Protein AF-A0A7V2EAB5-F1 (afdb_monomer_lite)

pLDDT: mean 74.98, std 14.59, range [32.44, 95.25]

Secondary structure (DSSP, 8-state):
-----S--SSEEEEEEGGGTT-HHHHHHHHHHHHH-TTS-EEEEEEEE--SSTTHHHHHHHT-HHHHHHHHHHT-SEEEEEE-TTSTTGGGGS-HHHHHHHHHHHHHHTTS--TT---PPPP--B---STT-SSGGG--GGGBHHHHHHHS-HHHHHHHHHHHHHHHHHHHHHHHHHHHHHHHHHHHHHHHHHHHHHHHHHHHHTB-TTSPBPEE--HHHHHHHHHHHHHTS-HHHHT-THHHHHHHHHHHHHHHHHHHHTTS--HHHHHHHHHHHHHHH---GGG-----EEEHHHHHHHHHT-TTS-TTS-HHHHHHHHHHHHHHHHHH------HHHHHHHHHHHHHSS-HHHHHHHHHHTHHHHHHHHHHHHHHHHHHHHTT--EEEEE-HHHHHHHHSTTHHHHHHHTTTS--HHHHHHHHHIIIIIHHHHHHHHHHHHHHHT--S-SSTTPPPEEEESSGGG-EEEEPPP---PPPPP-SPPTT-------HHHHHHHHHHHHT-

Foldseek 3Di:
DDPDDLDDLAAEAEDEPVCLVPVVVVVVLVVVCVLAVQRAYEYEYEADDDPDQQCVCCVQPVNPSNVCCCVVNVHPGYKYFHHPVHVPVCQNAAVCQVVVVVVVVVVVVVDPDPDDDPDDDTWIFHPPDPPDPGNNPDDPCRTPVNVVVVSDVVVSVVSSVVSVVVVVLVVVVVVVVVVVVLLVVQLVLLVLLLVLLLVLLQVLQADPQLAGWFFLALVVLVLLLVLLLVLADPVLVPDPVLVVLLVVLLVVLQVVLVVPLVDDDVVVVQVVLVVNCCVLPVDPVQRWDRFKDFLLNSLVVVCPGPSFDVPDDSVLSSVLSLLLLLQLLPPFDLDDDSVLSNVLSNLLNVQDDPVLSCVCSVRHDSSVSSNSSSVSVSQSSVSVSPTRITGITRNLSNSCVRRVVCVVVSVCLLPDPGSVVSSSVSSCVRGRLQSSLQSSQSVCLQQVRDSDSDVPDWDWDWGGDDPSIDIDTRDDGDGDRDHHRHHRPSYDDPDPDPVVVVVVVVSVVVD

Sequence (511 aa):
MAQAARVCSAFFVVWERAQLRDRLLDELLDQLRQRMADVPMYLLVNKVRPTQPSLLRSILQDDPDVSALKSKFQLNGVYVAMDYEVNGWEDYTPRGLWQDSASNKLRQTNSTDSGKSFERFPMFYTAEPRHFDSPQDIPREYWLVELYRRLEPGQLQQQAAQSHAQEVRRVVREALDSLERWRADCEENTRQAYKGLLTFCSKLFTDERNEPKQVANQQFLSELHQAMIRNAPRLVRAGDWIGQKSLRAAATVKDWISGLVSLSGVGRVRQAWSNICTNLFPSQTDQPSLPFKTAEELAEELQYQRWIPKTCTRDELQALISEVLLTFLKRVELKTDPQELDRMAQDFWTNLPGWEKFKIFGKSVVVVVGAAVGLAAGVTALVDGGATLLSTFSLTSWLATNIAGLKALTVAVIGTGSAFGVYYGGLVKHNTLPALAALFYLFCDAFGLPRELRPGERLCVKFGRGNNQREFVLPKVAVPALRQILPLPNTGIWNWTKEIREWRELAYERS

Structure (mmCIF, N/CA/C/O backbone):
data_AF-A0A7V2EAB5-F1
#
_entry.id   AF-A0A7V2EAB5-F1
#
loop_
_atom_site.group_PDB
_atom_site.id
_atom_site.type_symbol
_atom_site.label_atom_id
_atom_site.label_alt_id
_atom_site.label_comp_id
_atom_site.label_asym_id
_atom_site.label_entity_id
_atom_site.label_seq_id
_atom_site.pdbx_PDB_ins_code
_atom_site.Cartn_x
_atom_site.Cartn_y
_atom_site.Cartn_z
_atom_site.occupancy
_atom_site.B_iso_or_equiv
_atom_site.auth_seq_id
_atom_site.auth_comp_id
_atom_site.auth_asym_id
_atom_site.auth_atom_id
_atom_site.pdbx_PDB_model_num
ATOM 1 N N . MET A 1 1 ? 31.192 10.158 -29.698 1.00 32.44 1 MET A N 1
ATOM 2 C CA . MET A 1 1 ? 29.759 9.791 -29.790 1.00 32.44 1 MET A CA 1
ATOM 3 C C . MET A 1 1 ? 29.407 9.590 -31.256 1.00 32.44 1 MET A C 1
ATOM 5 O O . MET A 1 1 ? 29.278 10.573 -31.971 1.00 32.44 1 MET A O 1
ATOM 9 N N . ALA A 1 2 ? 29.296 8.345 -31.721 1.00 36.53 2 ALA A N 1
ATOM 10 C CA . ALA A 1 2 ? 28.851 8.054 -33.082 1.00 36.53 2 ALA A CA 1
ATOM 11 C C . ALA A 1 2 ? 27.310 8.038 -33.124 1.00 36.53 2 ALA A C 1
ATOM 13 O O . ALA A 1 2 ? 26.660 7.099 -32.658 1.00 36.53 2 ALA A O 1
ATOM 14 N N . GLN A 1 3 ? 26.703 9.105 -33.644 1.00 38.53 3 GLN A N 1
ATOM 15 C CA . GLN A 1 3 ? 25.297 9.092 -34.048 1.00 38.53 3 GLN A CA 1
ATOM 16 C C . GLN A 1 3 ? 25.228 8.607 -35.498 1.00 38.53 3 GLN A C 1
ATOM 18 O O . GLN A 1 3 ? 25.280 9.397 -36.432 1.00 38.53 3 GLN A O 1
ATOM 23 N N . ALA A 1 4 ? 25.154 7.290 -35.691 1.00 47.25 4 ALA A N 1
ATOM 24 C CA . ALA A 1 4 ? 24.798 6.729 -36.990 1.00 47.25 4 ALA A CA 1
ATOM 25 C C . ALA A 1 4 ? 23.298 6.952 -37.238 1.00 47.25 4 ALA A C 1
ATOM 27 O O . ALA A 1 4 ? 22.474 6.697 -36.352 1.00 47.25 4 ALA A O 1
ATOM 28 N N . ALA A 1 5 ? 22.946 7.438 -38.430 1.00 44.97 5 ALA A N 1
ATOM 29 C CA . ALA A 1 5 ? 21.558 7.537 -38.859 1.00 44.97 5 ALA A CA 1
ATOM 30 C C . ALA A 1 5 ? 20.905 6.146 -38.809 1.00 44.97 5 ALA A C 1
ATOM 32 O O . ALA A 1 5 ? 21.508 5.147 -39.191 1.00 44.97 5 ALA A O 1
ATOM 33 N N . ARG A 1 6 ? 19.660 6.077 -38.325 1.00 51.88 6 ARG A N 1
ATOM 34 C CA . ARG A 1 6 ? 18.910 4.821 -38.132 1.00 51.88 6 ARG A CA 1
ATOM 35 C C . ARG A 1 6 ? 18.467 4.152 -39.444 1.00 51.88 6 ARG A C 1
ATOM 37 O O . ARG A 1 6 ? 17.734 3.180 -39.385 1.00 51.88 6 ARG A O 1
ATOM 44 N N . VAL A 1 7 ? 18.884 4.678 -40.597 1.00 52.81 7 VAL A N 1
ATOM 45 C CA . VAL A 1 7 ? 18.512 4.204 -41.936 1.00 52.81 7 VAL A CA 1
ATOM 46 C C . VAL A 1 7 ? 19.778 4.173 -42.795 1.00 52.81 7 VAL A C 1
ATOM 48 O O . VAL A 1 7 ? 20.078 5.132 -43.501 1.00 52.81 7 VAL A O 1
ATOM 51 N N . CYS A 1 8 ? 20.549 3.091 -42.698 1.00 63.91 8 CYS A N 1
ATOM 52 C CA . CYS A 1 8 ? 21.725 2.859 -43.538 1.00 63.91 8 CYS A CA 1
ATOM 53 C C . CYS A 1 8 ? 21.604 1.479 -44.186 1.00 63.91 8 CYS A C 1
ATOM 55 O O . CYS A 1 8 ? 21.402 0.485 -43.498 1.00 63.91 8 CYS A O 1
ATOM 57 N N . SER A 1 9 ? 21.722 1.424 -45.512 1.00 70.38 9 SER A N 1
ATOM 58 C CA . SER A 1 9 ? 21.705 0.178 -46.287 1.00 70.38 9 SER A CA 1
ATOM 59 C C . SER A 1 9 ? 23.047 -0.558 -46.243 1.00 70.38 9 SER A C 1
ATOM 61 O O . SER A 1 9 ? 23.093 -1.766 -46.426 1.00 70.38 9 SER A O 1
ATOM 63 N N . ALA A 1 10 ? 24.138 0.164 -45.998 1.00 78.25 10 ALA A N 1
ATOM 64 C CA . ALA A 1 10 ? 25.473 -0.375 -45.789 1.00 78.25 10 ALA A CA 1
ATOM 65 C C . ALA A 1 10 ? 26.296 0.617 -44.959 1.00 78.25 10 ALA A C 1
ATOM 67 O O . ALA A 1 10 ? 26.026 1.822 -44.970 1.00 78.25 10 ALA A O 1
ATOM 68 N N . PHE A 1 11 ? 27.322 0.119 -44.277 1.00 85.56 11 PHE A N 1
ATOM 69 C CA . PHE A 1 11 ? 28.293 0.939 -43.566 1.00 85.56 11 PHE A CA 1
ATOM 70 C C . PHE A 1 11 ? 29.634 0.965 -44.283 1.00 85.56 11 PHE A C 1
ATOM 72 O O . PHE A 1 11 ? 30.219 -0.077 -44.563 1.00 85.56 11 PHE A O 1
ATOM 79 N N . PHE A 1 12 ? 30.136 2.175 -44.513 1.00 87.88 12 PHE A N 1
ATOM 80 C CA . PHE A 1 12 ? 31.471 2.435 -45.034 1.00 87.88 12 PHE A CA 1
ATOM 81 C C . PHE A 1 12 ? 32.287 3.129 -43.952 1.00 87.88 12 PHE A C 1
ATOM 83 O O . PHE A 1 12 ? 32.088 4.313 -43.682 1.00 87.88 12 PHE A O 1
ATOM 90 N N . VAL A 1 13 ? 33.180 2.386 -43.303 1.00 89.88 13 VAL A N 1
ATOM 91 C CA . VAL A 1 13 ? 34.015 2.919 -42.223 1.00 89.88 13 VAL A CA 1
ATOM 92 C C . VAL A 1 13 ? 35.370 3.286 -42.806 1.00 89.88 13 VAL A C 1
ATOM 94 O O . VAL A 1 13 ? 36.165 2.406 -43.120 1.00 89.88 13 VAL A O 1
ATOM 97 N N . VAL A 1 14 ? 35.620 4.584 -42.986 1.00 90.25 14 VAL A N 1
ATOM 98 C CA . VAL A 1 14 ? 36.922 5.090 -43.438 1.00 90.25 14 VAL A CA 1
ATOM 99 C C . VAL A 1 14 ? 37.833 5.286 -42.240 1.00 90.25 14 VAL A C 1
ATOM 101 O O . VAL A 1 14 ? 37.468 5.991 -41.303 1.00 90.25 14 VAL A O 1
ATOM 104 N N . TRP A 1 15 ? 39.021 4.689 -42.284 1.00 92.31 15 TRP A N 1
ATOM 105 C CA . TRP A 1 15 ? 40.005 4.798 -41.213 1.00 92.31 15 TRP A CA 1
ATOM 106 C C . TRP A 1 15 ? 41.427 4.868 -41.762 1.00 92.31 15 TRP A C 1
ATOM 108 O O . TRP A 1 15 ? 41.721 4.299 -42.810 1.00 92.31 15 TRP A O 1
ATOM 118 N N . GLU A 1 16 ? 42.333 5.555 -41.071 1.00 90.00 16 GLU A N 1
ATOM 119 C CA . GLU A 1 16 ? 43.738 5.606 -41.486 1.00 90.00 16 GLU A CA 1
ATOM 120 C C . GLU A 1 16 ? 44.482 4.328 -41.085 1.00 90.00 16 GLU A C 1
ATOM 122 O O . GLU A 1 16 ? 44.333 3.832 -39.966 1.00 90.00 16 GLU A O 1
ATOM 127 N N . ARG A 1 17 ? 45.356 3.813 -41.964 1.00 86.19 17 ARG A N 1
ATOM 128 C CA . ARG A 1 17 ? 46.135 2.593 -41.686 1.00 86.19 17 ARG A CA 1
ATOM 129 C C . ARG A 1 17 ? 46.957 2.698 -40.403 1.00 86.19 17 ARG A C 1
ATOM 131 O O . ARG A 1 17 ? 47.061 1.712 -39.674 1.00 86.19 17 ARG A O 1
ATOM 138 N N . ALA A 1 18 ? 47.533 3.865 -40.118 1.00 84.69 18 ALA A N 1
ATOM 139 C CA . ALA A 1 18 ? 48.334 4.094 -38.914 1.00 84.69 18 ALA A CA 1
ATOM 140 C C . ALA A 1 18 ? 47.512 3.971 -37.617 1.00 84.69 18 ALA A C 1
ATOM 142 O O . ALA A 1 18 ? 48.055 3.618 -36.574 1.00 84.69 18 ALA A O 1
ATOM 143 N N . GLN A 1 19 ? 46.203 4.217 -37.694 1.00 87.38 19 GLN A N 1
ATOM 144 C CA . GLN A 1 19 ? 45.284 4.231 -36.556 1.00 87.38 19 GLN A CA 1
ATOM 145 C C . GLN A 1 19 ? 44.446 2.953 -36.458 1.00 87.38 19 GLN A C 1
ATOM 147 O O . GLN A 1 19 ? 43.527 2.881 -35.655 1.00 87.38 19 GLN A O 1
ATOM 152 N N . LEU A 1 20 ? 44.728 1.921 -37.254 1.00 83.50 20 LEU A N 1
ATOM 153 C CA . LEU A 1 20 ? 43.892 0.717 -37.311 1.00 83.50 20 LEU A CA 1
ATOM 154 C C . LEU A 1 20 ? 43.865 -0.079 -35.988 1.00 83.50 20 LEU A C 1
ATOM 156 O O . LEU A 1 20 ? 42.924 -0.821 -35.736 1.00 83.50 20 LEU A O 1
ATOM 160 N N . ARG A 1 21 ? 44.870 0.123 -35.122 1.00 83.56 21 ARG A N 1
ATOM 161 C CA . ARG A 1 21 ? 44.944 -0.425 -33.753 1.00 83.56 21 ARG A CA 1
ATOM 162 C C . ARG A 1 21 ? 44.304 0.471 -32.691 1.00 83.56 21 ARG A C 1
ATOM 164 O O . ARG A 1 21 ? 44.408 0.174 -31.503 1.00 83.56 21 ARG A O 1
ATOM 171 N N . ASP A 1 22 ? 43.717 1.593 -33.095 1.00 86.62 22 ASP A N 1
ATOM 172 C CA . ASP A 1 22 ? 43.064 2.500 -32.165 1.00 86.62 22 ASP A CA 1
ATOM 173 C C . ASP A 1 22 ? 41.827 1.822 -31.564 1.00 86.62 22 ASP A C 1
ATOM 175 O O . ASP A 1 22 ? 40.985 1.255 -32.265 1.00 86.62 22 ASP A O 1
ATOM 179 N N . ARG A 1 23 ? 41.706 1.922 -30.241 1.00 87.69 23 ARG A N 1
ATOM 180 C CA . ARG A 1 23 ? 40.557 1.439 -29.478 1.00 87.69 23 ARG A CA 1
ATOM 181 C C . ARG A 1 23 ? 39.252 2.068 -29.969 1.00 87.69 23 ARG A C 1
ATOM 183 O O . ARG A 1 23 ? 38.209 1.424 -29.905 1.00 87.69 23 ARG A O 1
ATOM 190 N N . LEU A 1 24 ? 39.306 3.296 -30.488 1.00 88.12 24 LEU A N 1
ATOM 191 C CA . LEU A 1 24 ? 38.130 3.988 -31.014 1.00 88.12 24 LEU A CA 1
ATOM 192 C C . LEU A 1 24 ? 37.493 3.270 -32.211 1.00 88.12 24 LEU A C 1
ATOM 194 O O . LEU A 1 24 ? 36.268 3.275 -32.325 1.00 88.12 24 LEU A O 1
ATOM 198 N N . LEU A 1 25 ? 38.292 2.639 -33.080 1.00 87.75 25 LEU A N 1
ATOM 199 C CA . LEU A 1 25 ? 37.764 1.866 -34.206 1.00 87.75 25 LEU A CA 1
ATOM 200 C C . LEU A 1 25 ? 37.020 0.624 -33.704 1.00 87.75 25 LEU A C 1
ATOM 202 O O . LEU A 1 25 ? 35.918 0.341 -34.165 1.00 87.75 25 LEU A O 1
ATOM 206 N N . ASP A 1 26 ? 37.599 -0.077 -32.729 1.00 88.44 26 ASP A N 1
ATOM 207 C CA . ASP A 1 26 ? 36.999 -1.267 -32.121 1.00 88.44 26 ASP A CA 1
ATOM 208 C C . ASP A 1 26 ? 35.662 -0.939 -31.435 1.00 88.44 26 ASP A C 1
ATOM 210 O O . ASP A 1 26 ? 34.654 -1.595 -31.691 1.00 88.44 26 ASP A O 1
ATOM 214 N N . GLU A 1 27 ? 35.623 0.134 -30.635 1.00 89.00 27 GLU A N 1
ATOM 215 C CA . GLU A 1 27 ? 34.398 0.610 -29.976 1.00 89.00 27 GLU A CA 1
ATOM 216 C C . GLU A 1 27 ? 33.329 1.055 -30.985 1.00 89.00 27 GLU A C 1
ATOM 218 O O . GLU A 1 27 ? 32.139 0.805 -30.782 1.00 89.00 27 GLU A O 1
ATOM 223 N N . LEU A 1 28 ? 33.729 1.706 -32.082 1.00 88.25 28 LEU A N 1
ATOM 224 C CA . LEU A 1 28 ? 32.806 2.141 -33.128 1.00 88.25 28 LEU A CA 1
ATOM 225 C C . LEU A 1 28 ? 32.202 0.947 -33.873 1.00 88.25 28 LEU A C 1
ATOM 227 O O . LEU A 1 28 ? 30.986 0.908 -34.066 1.00 88.25 28 LEU A O 1
ATOM 231 N N . LEU A 1 29 ? 33.023 -0.024 -34.279 1.00 88.62 29 LEU A N 1
ATOM 232 C CA . LEU A 1 29 ? 32.557 -1.222 -34.981 1.00 88.62 29 LEU A CA 1
ATOM 233 C C . LEU A 1 29 ? 31.648 -2.078 -34.089 1.00 88.62 29 LEU A C 1
ATOM 235 O O . LEU A 1 29 ? 30.616 -2.555 -34.563 1.00 88.62 29 LEU A O 1
ATOM 239 N N . ASP A 1 30 ? 31.968 -2.201 -32.797 1.00 88.00 30 ASP A N 1
ATOM 240 C CA . ASP A 1 30 ? 31.126 -2.895 -31.818 1.00 88.00 30 ASP A CA 1
ATOM 241 C C . ASP A 1 30 ? 29.762 -2.208 -31.660 1.00 88.00 30 ASP A C 1
ATOM 243 O O . ASP A 1 30 ? 28.715 -2.841 -31.804 1.00 88.00 30 ASP A O 1
ATOM 247 N N . GLN A 1 31 ? 29.742 -0.880 -31.496 1.00 84.62 31 GLN A N 1
ATOM 248 C CA . GLN A 1 31 ? 28.492 -0.115 -31.424 1.00 84.62 31 GLN A CA 1
ATOM 249 C C . GLN A 1 31 ? 27.645 -0.228 -32.698 1.00 84.62 31 GLN A C 1
ATOM 251 O O . GLN A 1 31 ? 26.416 -0.304 -32.612 1.00 84.62 31 GLN A O 1
ATOM 256 N N . LEU A 1 32 ? 28.271 -0.217 -33.881 1.00 84.06 32 LEU A N 1
ATOM 257 C CA . LEU A 1 32 ? 27.557 -0.388 -35.147 1.00 84.06 32 LEU A CA 1
ATOM 258 C C . LEU A 1 32 ? 26.955 -1.790 -35.259 1.00 84.06 32 LEU A C 1
ATOM 260 O O . LEU A 1 32 ? 25.779 -1.918 -35.607 1.00 84.06 32 LEU A O 1
ATOM 264 N N . ARG A 1 33 ? 27.721 -2.831 -34.915 1.00 83.62 33 ARG A N 1
ATOM 265 C CA . ARG A 1 33 ? 27.269 -4.221 -35.025 1.00 83.62 33 ARG A CA 1
ATOM 266 C C . ARG A 1 33 ? 26.190 -4.569 -33.997 1.00 83.62 33 ARG A C 1
ATOM 268 O O . ARG A 1 33 ? 25.245 -5.268 -34.344 1.00 83.62 33 ARG A O 1
ATOM 275 N N . GLN A 1 34 ? 26.262 -4.024 -32.781 1.00 81.06 34 GLN A N 1
ATOM 276 C CA . GLN A 1 34 ? 25.205 -4.168 -31.769 1.00 81.06 34 GLN A CA 1
ATOM 277 C C . GLN A 1 34 ? 23.879 -3.535 -32.204 1.00 81.06 34 GLN A C 1
ATOM 279 O O . GLN A 1 34 ? 22.812 -4.038 -31.865 1.00 81.06 34 GLN A O 1
ATOM 284 N N . ARG A 1 35 ? 23.932 -2.422 -32.946 1.00 73.25 35 ARG A N 1
ATOM 285 C CA . ARG A 1 35 ? 22.727 -1.713 -33.400 1.00 73.25 35 ARG A CA 1
ATOM 286 C C . ARG A 1 35 ? 22.127 -2.292 -34.674 1.00 73.25 35 ARG A C 1
ATOM 288 O O . ARG A 1 35 ? 20.921 -2.172 -34.862 1.00 73.25 35 ARG A O 1
ATOM 295 N N . MET A 1 36 ? 22.951 -2.847 -35.560 1.00 74.75 36 MET A N 1
ATOM 296 C CA . MET A 1 36 ? 22.533 -3.368 -36.862 1.00 74.75 36 MET A CA 1
ATOM 297 C C . MET A 1 36 ? 23.374 -4.591 -37.237 1.00 74.75 36 MET A C 1
ATOM 299 O O . MET A 1 36 ? 24.305 -4.502 -38.037 1.00 74.75 36 MET A O 1
ATOM 303 N N . ALA A 1 37 ? 23.034 -5.737 -36.641 1.00 72.31 37 ALA A N 1
ATOM 304 C CA . ALA A 1 37 ? 23.773 -6.989 -36.810 1.00 72.31 37 ALA A CA 1
ATOM 305 C C . ALA A 1 37 ? 23.882 -7.419 -38.283 1.00 72.31 37 ALA A C 1
ATOM 307 O O . ALA A 1 37 ? 24.964 -7.808 -38.721 1.00 72.31 37 ALA A O 1
ATOM 308 N N . ASP A 1 38 ? 22.804 -7.247 -39.052 1.00 75.12 38 ASP A N 1
ATOM 309 C CA . ASP A 1 38 ? 22.661 -7.816 -40.398 1.00 75.12 38 ASP A CA 1
ATOM 310 C C . ASP A 1 38 ? 23.018 -6.849 -41.539 1.00 75.12 38 ASP A C 1
ATOM 312 O O . ASP A 1 38 ? 22.999 -7.235 -42.707 1.00 75.12 38 ASP A O 1
ATOM 316 N N . VAL A 1 39 ? 23.342 -5.586 -41.236 1.00 80.19 39 VAL A N 1
ATOM 317 C CA . VAL A 1 39 ? 23.685 -4.600 -42.272 1.00 80.19 39 VAL A CA 1
ATOM 318 C C . VAL A 1 39 ? 25.126 -4.829 -42.745 1.00 80.19 39 VAL A C 1
ATOM 320 O O . VAL A 1 39 ? 26.031 -4.982 -41.910 1.00 80.19 39 VAL A O 1
ATOM 323 N N . PRO A 1 40 ? 25.383 -4.840 -44.068 1.00 84.38 40 PRO A N 1
ATOM 324 C CA . PRO A 1 40 ? 26.724 -5.057 -44.581 1.00 84.38 40 PRO A CA 1
ATOM 325 C C . PRO A 1 40 ? 27.664 -3.918 -44.191 1.00 84.38 40 PRO A C 1
ATOM 327 O O . PRO A 1 40 ? 27.314 -2.737 -44.259 1.00 84.38 40 PRO A O 1
ATOM 330 N N . MET A 1 41 ? 28.882 -4.281 -43.798 1.00 88.81 41 MET A N 1
ATOM 331 C CA . MET A 1 41 ? 29.891 -3.356 -43.296 1.00 88.81 41 MET A CA 1
ATOM 332 C C . MET A 1 41 ? 31.207 -3.544 -44.043 1.00 88.81 41 MET A C 1
ATOM 334 O O . MET A 1 41 ? 31.744 -4.649 -44.107 1.00 88.81 41 MET A O 1
ATOM 338 N N . TYR A 1 42 ? 31.732 -2.450 -44.583 1.00 89.56 42 TYR A N 1
ATOM 339 C CA . TYR A 1 42 ? 32.971 -2.401 -45.345 1.00 89.56 42 TYR A CA 1
ATOM 340 C C . TYR A 1 42 ? 33.973 -1.480 -44.651 1.00 89.56 42 TYR A C 1
ATOM 342 O O . TYR A 1 42 ? 33.636 -0.352 -44.276 1.00 89.56 42 TYR A O 1
ATOM 350 N N . LEU A 1 43 ? 35.211 -1.949 -44.502 1.00 90.56 43 LEU A N 1
ATOM 351 C CA . LEU A 1 43 ? 36.311 -1.160 -43.946 1.00 90.56 43 LEU A CA 1
ATOM 352 C C . LEU A 1 43 ? 37.138 -0.562 -45.087 1.00 90.56 43 LEU A C 1
ATOM 354 O O . LEU A 1 43 ? 37.624 -1.281 -45.957 1.00 90.56 43 LEU A O 1
ATOM 358 N N . LEU A 1 44 ? 37.288 0.758 -45.079 1.00 91.56 44 LEU A N 1
ATOM 359 C CA . LEU A 1 44 ? 38.021 1.540 -46.068 1.00 91.56 44 LEU A CA 1
ATOM 360 C C . LEU A 1 44 ? 39.310 2.068 -45.416 1.00 91.56 44 LEU A C 1
ATOM 362 O O . LEU A 1 44 ? 39.295 3.066 -44.696 1.00 91.56 44 LEU A O 1
ATOM 366 N N . VAL A 1 45 ? 40.431 1.390 -45.646 1.00 90.06 45 VAL A N 1
ATOM 367 C CA . VAL A 1 45 ? 41.732 1.711 -45.046 1.00 90.06 45 VAL A CA 1
ATOM 368 C C . VAL A 1 45 ? 42.476 2.725 -45.916 1.00 90.06 45 VAL A C 1
ATOM 370 O O . VAL A 1 45 ? 42.888 2.429 -47.035 1.00 90.06 45 VAL A O 1
ATOM 373 N N . ASN A 1 46 ? 42.649 3.939 -45.409 1.00 89.75 46 ASN A N 1
ATOM 374 C CA . ASN A 1 46 ? 43.286 5.050 -46.109 1.00 89.75 46 ASN A CA 1
ATOM 375 C C . ASN A 1 46 ? 44.779 5.184 -45.756 1.00 89.75 46 ASN A C 1
ATOM 377 O O . ASN A 1 46 ? 45.221 4.717 -44.702 1.00 89.75 46 ASN A O 1
ATOM 381 N N . LYS A 1 47 ? 45.537 5.887 -46.608 1.00 88.38 47 LYS A N 1
ATOM 382 C CA . LYS A 1 47 ? 46.966 6.203 -46.433 1.00 88.38 47 LYS A CA 1
ATOM 383 C C . LYS A 1 47 ? 47.845 4.965 -46.229 1.00 88.38 47 LYS A C 1
ATOM 385 O O . LYS A 1 47 ? 48.685 4.905 -45.330 1.00 88.38 47 LYS A O 1
ATOM 390 N N . VAL A 1 48 ? 47.646 3.947 -47.059 1.00 86.38 48 VAL A N 1
ATOM 391 C CA . VAL A 1 48 ? 48.495 2.752 -47.043 1.00 86.38 48 VAL A CA 1
ATOM 392 C C . VAL A 1 48 ? 49.855 3.078 -47.669 1.00 86.38 48 VAL A C 1
ATOM 394 O O . VAL A 1 48 ? 49.924 3.616 -48.773 1.00 86.38 48 VAL A O 1
ATOM 397 N N . ARG A 1 49 ? 50.938 2.744 -46.955 1.00 85.31 49 ARG A N 1
ATOM 398 C CA . ARG A 1 49 ? 52.335 2.974 -47.364 1.00 85.31 49 ARG A CA 1
ATOM 399 C C . ARG A 1 49 ? 53.088 1.639 -47.477 1.00 85.31 49 ARG A C 1
ATOM 401 O O . ARG A 1 49 ? 53.757 1.245 -46.521 1.00 85.31 49 ARG A O 1
ATOM 408 N N . PRO A 1 50 ? 52.956 0.893 -48.585 1.00 72.38 50 PRO A N 1
ATOM 409 C CA . PRO A 1 50 ? 53.671 -0.362 -48.761 1.00 72.38 50 PRO A CA 1
ATOM 410 C C . PRO A 1 50 ? 55.154 -0.099 -49.048 1.00 72.38 50 PRO A C 1
ATOM 412 O O . PRO A 1 50 ? 55.507 0.823 -49.778 1.00 72.38 50 PRO A O 1
ATOM 415 N N . THR A 1 51 ? 56.031 -0.934 -48.494 1.00 66.88 51 THR A N 1
ATOM 416 C CA . THR A 1 51 ? 57.481 -0.862 -48.749 1.00 66.88 51 THR A CA 1
ATOM 417 C C . THR A 1 51 ? 57.877 -1.588 -50.045 1.00 66.88 51 THR A C 1
ATOM 419 O O . THR A 1 51 ? 58.933 -1.309 -50.601 1.00 66.88 51 THR A O 1
ATOM 422 N N . GLN A 1 52 ? 57.039 -2.516 -50.533 1.00 65.31 52 GLN A N 1
ATOM 423 C CA . GLN A 1 52 ? 57.217 -3.263 -51.788 1.00 65.31 52 GLN A CA 1
ATOM 424 C C . GLN A 1 52 ? 55.850 -3.599 -52.424 1.00 65.31 52 GLN A C 1
ATOM 426 O O . GLN A 1 52 ? 54.887 -3.807 -51.683 1.00 65.31 52 GLN A O 1
ATOM 431 N N . PRO A 1 53 ? 55.732 -3.716 -53.764 1.00 59.09 53 PRO A N 1
ATOM 432 C CA . PRO A 1 53 ? 54.460 -4.026 -54.445 1.00 59.09 53 PRO A CA 1
ATOM 433 C C . PRO A 1 53 ? 53.834 -5.362 -54.037 1.00 59.09 53 PRO A C 1
ATOM 435 O O . PRO A 1 53 ? 52.616 -5.471 -53.910 1.00 59.09 53 PRO A O 1
ATOM 438 N N . SER A 1 54 ? 54.669 -6.358 -53.739 1.00 60.59 54 SER A N 1
ATOM 439 C CA . SER A 1 54 ? 54.262 -7.668 -53.218 1.00 60.59 54 SER A CA 1
ATOM 440 C C . SER A 1 54 ? 53.615 -7.599 -51.827 1.00 60.59 54 SER A C 1
ATOM 442 O O . SER A 1 54 ? 52.784 -8.447 -51.507 1.00 60.59 54 SER A O 1
ATOM 444 N N . LEU A 1 55 ? 53.932 -6.579 -51.017 1.00 59.28 55 LEU A N 1
ATOM 445 C CA . LEU A 1 55 ? 53.397 -6.391 -49.660 1.00 59.28 55 LEU A CA 1
ATOM 446 C C . LEU A 1 55 ? 51.987 -5.782 -49.640 1.00 59.28 55 LEU A C 1
ATOM 448 O O . LEU A 1 55 ? 51.322 -5.796 -48.607 1.00 59.28 55 LEU A O 1
ATOM 452 N N . LEU A 1 56 ? 51.479 -5.268 -50.763 1.00 64.50 56 LEU A N 1
ATOM 453 C CA . LEU A 1 56 ? 50.088 -4.809 -50.817 1.00 64.50 56 LEU A CA 1
ATOM 454 C C . LEU A 1 56 ? 49.111 -5.980 -50.600 1.00 64.50 56 LEU A C 1
ATOM 456 O O . LEU A 1 56 ? 48.095 -5.836 -49.920 1.00 64.50 56 LEU A O 1
ATOM 460 N N . ARG A 1 57 ? 49.478 -7.167 -51.103 1.00 62.03 57 ARG A N 1
ATOM 461 C CA . ARG A 1 57 ? 48.771 -8.429 -50.848 1.00 62.03 57 ARG A CA 1
ATOM 462 C C . ARG A 1 57 ? 48.796 -8.799 -49.365 1.00 62.03 57 ARG A C 1
ATOM 464 O O . ARG A 1 57 ? 47.743 -9.099 -48.810 1.00 62.03 57 ARG A O 1
ATOM 471 N N . SER A 1 58 ? 49.956 -8.695 -48.711 1.00 60.94 58 SER A N 1
ATOM 472 C CA . SER A 1 58 ? 50.070 -8.999 -47.280 1.00 60.94 58 SER A CA 1
ATOM 473 C C . SER A 1 58 ? 49.303 -8.004 -46.407 1.00 60.94 58 SER A C 1
ATOM 475 O O . SER A 1 58 ? 48.760 -8.403 -45.391 1.00 60.94 58 SER A O 1
ATOM 477 N N . ILE A 1 59 ? 49.186 -6.729 -46.800 1.00 62.25 59 ILE A N 1
ATOM 478 C CA . ILE A 1 59 ? 48.397 -5.730 -46.050 1.00 62.25 59 ILE A CA 1
ATOM 479 C C . ILE A 1 59 ? 46.887 -6.020 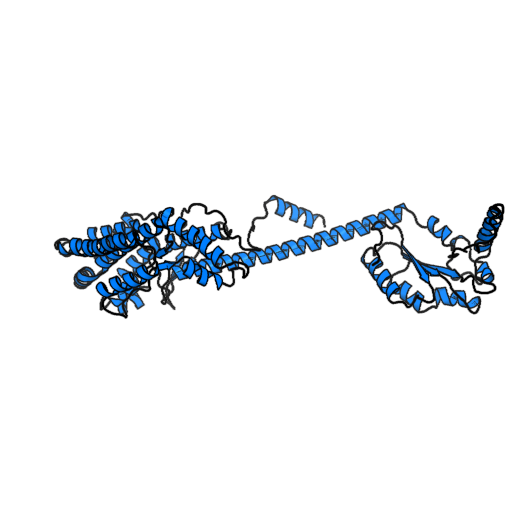-46.124 1.00 62.25 59 ILE A C 1
ATOM 481 O O . ILE A 1 59 ? 46.154 -5.757 -45.174 1.00 62.25 59 ILE A O 1
ATOM 485 N N . LEU A 1 60 ? 46.406 -6.558 -47.246 1.00 62.72 60 LEU A N 1
ATOM 486 C CA . LEU A 1 60 ? 44.987 -6.857 -47.453 1.00 62.72 60 LEU A CA 1
ATOM 487 C C . LEU A 1 60 ? 44.557 -8.235 -46.927 1.00 62.72 60 LEU A C 1
ATOM 489 O O . LEU A 1 60 ? 43.381 -8.409 -46.613 1.00 62.72 60 LEU A O 1
ATOM 493 N N . GLN A 1 61 ? 45.471 -9.210 -46.862 1.00 61.28 61 GLN A N 1
ATOM 494 C CA . GLN A 1 61 ? 45.139 -10.608 -46.545 1.00 61.28 61 GLN A CA 1
ATOM 495 C C . GLN A 1 61 ? 45.844 -11.159 -45.297 1.00 61.28 61 GLN A C 1
ATOM 497 O O . GLN A 1 61 ? 45.216 -11.902 -44.549 1.00 61.28 61 GLN A O 1
ATOM 502 N N . ASP A 1 62 ? 47.100 -10.781 -45.049 1.00 62.84 62 ASP A N 1
ATOM 503 C CA . ASP A 1 62 ? 47.935 -11.345 -43.973 1.00 62.84 62 ASP A CA 1
ATOM 504 C C . ASP A 1 62 ? 48.165 -10.368 -42.813 1.00 62.84 62 ASP A C 1
ATOM 506 O O . ASP A 1 62 ? 48.854 -10.689 -41.843 1.00 62.84 62 ASP A O 1
ATOM 510 N N . ASP A 1 63 ? 47.599 -9.162 -42.894 1.00 75.88 63 ASP A N 1
ATOM 511 C CA . ASP A 1 63 ? 47.687 -8.184 -41.824 1.00 75.88 63 ASP A CA 1
ATOM 512 C C . ASP A 1 63 ? 46.860 -8.696 -40.635 1.00 75.88 63 ASP A C 1
ATOM 514 O O . ASP A 1 63 ? 45.632 -8.849 -40.754 1.00 75.88 63 ASP A O 1
ATOM 518 N N . PRO A 1 64 ? 47.504 -9.000 -39.494 1.00 76.31 64 PRO A N 1
ATOM 519 C CA . PRO A 1 64 ? 46.819 -9.586 -38.352 1.00 76.31 64 PRO A CA 1
ATOM 520 C C . PRO A 1 64 ? 45.758 -8.636 -37.796 1.00 76.31 64 PRO A C 1
ATOM 522 O O . PRO A 1 64 ? 44.728 -9.099 -37.309 1.00 76.31 64 PRO A O 1
ATOM 525 N N . ASP A 1 65 ? 45.965 -7.321 -37.918 1.00 81.06 65 ASP A N 1
ATOM 526 C CA . ASP A 1 65 ? 45.047 -6.319 -37.388 1.00 81.06 65 ASP A CA 1
ATOM 527 C C . ASP A 1 65 ? 43.758 -6.276 -38.230 1.00 81.06 65 ASP A C 1
ATOM 529 O O . ASP A 1 65 ? 42.647 -6.320 -37.699 1.00 81.06 65 ASP A O 1
ATOM 533 N N . VAL A 1 66 ? 43.888 -6.272 -39.562 1.00 82.25 66 VAL A N 1
ATOM 534 C CA . VAL A 1 66 ? 42.742 -6.258 -40.491 1.00 82.25 66 VAL A CA 1
ATOM 535 C C . VAL A 1 66 ? 41.972 -7.577 -40.434 1.00 82.25 66 VAL A C 1
ATOM 537 O O . VAL A 1 66 ? 40.741 -7.575 -40.394 1.00 82.25 66 VAL A O 1
ATOM 540 N N . SER A 1 67 ? 42.679 -8.707 -40.377 1.00 83.06 67 SER A N 1
ATOM 541 C CA . SER A 1 67 ? 42.067 -10.038 -40.282 1.00 83.06 67 SER A CA 1
ATOM 542 C C . SER A 1 67 ? 41.323 -10.242 -38.958 1.00 83.06 67 SER A C 1
ATOM 544 O O . SER A 1 67 ? 40.227 -10.816 -38.939 1.00 83.06 67 SER A O 1
ATOM 546 N N . ALA A 1 68 ? 41.870 -9.726 -37.852 1.00 85.31 68 ALA A N 1
ATOM 547 C CA . ALA A 1 68 ? 41.197 -9.724 -36.557 1.00 85.31 68 ALA A CA 1
ATOM 548 C C . ALA A 1 68 ? 39.905 -8.897 -36.600 1.00 85.31 68 ALA A C 1
ATOM 550 O O . ALA A 1 68 ? 38.859 -9.386 -36.179 1.00 85.31 68 ALA A O 1
ATOM 551 N N . LEU A 1 69 ? 39.933 -7.690 -37.176 1.00 87.44 69 LEU A N 1
ATOM 552 C CA . LEU A 1 69 ? 38.729 -6.862 -37.321 1.00 87.44 69 LEU A CA 1
ATOM 553 C C . LEU A 1 69 ? 37.689 -7.509 -38.247 1.00 87.44 69 LEU A C 1
ATOM 555 O O . LEU A 1 69 ? 36.501 -7.531 -37.922 1.00 87.44 69 LEU A O 1
ATOM 559 N N . LYS A 1 70 ? 38.125 -8.085 -39.374 1.00 86.81 70 LYS A N 1
ATOM 560 C CA . LYS A 1 70 ? 37.246 -8.761 -40.339 1.00 86.81 70 LYS A CA 1
ATOM 561 C C . LYS A 1 70 ? 36.516 -9.947 -39.717 1.00 86.81 70 LYS A C 1
ATOM 563 O O . LYS A 1 70 ? 35.309 -10.073 -39.910 1.00 86.81 70 LYS A O 1
ATOM 568 N N . SER A 1 71 ? 37.228 -10.783 -38.962 1.00 86.25 71 SER A N 1
ATOM 569 C CA . SER A 1 71 ? 36.644 -11.943 -38.279 1.00 86.25 71 SER A CA 1
ATOM 570 C C . SER A 1 71 ? 35.769 -11.542 -37.089 1.00 86.25 71 SER A C 1
ATOM 572 O O . SER A 1 71 ? 34.638 -12.014 -36.988 1.00 86.25 71 SER A O 1
ATOM 574 N N . LYS A 1 72 ? 36.244 -10.629 -36.231 1.00 89.25 72 LYS A N 1
ATOM 575 C CA . LYS A 1 72 ? 35.521 -10.166 -35.036 1.00 89.25 72 LYS A CA 1
ATOM 576 C C . LYS A 1 72 ? 34.196 -9.490 -35.382 1.00 89.25 72 LYS A C 1
ATOM 578 O O . LYS A 1 72 ? 33.187 -9.768 -34.741 1.00 89.25 72 LYS A O 1
ATOM 583 N N . PHE A 1 73 ? 34.190 -8.626 -36.395 1.00 89.00 73 PHE A N 1
ATOM 584 C CA . PHE A 1 73 ? 33.022 -7.817 -36.747 1.00 89.00 73 PHE A CA 1
ATOM 585 C C . PHE A 1 73 ? 32.300 -8.278 -38.009 1.00 89.00 73 PHE A C 1
ATOM 587 O O . PHE A 1 73 ? 31.376 -7.588 -38.429 1.00 89.00 73 PHE A O 1
ATOM 594 N N . GLN A 1 74 ? 32.687 -9.410 -38.607 1.00 88.50 74 GLN A N 1
ATOM 595 C CA . GLN A 1 74 ? 32.072 -9.966 -39.822 1.00 88.50 74 GLN A CA 1
ATOM 596 C C . GLN A 1 74 ? 31.987 -8.932 -40.958 1.00 88.50 74 GLN A C 1
ATOM 598 O O . GLN A 1 74 ? 30.913 -8.627 -41.477 1.00 88.50 74 GLN A O 1
ATOM 603 N N . LEU A 1 75 ? 33.123 -8.320 -41.299 1.00 88.25 75 LEU A N 1
ATOM 604 C CA . LEU A 1 75 ? 33.178 -7.318 -42.366 1.00 88.25 75 LEU A CA 1
ATOM 605 C C . LEU A 1 75 ? 32.978 -7.983 -43.737 1.00 88.25 75 LEU A C 1
ATOM 607 O O . LEU A 1 75 ? 33.622 -8.985 -44.052 1.00 88.25 75 LEU A O 1
ATOM 611 N N . ASN A 1 76 ? 32.123 -7.390 -44.570 1.00 87.00 76 ASN A N 1
ATOM 612 C CA . ASN A 1 76 ? 31.776 -7.887 -45.903 1.00 87.00 76 ASN A CA 1
ATOM 613 C C . ASN A 1 76 ? 32.902 -7.691 -46.923 1.00 87.00 76 ASN A C 1
ATOM 615 O O . ASN A 1 76 ? 32.928 -8.385 -47.934 1.00 87.00 76 ASN A O 1
ATOM 619 N N . GLY A 1 77 ? 33.813 -6.753 -46.668 1.00 87.38 77 GLY A N 1
ATOM 620 C CA . GLY A 1 77 ? 35.000 -6.547 -47.488 1.00 87.38 77 GLY A CA 1
ATOM 621 C C . GLY A 1 77 ? 35.880 -5.423 -46.960 1.00 87.38 77 GLY A C 1
ATOM 622 O O . GLY A 1 77 ? 35.417 -4.529 -46.241 1.00 87.38 77 GLY A O 1
ATOM 623 N N . VAL A 1 78 ? 37.156 -5.475 -47.329 1.00 88.12 78 VAL A N 1
ATOM 624 C CA . VAL A 1 78 ? 38.141 -4.436 -47.013 1.00 88.12 78 VAL A CA 1
ATOM 625 C C . VAL A 1 78 ? 38.644 -3.804 -48.305 1.00 88.12 78 VAL A C 1
ATOM 627 O O . VAL A 1 78 ? 39.039 -4.500 -49.241 1.00 88.12 78 VAL A O 1
ATOM 630 N N . TYR A 1 79 ? 38.639 -2.475 -48.351 1.00 89.12 79 TYR A N 1
ATOM 631 C CA . TYR A 1 79 ? 39.204 -1.694 -49.446 1.00 89.12 79 TYR A CA 1
ATOM 632 C C . TYR A 1 79 ? 40.350 -0.843 -48.925 1.00 89.12 79 TYR A C 1
ATOM 634 O O . TYR A 1 79 ? 40.313 -0.365 -47.793 1.00 89.12 79 TYR A O 1
ATOM 642 N N . VAL A 1 80 ? 41.343 -0.604 -49.770 1.00 88.69 80 VAL A N 1
ATOM 643 C CA . VAL A 1 80 ? 42.516 0.204 -49.441 1.00 88.69 80 VAL A CA 1
ATOM 644 C C . VAL A 1 80 ? 42.661 1.369 -50.400 1.00 88.69 80 VAL A C 1
ATOM 646 O O . VAL A 1 80 ? 42.322 1.258 -51.577 1.00 88.69 80 VAL A O 1
ATOM 649 N N . ALA A 1 81 ? 43.188 2.473 -49.886 1.00 89.31 81 ALA A N 1
ATOM 650 C CA . ALA A 1 81 ? 43.659 3.598 -50.673 1.00 89.31 81 ALA A CA 1
ATOM 651 C C . ALA A 1 81 ? 45.106 3.932 -50.297 1.00 89.31 81 ALA A C 1
ATOM 653 O O . ALA A 1 81 ? 45.487 3.957 -49.121 1.00 89.31 81 ALA A O 1
ATOM 654 N N . MET A 1 82 ? 45.905 4.188 -51.326 1.00 87.38 82 MET A N 1
ATOM 655 C CA . MET A 1 82 ? 47.324 4.498 -51.208 1.00 87.38 82 MET A CA 1
ATOM 656 C C . MET A 1 82 ? 47.554 5.909 -50.676 1.00 87.38 82 MET A C 1
ATOM 658 O O . MET A 1 82 ? 46.770 6.820 -50.941 1.00 87.38 82 MET A O 1
ATOM 662 N N . ASP A 1 83 ? 48.654 6.092 -49.950 1.00 87.56 83 ASP A N 1
ATOM 663 C CA . ASP A 1 83 ? 49.131 7.425 -49.601 1.00 87.56 83 ASP A CA 1
ATOM 664 C C . ASP A 1 83 ? 49.837 8.079 -50.800 1.00 87.56 83 ASP A C 1
ATOM 666 O O . ASP A 1 83 ? 50.790 7.525 -51.349 1.00 87.56 83 ASP A O 1
ATOM 670 N N . TYR A 1 84 ? 49.384 9.271 -51.191 1.00 84.62 84 TYR A N 1
ATOM 671 C CA . TYR A 1 84 ? 49.962 10.033 -52.300 1.00 84.62 84 TYR A CA 1
ATOM 672 C C . TYR A 1 84 ? 51.366 10.571 -52.017 1.00 84.62 84 TYR A C 1
ATOM 674 O O . TYR A 1 84 ? 52.043 10.993 -52.953 1.00 84.62 84 TYR A O 1
ATOM 682 N N . GLU A 1 85 ? 51.802 10.572 -50.756 1.00 84.50 85 GLU A N 1
ATOM 683 C CA . GLU A 1 85 ? 53.171 10.934 -50.378 1.00 84.50 85 GLU A CA 1
ATOM 684 C C . GLU A 1 85 ? 54.197 9.850 -50.749 1.00 84.50 85 GLU A C 1
ATOM 686 O O . GLU A 1 85 ? 55.402 10.102 -50.725 1.00 84.50 85 GLU A O 1
ATOM 691 N N . VAL A 1 86 ? 53.749 8.639 -51.098 1.00 82.94 86 VAL A N 1
ATOM 692 C CA . VAL A 1 86 ? 54.635 7.556 -51.535 1.00 82.94 86 VAL A CA 1
ATOM 693 C C . VAL A 1 86 ? 55.034 7.775 -52.993 1.00 82.94 86 VAL A C 1
ATOM 695 O O . VAL A 1 86 ? 54.190 7.833 -53.888 1.00 82.94 86 VAL A O 1
ATOM 698 N N . ASN A 1 87 ? 56.340 7.858 -53.251 1.00 79.69 87 ASN A N 1
ATOM 699 C CA . ASN A 1 87 ? 56.867 7.934 -54.613 1.00 79.69 87 ASN A CA 1
ATOM 700 C C . ASN A 1 87 ? 56.486 6.672 -55.402 1.00 79.69 87 ASN A C 1
ATOM 702 O O . ASN A 1 87 ? 56.747 5.558 -54.948 1.00 79.69 87 ASN A O 1
ATOM 706 N N . GLY A 1 88 ? 55.883 6.854 -56.579 1.00 81.56 88 GLY A N 1
ATOM 707 C CA . GLY A 1 88 ? 55.406 5.748 -57.410 1.00 81.56 88 GLY A CA 1
ATOM 708 C C . GLY A 1 88 ? 54.129 5.085 -56.891 1.00 81.56 88 GLY A C 1
ATOM 709 O O . GLY A 1 88 ? 53.881 3.932 -57.222 1.00 81.56 88 GLY A O 1
ATOM 710 N N . TRP A 1 89 ? 53.306 5.767 -56.079 1.00 82.81 89 TRP A N 1
ATOM 711 C CA . TRP A 1 89 ? 51.993 5.266 -55.631 1.00 82.81 89 TRP A CA 1
ATOM 712 C C . TRP A 1 89 ? 51.105 4.783 -56.798 1.00 82.81 89 TRP A C 1
ATOM 714 O O . TRP A 1 89 ? 50.246 3.915 -56.606 1.00 82.81 89 TRP A O 1
ATOM 724 N N . GLU A 1 90 ? 51.323 5.319 -58.005 1.00 84.44 90 GLU A N 1
ATOM 725 C CA . GLU A 1 90 ? 50.675 4.903 -59.247 1.00 84.44 90 GLU A CA 1
ATOM 726 C C . GLU A 1 90 ? 50.904 3.418 -59.534 1.00 84.44 90 GLU A C 1
ATOM 728 O O . GLU A 1 90 ? 49.959 2.746 -59.938 1.00 84.44 90 GLU A O 1
ATOM 733 N N . ASP A 1 91 ? 52.100 2.889 -59.248 1.00 83.00 91 ASP A N 1
ATOM 734 C CA . ASP A 1 91 ? 52.477 1.482 -59.457 1.00 83.00 91 ASP A CA 1
ATOM 735 C C . ASP A 1 91 ? 51.728 0.528 -58.513 1.00 83.00 91 ASP A C 1
ATOM 737 O O . ASP A 1 91 ? 51.577 -0.664 -58.795 1.00 83.00 91 ASP A O 1
ATOM 741 N N . TYR A 1 92 ? 51.165 1.068 -57.434 1.00 79.88 92 TYR A N 1
ATOM 742 C CA . TYR A 1 92 ? 50.390 0.344 -56.431 1.00 79.88 92 TYR A CA 1
ATOM 743 C C . TYR A 1 92 ? 48.886 0.562 -56.571 1.00 79.88 92 TYR A C 1
ATOM 745 O O . TYR A 1 92 ? 48.131 0.086 -55.732 1.00 79.88 92 TYR A O 1
ATOM 753 N N . THR A 1 93 ? 48.422 1.294 -57.583 1.00 84.00 93 THR A N 1
ATOM 754 C CA . THR A 1 93 ? 46.999 1.598 -57.768 1.00 84.00 93 THR A CA 1
ATOM 755 C C . THR A 1 93 ? 46.532 1.093 -59.131 1.00 84.00 93 THR A C 1
ATOM 757 O O . THR A 1 93 ? 47.243 1.322 -60.107 1.00 84.00 93 THR A O 1
ATOM 760 N N . PRO A 1 94 ? 45.349 0.458 -59.253 1.00 87.81 94 PRO A N 1
ATOM 761 C CA . PRO A 1 94 ? 44.879 -0.088 -60.525 1.00 87.81 94 PRO A CA 1
ATOM 762 C C . PRO A 1 94 ? 44.950 0.938 -61.656 1.00 87.81 94 PRO A C 1
ATOM 764 O O . PRO A 1 94 ? 44.474 2.067 -61.496 1.00 87.81 94 PRO A O 1
ATOM 767 N N . ARG A 1 95 ? 45.526 0.544 -62.801 1.00 85.12 95 ARG A N 1
ATOM 768 C CA . ARG A 1 95 ? 45.884 1.471 -63.886 1.00 85.12 95 ARG A CA 1
ATOM 769 C C . ARG A 1 95 ? 44.703 2.328 -64.332 1.00 85.12 95 ARG A C 1
ATOM 771 O O . ARG A 1 95 ? 44.812 3.546 -64.422 1.00 85.12 95 ARG A O 1
ATOM 778 N N . GLY A 1 96 ? 43.559 1.688 -64.565 1.00 83.62 96 GLY A N 1
ATOM 779 C CA . GLY A 1 96 ? 42.350 2.384 -64.997 1.00 83.62 96 GLY A CA 1
ATOM 780 C C . GLY A 1 96 ? 41.796 3.354 -63.947 1.00 83.62 96 GLY A C 1
ATOM 781 O O . GLY A 1 96 ? 41.266 4.393 -64.313 1.00 83.62 96 GLY A O 1
ATOM 782 N N . LEU A 1 97 ? 41.976 3.083 -62.650 1.00 83.44 97 LEU A N 1
ATOM 783 C CA . LEU A 1 97 ? 41.392 3.889 -61.573 1.00 83.44 97 LEU A CA 1
ATOM 784 C C . LEU A 1 97 ? 42.057 5.268 -61.466 1.00 83.44 97 LEU A C 1
ATOM 786 O O . LEU A 1 97 ? 41.377 6.287 -61.329 1.00 83.44 97 LEU A O 1
ATOM 790 N N . TRP A 1 98 ? 43.389 5.317 -61.556 1.00 82.44 98 TRP A N 1
ATOM 791 C CA . TRP A 1 98 ? 44.110 6.587 -61.508 1.00 82.44 98 TRP A CA 1
ATOM 792 C C . TRP A 1 98 ? 44.185 7.282 -62.870 1.00 82.44 98 TRP A C 1
ATOM 794 O O . TRP A 1 98 ? 44.202 8.514 -62.904 1.00 82.44 98 TRP A O 1
ATOM 804 N N . GLN A 1 99 ? 44.161 6.535 -63.981 1.00 81.75 99 GLN A N 1
ATOM 805 C CA . GLN A 1 99 ? 44.037 7.116 -65.320 1.00 81.75 99 GLN A CA 1
ATOM 806 C C . GLN A 1 99 ? 42.686 7.809 -65.501 1.00 81.75 99 GLN A C 1
ATOM 808 O O . GLN A 1 99 ? 42.688 8.972 -65.894 1.00 81.75 99 GLN A O 1
ATOM 813 N N . ASP A 1 100 ? 41.573 7.178 -65.107 1.00 73.25 100 ASP A N 1
ATOM 814 C CA . ASP A 1 100 ? 40.229 7.777 -65.153 1.00 73.25 100 ASP A CA 1
ATOM 815 C C . ASP A 1 100 ? 40.176 9.088 -64.344 1.00 73.25 100 ASP A C 1
ATOM 817 O O . ASP A 1 100 ? 39.641 10.106 -64.800 1.00 73.25 100 ASP A O 1
ATOM 821 N N . SER A 1 101 ? 40.814 9.098 -63.168 1.00 69.50 101 SER A N 1
ATOM 822 C CA . SER A 1 101 ? 40.966 10.284 -62.317 1.00 69.50 101 SER A CA 1
ATOM 823 C C . SER A 1 101 ? 41.843 11.372 -62.963 1.00 69.50 101 SER A C 1
ATOM 825 O O . SER A 1 101 ? 41.500 12.555 -62.925 1.00 69.50 101 SER A O 1
ATOM 827 N N . ALA A 1 102 ? 42.947 10.998 -63.620 1.00 63.16 102 ALA A N 1
ATOM 828 C CA . ALA A 1 102 ? 43.838 11.922 -64.326 1.00 63.16 102 ALA A CA 1
ATOM 829 C C . ALA A 1 102 ? 43.196 12.529 -65.588 1.00 63.16 102 ALA A C 1
ATOM 831 O O . ALA A 1 102 ? 43.340 13.728 -65.836 1.00 63.16 102 ALA A O 1
ATOM 832 N N . SER A 1 103 ? 42.421 11.755 -66.349 1.00 57.53 103 SER A N 1
ATOM 833 C CA . SER A 1 103 ? 41.634 12.270 -67.476 1.00 57.53 103 SER A CA 1
ATOM 834 C C . SER A 1 103 ? 40.501 13.202 -67.032 1.00 57.53 103 SER A C 1
ATOM 836 O O . SER A 1 103 ? 40.202 14.171 -67.731 1.00 57.53 103 SER A O 1
ATOM 838 N N . ASN A 1 104 ? 39.925 12.994 -65.842 1.00 54.69 104 ASN A N 1
ATOM 839 C CA . ASN A 1 104 ? 38.983 13.947 -65.245 1.00 54.69 104 ASN A CA 1
ATOM 840 C C . ASN A 1 104 ? 39.662 15.254 -64.795 1.00 54.69 104 ASN A C 1
ATOM 842 O O . ASN A 1 104 ? 39.042 16.314 -64.893 1.00 54.69 104 ASN A O 1
ATOM 846 N N . LYS A 1 105 ? 40.944 15.221 -64.397 1.00 55.94 105 LYS A N 1
ATOM 847 C CA . LYS A 1 105 ? 41.738 16.436 -64.119 1.00 55.94 105 LYS A CA 1
ATOM 848 C C . LYS A 1 105 ? 41.977 17.275 -65.380 1.00 55.94 105 LYS A C 1
ATOM 850 O O . LYS A 1 105 ? 41.819 18.489 -65.324 1.00 55.94 105 LYS A O 1
ATOM 855 N N . LEU A 1 106 ? 42.264 16.646 -66.524 1.00 50.31 106 LEU A N 1
ATOM 856 C CA . LEU A 1 106 ? 42.458 17.324 -67.822 1.00 50.31 106 LEU A CA 1
ATOM 857 C C . LEU A 1 106 ? 41.193 18.006 -68.376 1.00 50.31 106 LEU A C 1
ATOM 859 O O . LEU A 1 106 ? 41.293 18.903 -69.207 1.00 50.31 106 LEU A O 1
ATOM 863 N N . ARG A 1 107 ? 39.996 17.624 -67.912 1.00 48.25 107 ARG A N 1
ATOM 864 C CA . ARG A 1 107 ? 38.742 18.324 -68.250 1.00 48.25 107 ARG A CA 1
ATOM 865 C C . ARG A 1 107 ? 38.471 19.559 -67.383 1.00 48.25 107 ARG A C 1
ATOM 867 O O . ARG A 1 107 ? 37.686 20.406 -67.796 1.00 48.25 107 ARG A O 1
ATOM 874 N N . GLN A 1 108 ? 39.110 19.680 -66.218 1.00 48.91 108 GLN A N 1
ATOM 875 C CA . GLN A 1 108 ? 38.945 20.821 -65.304 1.00 48.91 108 GLN A CA 1
ATOM 876 C C . GLN A 1 108 ? 40.055 21.877 -65.432 1.00 48.91 108 GLN A C 1
ATOM 878 O O . GLN A 1 108 ? 39.895 22.983 -64.930 1.00 48.91 108 GLN A O 1
ATOM 883 N N . THR A 1 109 ? 41.143 21.612 -66.162 1.00 48.19 109 THR A N 1
ATOM 884 C CA . THR A 1 109 ? 42.251 22.571 -66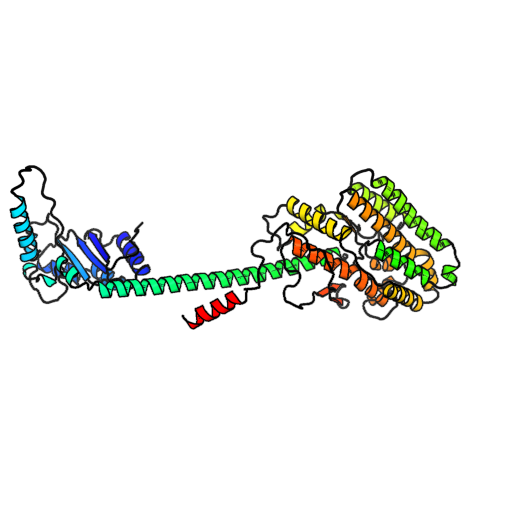.365 1.00 48.19 109 THR A CA 1
ATOM 885 C C . THR A 1 109 ? 41.910 23.799 -67.221 1.00 48.19 109 THR A C 1
ATOM 887 O O . THR A 1 109 ? 42.781 24.633 -67.444 1.00 48.19 109 THR A O 1
ATOM 890 N N . ASN A 1 110 ? 40.658 23.964 -67.663 1.00 51.19 110 ASN A N 1
ATOM 891 C CA . ASN A 1 110 ? 40.201 25.201 -68.308 1.00 51.19 110 ASN A CA 1
ATOM 892 C C . ASN A 1 110 ? 39.751 26.284 -67.308 1.00 51.19 110 ASN A C 1
ATOM 894 O O . ASN A 1 110 ? 39.419 27.388 -67.733 1.00 51.19 110 ASN A O 1
ATOM 898 N N . SER A 1 111 ? 39.739 26.014 -65.998 1.00 51.97 111 SER A N 1
ATOM 899 C CA . SER A 1 111 ? 39.538 27.051 -64.981 1.00 51.97 111 SER A CA 1
ATOM 900 C C . SER A 1 111 ? 40.888 27.557 -64.468 1.00 51.97 111 SER A C 1
ATOM 902 O O . SER A 1 111 ? 41.576 26.879 -63.705 1.00 51.97 111 SER A O 1
ATOM 904 N N . THR A 1 112 ? 41.260 28.754 -64.915 1.00 52.31 112 THR A N 1
ATOM 905 C CA . THR A 1 112 ? 42.385 29.571 -64.444 1.00 52.31 112 THR A CA 1
ATOM 906 C C . THR A 1 112 ? 42.219 29.935 -62.970 1.00 52.31 112 THR A C 1
ATOM 908 O O . THR A 1 112 ? 41.694 30.998 -62.656 1.00 52.31 112 THR A O 1
ATOM 911 N N . ASP A 1 113 ? 42.670 29.068 -62.068 1.00 52.09 113 ASP A N 1
ATOM 912 C CA . ASP A 1 113 ? 42.874 29.436 -60.667 1.00 52.09 113 ASP A CA 1
ATOM 913 C C . ASP A 1 113 ? 44.193 28.822 -60.175 1.00 52.09 113 ASP A C 1
ATOM 915 O O . ASP A 1 113 ? 44.289 27.702 -59.671 1.00 52.09 113 ASP A O 1
ATOM 919 N N . SER A 1 114 ? 45.271 29.551 -60.453 1.00 50.31 114 SER A N 1
ATOM 920 C CA . SER A 1 114 ? 46.644 29.218 -60.095 1.00 50.31 114 SER A CA 1
ATOM 921 C C . SER A 1 114 ? 46.884 29.490 -58.608 1.00 50.31 114 SER A C 1
ATOM 923 O O . SER A 1 114 ? 47.021 30.647 -58.215 1.00 50.31 114 SER A O 1
ATOM 925 N N . GLY A 1 115 ? 46.981 28.440 -57.784 1.00 49.22 115 GLY A N 1
ATOM 926 C CA . GLY A 1 115 ? 47.554 28.569 -56.435 1.00 49.22 115 GLY A CA 1
ATOM 927 C C . GLY A 1 115 ? 47.128 27.552 -55.374 1.00 49.22 115 GLY A C 1
ATOM 928 O O . GLY A 1 115 ? 47.785 27.474 -54.340 1.00 49.22 115 GLY A O 1
ATOM 929 N N . LYS A 1 116 ? 46.079 26.749 -55.588 1.00 50.88 116 LYS A N 1
ATOM 930 C CA . LYS A 1 116 ? 45.685 25.701 -54.629 1.00 50.88 116 LYS A CA 1
ATOM 931 C C . LYS A 1 116 ? 46.201 24.344 -55.089 1.00 50.88 116 LYS A C 1
ATOM 933 O O . LYS A 1 116 ? 45.881 23.887 -56.182 1.00 50.88 116 LYS A O 1
ATOM 938 N N . SER A 1 117 ? 47.002 23.695 -54.247 1.00 52.09 117 SER A N 1
ATOM 939 C CA . SER A 1 117 ? 47.333 22.276 -54.377 1.00 52.09 117 SER A CA 1
ATOM 940 C C . SER A 1 117 ? 46.033 21.484 -54.536 1.00 52.09 117 SER A C 1
ATOM 942 O O . SER A 1 117 ? 45.212 21.476 -53.620 1.00 52.09 117 SER A O 1
ATOM 944 N N . PHE A 1 118 ? 45.814 20.864 -55.697 1.00 57.00 118 PHE A N 1
ATOM 945 C CA . PHE A 1 118 ? 44.639 20.027 -55.928 1.00 57.00 118 PHE A CA 1
ATOM 946 C C . PHE A 1 118 ? 44.581 18.914 -54.877 1.00 57.00 118 PHE A C 1
ATOM 948 O O . PHE A 1 118 ? 45.447 18.036 -54.851 1.00 57.00 118 PHE A O 1
ATOM 955 N N . GLU A 1 119 ? 43.561 18.955 -54.024 1.00 59.22 119 GLU A N 1
ATOM 956 C CA . GLU A 1 119 ? 43.301 17.924 -53.028 1.00 59.22 119 GLU A CA 1
ATOM 957 C C . GLU A 1 119 ? 42.936 16.624 -53.759 1.00 59.22 119 GLU A C 1
ATOM 959 O O . GLU A 1 119 ? 41.992 16.568 -54.552 1.00 59.22 119 GLU A O 1
ATOM 964 N N . ARG A 1 120 ? 43.761 15.587 -53.592 1.00 73.94 120 ARG A N 1
ATOM 965 C CA . ARG A 1 120 ? 43.560 14.290 -54.247 1.00 73.94 120 ARG A CA 1
ATOM 966 C C . ARG A 1 120 ? 42.692 13.416 -53.339 1.00 73.94 120 ARG A C 1
ATOM 968 O O . ARG A 1 120 ? 43.078 13.142 -52.208 1.00 73.94 120 ARG A O 1
ATOM 975 N N . PHE A 1 121 ? 41.543 12.964 -53.839 1.00 80.31 121 PHE A N 1
ATOM 976 C CA . PHE A 1 121 ? 40.650 12.072 -53.092 1.00 80.31 121 PHE A CA 1
ATOM 977 C C . PHE A 1 121 ? 41.184 10.633 -53.046 1.00 80.31 121 PHE A C 1
ATOM 979 O O . PHE A 1 121 ? 41.633 10.148 -54.082 1.00 80.31 121 PHE A O 1
ATOM 986 N N . PRO A 1 122 ? 41.081 9.920 -51.907 1.00 85.25 122 PRO A N 1
ATOM 987 C CA . PRO A 1 122 ? 41.497 8.522 -51.796 1.00 85.25 122 PRO A CA 1
ATOM 988 C C . PRO A 1 122 ? 40.825 7.609 -52.830 1.00 85.25 122 PRO A C 1
ATOM 990 O O . PRO A 1 122 ? 39.605 7.631 -53.003 1.00 85.25 122 PRO A O 1
ATOM 993 N N . MET A 1 123 ? 41.621 6.770 -53.495 1.00 87.81 123 MET A N 1
ATOM 994 C CA . MET A 1 123 ? 41.146 5.837 -54.520 1.00 87.81 123 MET A CA 1
ATOM 995 C C . MET A 1 123 ? 41.075 4.421 -53.953 1.00 87.81 123 MET A C 1
ATOM 997 O O . MET A 1 123 ? 42.077 3.712 -53.911 1.00 87.81 123 MET A O 1
ATOM 1001 N N . PHE A 1 124 ? 39.881 4.036 -53.498 1.00 89.38 124 PHE A N 1
ATOM 1002 C CA . PHE A 1 124 ? 39.645 2.758 -52.833 1.00 89.38 124 PHE A CA 1
ATOM 1003 C C . PHE A 1 124 ? 39.410 1.607 -53.814 1.00 89.38 124 PHE A C 1
ATOM 1005 O O . PHE A 1 124 ? 38.517 1.659 -54.666 1.00 89.38 124 PHE A O 1
ATOM 1012 N N . TYR A 1 125 ? 40.155 0.524 -53.628 1.00 87.50 125 TYR A N 1
ATOM 1013 C CA . TYR A 1 125 ? 39.986 -0.738 -54.345 1.00 87.50 125 TYR A CA 1
ATOM 1014 C C . TYR A 1 125 ? 40.256 -1.921 -53.406 1.00 87.50 125 TYR A C 1
ATOM 1016 O O . TYR A 1 125 ? 40.860 -1.757 -52.346 1.00 87.50 125 TYR A O 1
ATOM 1024 N N . THR A 1 126 ? 39.776 -3.109 -53.764 1.00 84.12 126 THR A N 1
ATOM 1025 C CA . THR A 1 126 ? 40.040 -4.345 -53.016 1.00 84.12 126 THR A CA 1
ATOM 1026 C C . THR A 1 126 ? 40.829 -5.341 -53.867 1.00 84.12 126 THR A C 1
ATOM 1028 O O . THR A 1 126 ? 40.744 -5.320 -55.093 1.00 84.12 126 THR A O 1
ATOM 1031 N N . ALA A 1 127 ? 41.598 -6.217 -53.219 1.00 66.62 127 ALA A N 1
ATOM 1032 C CA . ALA A 1 127 ? 42.301 -7.340 -53.853 1.00 66.62 127 ALA A CA 1
ATOM 1033 C C . ALA A 1 127 ? 41.763 -8.692 -53.342 1.00 66.62 127 ALA A C 1
ATOM 1035 O O . ALA A 1 127 ? 42.504 -9.665 -53.195 1.00 66.62 127 ALA A O 1
ATOM 1036 N N . GLU A 1 128 ? 40.474 -8.734 -52.988 1.00 63.12 128 GLU A N 1
ATOM 1037 C CA . GLU A 1 128 ? 39.844 -9.885 -52.333 1.00 63.12 128 GLU A CA 1
ATOM 1038 C C . GLU A 1 128 ? 39.551 -11.127 -53.208 1.00 63.12 128 GLU A C 1
ATOM 1040 O O . GLU A 1 128 ? 39.145 -12.139 -52.640 1.00 63.12 128 GLU A O 1
ATOM 1045 N N . PRO A 1 129 ? 39.871 -11.189 -54.515 1.00 54.69 129 PRO A N 1
ATOM 1046 C CA . PRO A 1 129 ? 40.156 -12.473 -55.159 1.00 54.69 129 PRO A CA 1
ATOM 1047 C C . PRO A 1 129 ? 41.658 -12.700 -55.317 1.00 54.69 129 PRO A C 1
ATOM 1049 O O . PRO A 1 129 ? 42.391 -11.846 -55.815 1.00 54.69 129 PRO A O 1
ATOM 1052 N N . ARG A 1 130 ? 42.094 -13.920 -54.980 1.00 58.72 130 ARG A N 1
ATOM 1053 C CA . ARG A 1 130 ? 43.476 -14.443 -55.023 1.00 58.72 130 ARG A CA 1
ATOM 1054 C C . ARG A 1 130 ? 44.109 -14.518 -56.431 1.00 58.72 130 ARG A C 1
ATOM 1056 O O . ARG A 1 130 ? 45.015 -15.313 -56.645 1.00 58.72 130 ARG A O 1
ATOM 1063 N N . HIS A 1 131 ? 43.619 -13.752 -57.403 1.00 56.72 131 HIS A N 1
ATOM 1064 C CA . HIS A 1 131 ? 43.841 -14.009 -58.828 1.00 56.72 131 HIS A CA 1
ATOM 1065 C C . HIS A 1 131 ? 44.704 -12.967 -59.557 1.00 56.72 131 HIS A C 1
ATOM 1067 O O . HIS A 1 131 ? 45.020 -13.189 -60.720 1.00 56.72 131 HIS A O 1
ATOM 1073 N N . PHE A 1 132 ? 45.115 -11.864 -58.912 1.00 65.38 132 PHE A N 1
ATOM 1074 C CA . PHE A 1 132 ? 45.865 -10.783 -59.580 1.00 65.38 132 PHE A CA 1
ATOM 1075 C C . PHE A 1 132 ? 47.256 -10.585 -58.979 1.00 65.38 132 PHE A C 1
ATOM 1077 O O . PHE A 1 132 ? 47.367 -10.225 -57.804 1.00 65.38 132 PHE A O 1
ATOM 1084 N N . ASP A 1 133 ? 48.304 -10.846 -59.772 1.00 64.94 133 ASP A N 1
ATOM 1085 C CA . ASP A 1 133 ? 49.730 -10.750 -59.395 1.00 64.94 133 ASP A CA 1
ATOM 1086 C C . ASP A 1 133 ? 50.264 -9.329 -59.274 1.00 64.94 133 ASP A C 1
ATOM 1088 O O . ASP A 1 133 ? 51.158 -9.084 -58.462 1.00 64.94 133 ASP A O 1
ATOM 1092 N N . SER A 1 134 ? 49.653 -8.383 -59.980 1.00 74.75 134 SER A N 1
ATOM 1093 C CA . SER A 1 134 ? 49.974 -6.965 -59.888 1.00 74.75 134 SER A CA 1
ATOM 1094 C C . SER A 1 134 ? 48.756 -6.151 -59.441 1.00 74.75 134 SER A C 1
ATOM 1096 O O . SER A 1 134 ? 47.656 -6.378 -59.955 1.00 74.75 134 SER A O 1
ATOM 1098 N N . PRO A 1 135 ? 48.926 -5.143 -58.560 1.00 76.75 135 PRO A N 1
ATOM 1099 C CA . PRO A 1 135 ? 47.877 -4.167 -58.256 1.00 76.75 135 PRO A CA 1
ATOM 1100 C C . PRO A 1 135 ? 47.336 -3.446 -59.500 1.00 76.75 135 PRO A C 1
ATOM 1102 O O . PRO A 1 135 ? 46.187 -3.009 -59.509 1.00 76.75 135 PRO A O 1
ATOM 1105 N N . GLN A 1 136 ? 48.143 -3.346 -60.563 1.00 81.75 136 GLN A N 1
ATOM 1106 C CA . GLN A 1 136 ? 47.759 -2.717 -61.830 1.00 81.75 136 GLN A CA 1
ATOM 1107 C C . GLN A 1 136 ? 46.655 -3.469 -62.574 1.00 81.75 136 GLN A C 1
ATOM 1109 O O . GLN A 1 136 ? 45.867 -2.835 -63.278 1.00 81.75 136 GLN A O 1
ATOM 1114 N N . ASP A 1 137 ? 46.603 -4.790 -62.404 1.00 82.31 137 ASP A N 1
ATOM 1115 C CA . ASP A 1 137 ? 45.754 -5.691 -63.187 1.00 82.31 137 ASP A CA 1
ATOM 1116 C C . ASP A 1 137 ? 44.376 -5.904 -62.547 1.00 82.31 137 ASP A C 1
ATOM 1118 O O . ASP A 1 137 ? 43.545 -6.632 -63.086 1.00 82.31 137 ASP A O 1
ATOM 1122 N N . ILE A 1 138 ? 44.117 -5.274 -61.395 1.00 83.81 138 ILE A N 1
ATOM 1123 C CA . ILE A 1 138 ? 42.851 -5.410 -60.674 1.00 83.81 138 ILE A CA 1
ATOM 1124 C C . ILE A 1 138 ? 41.718 -4.817 -61.528 1.00 83.81 138 ILE A C 1
ATOM 1126 O O . ILE A 1 138 ? 41.704 -3.604 -61.787 1.00 83.81 138 ILE A O 1
ATOM 1130 N N . PRO A 1 139 ? 40.730 -5.633 -61.935 1.00 84.81 139 PRO A N 1
ATOM 1131 C CA . PRO A 1 139 ? 39.663 -5.173 -62.797 1.00 84.81 139 PRO A CA 1
ATOM 1132 C C . PRO A 1 139 ? 38.726 -4.230 -62.051 1.00 84.81 139 PRO A C 1
ATOM 1134 O O . PRO A 1 139 ? 38.604 -4.237 -60.823 1.00 84.81 139 PRO A O 1
ATOM 1137 N N . ARG A 1 140 ? 38.017 -3.426 -62.843 1.00 84.88 140 ARG A N 1
ATOM 1138 C CA . ARG A 1 140 ? 37.134 -2.354 -62.379 1.00 84.88 140 ARG A CA 1
ATOM 1139 C C . ARG A 1 140 ? 36.087 -2.796 -61.359 1.00 84.88 140 ARG A C 1
ATOM 1141 O O . ARG A 1 140 ? 35.726 -2.038 -60.469 1.00 84.88 140 ARG A O 1
ATOM 1148 N N . GLU A 1 141 ? 35.652 -4.042 -61.445 1.00 84.31 141 GLU A N 1
ATOM 1149 C CA . GLU A 1 141 ? 34.645 -4.640 -60.573 1.00 84.31 141 GLU A CA 1
ATOM 1150 C C . GLU A 1 141 ? 35.055 -4.740 -59.085 1.00 84.31 141 GLU A C 1
ATOM 1152 O O . GLU A 1 141 ? 34.189 -4.898 -58.225 1.00 84.31 141 GLU A O 1
ATOM 1157 N N . TYR A 1 142 ? 36.350 -4.612 -58.768 1.00 84.31 142 TYR A N 1
ATOM 1158 C CA . TYR A 1 142 ? 36.870 -4.562 -57.391 1.00 84.31 142 TYR A CA 1
ATOM 1159 C C . TYR A 1 142 ? 37.157 -3.141 -56.901 1.00 84.31 142 TYR A C 1
ATOM 1161 O O . TYR A 1 142 ? 37.701 -2.944 -55.812 1.00 84.31 142 TYR A O 1
ATOM 1169 N N . TRP A 1 143 ? 36.805 -2.124 -57.680 1.00 87.88 143 TRP A N 1
ATOM 1170 C CA . TRP A 1 143 ? 36.909 -0.740 -57.237 1.00 87.88 143 TRP A CA 1
ATOM 1171 C C . TRP A 1 143 ? 35.688 -0.389 -56.387 1.00 87.88 143 TRP A C 1
ATOM 1173 O O . TRP A 1 143 ? 34.579 -0.860 -56.651 1.00 87.88 143 TRP A O 1
ATOM 1183 N N . LEU A 1 144 ? 35.862 0.474 -55.381 1.00 85.69 144 LEU A N 1
ATOM 1184 C CA . LEU A 1 144 ? 34.761 0.871 -54.494 1.00 85.69 144 LEU A CA 1
ATOM 1185 C C . LEU A 1 144 ? 33.573 1.465 -55.271 1.00 85.69 144 LEU A C 1
ATOM 1187 O O . LEU A 1 144 ? 32.420 1.264 -54.903 1.00 85.69 144 LEU A O 1
ATOM 1191 N N . VAL A 1 145 ? 33.848 2.155 -56.381 1.00 83.12 145 VAL A N 1
ATOM 1192 C CA . VAL A 1 145 ? 32.826 2.761 -57.250 1.00 83.12 145 VAL A CA 1
ATOM 1193 C C . VAL A 1 145 ? 31.857 1.716 -57.818 1.00 83.12 145 VAL A C 1
ATOM 1195 O O . VAL A 1 145 ? 30.669 1.996 -57.955 1.00 83.12 145 VAL A O 1
ATOM 1198 N N . GLU A 1 146 ? 32.326 0.501 -58.106 1.00 83.50 146 GLU A N 1
ATOM 1199 C CA . GLU A 1 146 ? 31.481 -0.569 -58.650 1.00 83.50 146 GLU A CA 1
ATOM 1200 C C . GLU A 1 146 ? 30.733 -1.354 -57.565 1.00 83.50 146 GLU A C 1
ATOM 1202 O O . GLU A 1 146 ? 29.734 -2.009 -57.864 1.00 83.50 146 GLU A O 1
ATOM 1207 N N . LEU A 1 147 ? 31.138 -1.245 -56.294 1.00 80.75 147 LEU A N 1
ATOM 1208 C CA . LEU A 1 147 ? 30.401 -1.856 -55.186 1.00 80.75 147 LEU A CA 1
ATOM 1209 C C . LEU A 1 147 ? 28.963 -1.328 -55.113 1.00 80.75 147 LEU A C 1
ATOM 1211 O O . LEU A 1 147 ? 28.040 -2.105 -54.882 1.00 80.75 147 LEU A O 1
ATOM 1215 N N . TYR A 1 148 ? 28.750 -0.041 -55.400 1.00 72.31 148 TYR A N 1
ATOM 1216 C CA . TYR A 1 148 ? 27.410 0.552 -55.459 1.00 72.31 148 TYR A CA 1
ATOM 1217 C C . TYR A 1 148 ? 26.485 -0.137 -56.466 1.00 72.31 148 TYR A C 1
ATOM 1219 O O . TYR A 1 148 ? 25.278 -0.158 -56.255 1.00 72.31 148 TYR A O 1
ATOM 1227 N N . ARG A 1 149 ? 27.027 -0.724 -57.542 1.00 77.00 149 ARG A N 1
ATOM 1228 C CA . ARG A 1 149 ? 26.231 -1.477 -58.524 1.00 77.00 149 ARG A CA 1
ATOM 1229 C C . ARG A 1 149 ? 25.900 -2.895 -58.065 1.00 77.00 149 ARG A C 1
ATOM 1231 O O . ARG A 1 149 ? 24.936 -3.470 -58.553 1.00 77.00 149 ARG A O 1
ATOM 1238 N N . ARG A 1 150 ? 26.701 -3.452 -57.152 1.00 73.62 150 ARG A N 1
ATOM 1239 C CA . ARG A 1 150 ? 26.506 -4.788 -56.562 1.00 73.62 150 ARG A CA 1
ATOM 1240 C C . ARG A 1 150 ? 25.573 -4.765 -55.350 1.00 73.62 150 ARG A C 1
ATOM 1242 O O . ARG A 1 150 ? 24.989 -5.785 -55.007 1.00 73.62 150 ARG A O 1
ATOM 1249 N N . LEU A 1 151 ? 25.447 -3.613 -54.697 1.00 72.62 151 LEU A N 1
ATOM 1250 C CA . LEU A 1 151 ? 24.529 -3.397 -53.587 1.00 72.62 151 LEU A CA 1
ATOM 1251 C C . LEU A 1 151 ? 23.099 -3.247 -54.125 1.00 72.62 151 LEU A C 1
ATOM 1253 O O . LEU A 1 151 ? 22.688 -2.149 -54.489 1.00 72.62 151 LEU A O 1
ATOM 1257 N N . GLU A 1 152 ? 22.337 -4.345 -54.181 1.00 72.94 152 GLU A N 1
ATOM 1258 C CA . GLU A 1 152 ? 20.922 -4.305 -54.570 1.00 72.94 152 GLU A CA 1
ATOM 1259 C C . GLU A 1 152 ? 20.098 -3.504 -53.542 1.00 72.94 152 GLU A C 1
ATOM 1261 O O . GLU A 1 152 ? 19.917 -3.965 -52.409 1.00 72.94 152 GLU A O 1
ATOM 1266 N N . PRO A 1 153 ? 19.539 -2.329 -53.902 1.00 68.50 153 PRO A N 1
ATOM 1267 C CA . PRO A 1 153 ? 18.864 -1.466 -52.931 1.00 68.50 153 PRO A CA 1
ATOM 1268 C C . PRO A 1 153 ? 17.672 -2.148 -52.248 1.00 68.50 153 PRO A C 1
ATOM 1270 O O . PRO A 1 153 ? 17.435 -1.926 -51.063 1.00 68.50 153 PRO A O 1
ATOM 1273 N N . GLY A 1 154 ? 16.951 -3.009 -52.977 1.00 71.31 154 GLY A N 1
ATOM 1274 C CA . GLY A 1 154 ? 15.798 -3.744 -52.453 1.00 71.31 154 GLY A CA 1
ATOM 1275 C C . GLY A 1 154 ? 16.168 -4.752 -51.362 1.00 71.31 154 GLY A C 1
ATOM 1276 O O . GLY A 1 154 ? 15.495 -4.808 -50.335 1.00 71.31 154 GLY A O 1
ATOM 1277 N N . GLN A 1 155 ? 17.268 -5.494 -51.534 1.00 73.50 155 GLN A N 1
ATOM 1278 C CA . GLN A 1 155 ? 17.723 -6.472 -50.538 1.00 73.50 155 GLN A CA 1
ATOM 1279 C C . GLN A 1 155 ? 18.188 -5.785 -49.251 1.00 73.50 155 GLN A C 1
ATOM 1281 O O . GLN A 1 155 ? 17.829 -6.209 -48.154 1.00 73.50 155 GLN A O 1
ATOM 1286 N N . LEU A 1 156 ? 18.921 -4.676 -49.376 1.00 68.81 156 LEU A N 1
ATOM 1287 C CA . LEU A 1 156 ? 19.403 -3.919 -48.220 1.00 68.81 156 LEU A CA 1
ATOM 1288 C C . LEU A 1 156 ? 18.262 -3.249 -47.452 1.00 68.81 156 LEU A C 1
ATOM 1290 O O . LEU A 1 156 ? 18.272 -3.227 -46.223 1.00 68.81 156 LEU A O 1
ATOM 1294 N N . GLN A 1 157 ? 17.248 -2.740 -48.158 1.00 70.94 157 GLN A N 1
ATOM 1295 C CA . GLN A 1 157 ? 16.032 -2.226 -47.524 1.00 70.94 157 GLN A CA 1
ATOM 1296 C C . GLN A 1 157 ? 15.262 -3.330 -46.796 1.00 70.94 157 GLN A C 1
ATOM 1298 O O . GLN A 1 157 ? 14.778 -3.102 -45.688 1.00 70.94 157 GLN A O 1
ATOM 1303 N N . GLN A 1 158 ? 15.176 -4.529 -47.377 1.00 77.06 158 GLN A N 1
ATOM 1304 C CA . GLN A 1 158 ? 14.522 -5.669 -46.740 1.00 77.06 158 GLN A CA 1
ATOM 1305 C C . GLN A 1 158 ? 15.269 -6.125 -45.478 1.00 77.06 158 GLN A C 1
ATOM 1307 O O . GLN A 1 158 ? 14.631 -6.345 -44.450 1.00 77.06 158 GLN A O 1
ATOM 1312 N N . GLN A 1 159 ? 16.601 -6.211 -45.523 1.00 71.75 159 GLN A N 1
ATOM 1313 C CA . GLN A 1 159 ? 17.433 -6.542 -44.360 1.00 71.75 159 GLN A CA 1
ATOM 1314 C C . GLN A 1 159 ? 17.324 -5.481 -43.260 1.00 71.75 159 GLN A C 1
ATOM 1316 O O . GLN A 1 159 ? 17.110 -5.821 -42.097 1.00 71.75 159 GLN A O 1
ATOM 1321 N N . ALA A 1 160 ? 17.378 -4.194 -43.617 1.00 69.44 160 ALA A N 1
ATOM 1322 C CA . ALA A 1 160 ? 17.169 -3.107 -42.664 1.00 69.44 160 ALA A CA 1
ATOM 1323 C C . ALA A 1 160 ? 15.773 -3.186 -42.021 1.00 69.44 160 ALA A C 1
ATOM 1325 O O . ALA A 1 160 ? 15.645 -3.117 -40.799 1.00 69.44 160 ALA A O 1
ATOM 1326 N N . ALA A 1 161 ? 14.722 -3.411 -42.819 1.00 76.69 161 ALA A N 1
ATOM 1327 C CA . ALA A 1 161 ? 13.361 -3.576 -42.313 1.00 76.69 161 ALA A CA 1
ATOM 1328 C C . ALA A 1 161 ? 13.229 -4.783 -41.366 1.00 76.69 161 ALA A C 1
ATOM 1330 O O . ALA A 1 161 ? 12.573 -4.679 -40.328 1.00 76.69 161 ALA A O 1
ATOM 1331 N N . GLN A 1 162 ? 13.873 -5.910 -41.684 1.00 79.00 162 GLN A N 1
ATOM 1332 C CA . GLN A 1 162 ? 13.901 -7.096 -40.823 1.00 79.00 162 GLN A CA 1
ATOM 1333 C C . GLN A 1 162 ? 14.631 -6.828 -39.504 1.00 79.00 162 GLN A C 1
ATOM 1335 O O . GLN A 1 162 ? 14.086 -7.139 -38.443 1.00 79.00 162 GLN A O 1
ATOM 1340 N N . SER A 1 163 ? 15.809 -6.204 -39.553 1.00 73.31 163 SER A N 1
ATOM 1341 C CA . SER A 1 163 ? 16.584 -5.844 -38.362 1.00 73.31 163 SER A CA 1
ATOM 1342 C C . SER A 1 163 ? 15.799 -4.888 -37.455 1.00 73.31 163 SER A C 1
ATOM 1344 O O . SER A 1 163 ? 15.688 -5.113 -36.250 1.00 73.31 163 SER A O 1
ATOM 1346 N N . HIS A 1 164 ? 15.129 -3.882 -38.027 1.00 75.50 164 HIS A N 1
ATOM 1347 C CA . HIS A 1 164 ? 14.255 -2.990 -37.264 1.00 75.50 164 HIS A CA 1
ATOM 1348 C C . HIS A 1 164 ? 13.057 -3.712 -36.650 1.00 75.50 164 HIS A C 1
ATOM 1350 O O . HIS A 1 164 ? 12.718 -3.456 -35.496 1.00 75.50 164 HIS A O 1
ATOM 1356 N N . ALA A 1 165 ? 12.420 -4.625 -37.386 1.00 81.00 165 ALA A N 1
ATOM 1357 C CA . ALA A 1 165 ? 11.320 -5.415 -36.847 1.00 81.00 165 ALA A CA 1
ATOM 1358 C C . ALA A 1 165 ? 11.777 -6.283 -35.663 1.00 81.00 165 ALA A C 1
ATOM 1360 O O . ALA A 1 165 ? 11.055 -6.399 -34.672 1.00 81.00 165 ALA A O 1
ATOM 1361 N N . GLN A 1 166 ? 12.977 -6.866 -35.733 1.00 79.50 166 GLN A N 1
ATOM 1362 C CA . GLN A 1 166 ? 13.562 -7.625 -34.626 1.00 79.50 166 GLN A CA 1
ATOM 1363 C C . GLN A 1 166 ? 13.881 -6.736 -33.420 1.00 79.50 166 GLN A C 1
ATOM 1365 O O . GLN A 1 166 ? 13.543 -7.104 -32.296 1.00 79.50 166 GLN A O 1
ATOM 1370 N N . GLU A 1 167 ? 14.458 -5.555 -33.640 1.00 77.31 167 GLU A N 1
ATOM 1371 C CA . GLU A 1 167 ? 14.779 -4.615 -32.565 1.00 77.31 167 GLU A CA 1
ATOM 1372 C C . GLU A 1 167 ? 13.519 -4.095 -31.865 1.00 77.31 167 GLU A C 1
ATOM 1374 O O . GLU A 1 167 ? 13.441 -4.100 -30.638 1.00 77.31 167 GLU A O 1
ATOM 1379 N N . VAL A 1 168 ? 12.483 -3.728 -32.626 1.00 82.44 168 VAL A N 1
ATOM 1380 C CA . VAL A 1 168 ? 11.183 -3.341 -32.057 1.00 82.44 168 VAL A CA 1
ATOM 1381 C C . VAL A 1 168 ? 10.609 -4.484 -31.225 1.00 82.44 168 VAL A C 1
ATOM 1383 O O . VAL A 1 168 ? 10.162 -4.251 -30.105 1.00 82.44 168 VAL A O 1
ATOM 1386 N N . ARG A 1 169 ? 10.664 -5.729 -31.716 1.00 83.88 169 ARG A N 1
ATOM 1387 C CA . ARG A 1 169 ? 10.218 -6.898 -30.940 1.00 83.88 169 ARG A CA 1
ATOM 1388 C C . ARG A 1 169 ? 11.015 -7.060 -29.649 1.00 83.88 169 ARG A C 1
ATOM 1390 O O . ARG A 1 169 ? 10.414 -7.345 -28.619 1.00 83.88 169 ARG A O 1
ATOM 1397 N N . ARG A 1 170 ? 12.336 -6.873 -29.684 1.00 84.12 170 ARG A N 1
ATOM 1398 C CA . ARG A 1 170 ? 13.195 -6.952 -28.495 1.00 84.12 170 ARG A CA 1
ATOM 1399 C C . ARG A 1 170 ? 12.809 -5.893 -27.464 1.00 84.12 170 ARG A C 1
ATOM 1401 O O . ARG A 1 170 ? 12.535 -6.247 -26.322 1.00 84.12 170 ARG A O 1
ATOM 1408 N N . VAL A 1 171 ? 12.697 -4.633 -27.881 1.00 84.25 171 VAL A N 1
ATOM 1409 C CA . VAL A 1 171 ? 12.305 -3.516 -27.005 1.00 84.25 171 VAL A CA 1
ATOM 1410 C C . VAL A 1 171 ? 10.904 -3.725 -26.427 1.00 84.25 171 VAL A C 1
ATOM 1412 O O . VAL A 1 171 ? 10.688 -3.484 -25.243 1.00 84.25 171 VAL A O 1
ATOM 1415 N N . VAL A 1 172 ? 9.954 -4.215 -27.231 1.00 86.62 172 VAL A N 1
ATOM 1416 C CA . VAL A 1 172 ? 8.601 -4.541 -26.754 1.00 86.62 172 VAL A CA 1
ATOM 1417 C C . VAL A 1 172 ? 8.644 -5.642 -25.694 1.00 86.62 172 VAL A C 1
ATOM 1419 O O . VAL A 1 172 ? 7.998 -5.488 -24.663 1.00 86.62 172 VAL A O 1
ATOM 1422 N N . ARG A 1 173 ? 9.423 -6.715 -25.889 1.00 86.00 173 ARG A N 1
ATOM 1423 C CA . ARG A 1 173 ? 9.578 -7.769 -24.869 1.00 86.00 173 ARG A CA 1
ATOM 1424 C C . ARG A 1 173 ? 10.192 -7.233 -23.581 1.00 86.00 173 ARG A C 1
ATOM 1426 O O . ARG A 1 173 ? 9.629 -7.446 -22.518 1.00 86.00 173 ARG A O 1
ATOM 1433 N N . GLU A 1 174 ? 11.282 -6.475 -23.674 1.00 87.38 174 GLU A N 1
ATOM 1434 C CA . GLU A 1 174 ? 11.925 -5.867 -22.501 1.00 87.38 174 GLU A CA 1
ATOM 1435 C C . GLU A 1 174 ? 10.963 -4.940 -21.739 1.00 87.38 174 GLU A C 1
ATOM 1437 O O . GLU A 1 174 ? 10.948 -4.926 -20.505 1.00 87.38 174 GLU A O 1
ATOM 1442 N N . ALA A 1 175 ? 10.122 -4.193 -22.463 1.00 84.56 175 ALA A N 1
ATOM 1443 C CA . ALA A 1 175 ? 9.088 -3.356 -21.869 1.00 84.56 175 ALA A CA 1
ATOM 1444 C C . ALA A 1 175 ? 7.999 -4.192 -21.177 1.00 84.56 175 ALA A C 1
ATOM 1446 O O . ALA A 1 175 ? 7.621 -3.869 -20.052 1.00 84.56 175 ALA A O 1
ATOM 1447 N N . LEU A 1 176 ? 7.529 -5.277 -21.805 1.00 87.12 176 LEU A N 1
ATOM 1448 C CA . LEU A 1 176 ? 6.555 -6.199 -21.211 1.00 87.12 176 LEU A CA 1
ATOM 1449 C C . LEU A 1 176 ? 7.111 -6.858 -19.940 1.00 87.12 176 LEU A C 1
ATOM 1451 O O . LEU A 1 176 ? 6.448 -6.821 -18.905 1.00 87.12 176 LEU A O 1
ATOM 1455 N N . ASP A 1 177 ? 8.348 -7.354 -19.970 1.00 87.38 177 ASP A N 1
ATOM 1456 C CA . ASP A 1 177 ? 9.014 -7.960 -18.809 1.00 87.38 177 ASP A CA 1
ATOM 1457 C C . ASP A 1 177 ? 9.220 -6.951 -17.669 1.00 87.38 177 ASP A C 1
ATOM 1459 O O . ASP A 1 177 ? 9.159 -7.290 -16.484 1.00 87.38 177 ASP A O 1
ATOM 1463 N N . SER A 1 178 ? 9.500 -5.689 -18.006 1.00 86.62 178 SER A N 1
ATOM 1464 C CA . SER A 1 178 ? 9.603 -4.600 -17.031 1.00 86.62 178 SER A CA 1
ATOM 1465 C C . SER A 1 178 ? 8.249 -4.287 -16.388 1.00 86.62 178 SER A C 1
ATOM 1467 O O . SER A 1 178 ? 8.162 -4.162 -15.166 1.00 86.62 178 SER A O 1
ATOM 1469 N N . LEU A 1 179 ? 7.178 -4.230 -17.186 1.00 85.50 179 LEU A N 1
ATOM 1470 C CA . LEU A 1 179 ? 5.813 -4.017 -16.699 1.00 85.50 179 LEU A CA 1
ATOM 1471 C C . LEU A 1 179 ? 5.334 -5.169 -15.807 1.00 85.50 179 LEU A C 1
ATOM 1473 O O . LEU A 1 179 ? 4.684 -4.923 -14.792 1.00 85.50 179 LEU A O 1
ATOM 1477 N N . GLU A 1 180 ? 5.667 -6.417 -16.145 1.00 85.38 180 GLU A N 1
ATOM 1478 C CA . GLU A 1 180 ? 5.327 -7.583 -15.324 1.00 85.38 180 GLU A CA 1
ATOM 1479 C C . GLU A 1 180 ? 6.040 -7.562 -13.966 1.00 85.38 180 GLU A C 1
ATOM 1481 O O . GLU A 1 180 ? 5.400 -7.799 -12.938 1.00 85.38 180 GLU A O 1
ATOM 1486 N N . ARG A 1 181 ? 7.331 -7.208 -13.940 1.00 89.31 181 ARG A N 1
ATOM 1487 C CA . ARG A 1 181 ? 8.081 -7.025 -12.688 1.00 89.31 181 ARG A CA 1
ATOM 1488 C C . ARG A 1 181 ? 7.517 -5.886 -11.849 1.00 89.31 181 ARG A C 1
ATOM 1490 O O . ARG A 1 181 ? 7.196 -6.100 -10.686 1.00 89.31 181 ARG A O 1
ATOM 1497 N N . TRP A 1 182 ? 7.310 -4.717 -12.456 1.00 86.56 182 TRP A N 1
ATOM 1498 C CA . TRP A 1 182 ? 6.721 -3.566 -11.771 1.00 86.56 182 TRP A CA 1
ATOM 1499 C C . TRP A 1 182 ? 5.350 -3.901 -11.171 1.00 86.56 182 TRP A C 1
ATOM 1501 O O . TRP A 1 182 ? 5.069 -3.555 -10.027 1.00 86.56 182 TRP A O 1
ATOM 1511 N N . ARG A 1 183 ? 4.518 -4.659 -11.894 1.00 84.69 183 ARG A N 1
ATOM 1512 C CA . ARG A 1 183 ? 3.234 -5.152 -11.385 1.00 84.69 183 ARG A CA 1
ATOM 1513 C C . ARG A 1 183 ? 3.402 -6.063 -10.169 1.00 84.69 183 ARG A C 1
ATOM 1515 O O . ARG A 1 183 ? 2.667 -5.899 -9.195 1.00 84.69 183 ARG A O 1
ATOM 1522 N N . ALA A 1 184 ? 4.298 -7.047 -10.241 1.00 85.94 184 ALA A N 1
ATOM 1523 C CA . ALA A 1 184 ? 4.542 -7.970 -9.135 1.00 85.94 184 ALA A CA 1
ATOM 1524 C C . ALA A 1 184 ? 5.025 -7.217 -7.884 1.00 85.94 184 ALA A C 1
ATOM 1526 O O . ALA A 1 184 ? 4.527 -7.467 -6.785 1.00 85.94 184 ALA A O 1
ATOM 1527 N N . ASP A 1 185 ? 5.907 -6.234 -8.073 1.00 89.12 185 ASP A N 1
ATOM 1528 C CA . ASP A 1 185 ? 6.392 -5.357 -7.008 1.00 89.12 185 ASP A CA 1
ATOM 1529 C C . ASP A 1 185 ? 5.254 -4.526 -6.411 1.00 89.12 185 ASP A C 1
ATOM 1531 O O . ASP A 1 185 ? 5.111 -4.450 -5.190 1.00 89.12 185 ASP A O 1
ATOM 1535 N N . CYS A 1 186 ? 4.389 -3.948 -7.249 1.00 86.88 186 CYS A N 1
ATOM 1536 C CA . CYS A 1 186 ? 3.196 -3.254 -6.783 1.00 86.88 186 CYS A CA 1
ATOM 1537 C C . CYS A 1 186 ? 2.303 -4.180 -5.939 1.00 86.88 186 CYS A C 1
ATOM 1539 O O . CYS A 1 186 ? 1.796 -3.751 -4.894 1.00 86.88 186 CYS A O 1
ATOM 1541 N N . GLU A 1 187 ? 2.098 -5.432 -6.367 1.00 85.25 187 GLU A N 1
ATOM 1542 C CA . GLU A 1 187 ? 1.226 -6.405 -5.684 1.00 85.25 187 GLU A CA 1
ATOM 1543 C C . GLU A 1 187 ? 1.742 -6.739 -4.305 1.00 85.25 187 GLU A C 1
ATOM 1545 O O . GLU A 1 187 ? 0.991 -6.708 -3.324 1.00 85.25 187 GLU A O 1
ATOM 1550 N N . GLU A 1 188 ? 3.039 -6.992 -4.221 1.00 88.62 188 GLU A N 1
ATOM 1551 C CA . GLU A 1 188 ? 3.684 -7.253 -2.954 1.00 88.62 188 GLU A CA 1
ATOM 1552 C C . GLU A 1 188 ? 3.663 -6.016 -2.049 1.00 88.62 188 GLU A C 1
ATOM 1554 O O . GLU A 1 188 ? 3.245 -6.120 -0.895 1.00 88.62 188 GLU A O 1
ATOM 1559 N N . ASN A 1 189 ? 3.986 -4.829 -2.570 1.00 90.00 189 ASN A N 1
ATOM 1560 C CA . ASN A 1 189 ? 3.945 -3.579 -1.802 1.00 90.00 189 ASN A CA 1
ATOM 1561 C C . ASN A 1 189 ? 2.549 -3.297 -1.241 1.00 90.00 189 ASN A C 1
ATOM 1563 O O . ASN A 1 189 ? 2.393 -2.930 -0.076 1.00 90.00 189 ASN A O 1
ATOM 1567 N N . THR A 1 190 ? 1.514 -3.523 -2.044 1.00 89.88 190 THR A N 1
ATOM 1568 C CA . THR A 1 190 ? 0.129 -3.300 -1.622 1.00 89.88 190 THR A CA 1
ATOM 1569 C C . THR A 1 190 ? -0.299 -4.326 -0.590 1.00 89.88 190 THR A C 1
ATOM 1571 O O . THR A 1 190 ? -0.918 -3.957 0.405 1.00 89.88 190 THR A O 1
ATOM 1574 N N . ARG A 1 191 ? 0.072 -5.600 -0.753 1.00 89.81 191 ARG A N 1
ATOM 1575 C CA . ARG A 1 191 ? -0.176 -6.640 0.253 1.00 89.81 191 ARG A CA 1
ATOM 1576 C C . ARG A 1 191 ? 0.514 -6.314 1.578 1.00 89.81 191 ARG A C 1
ATOM 1578 O O . ARG A 1 191 ? -0.094 -6.476 2.638 1.00 89.81 191 ARG A O 1
ATOM 1585 N N . GLN A 1 192 ? 1.755 -5.835 1.531 1.00 91.69 192 GLN A N 1
ATOM 1586 C CA . GLN A 1 192 ? 2.509 -5.426 2.715 1.00 91.69 192 GLN A CA 1
ATOM 1587 C C . GLN A 1 192 ? 1.880 -4.214 3.403 1.00 91.69 192 GLN A C 1
ATOM 1589 O O . GLN A 1 192 ? 1.678 -4.259 4.618 1.00 91.69 192 GLN A O 1
ATOM 1594 N N . ALA A 1 193 ? 1.514 -3.177 2.645 1.00 92.88 193 ALA A N 1
ATOM 1595 C CA . ALA A 1 193 ? 0.824 -2.001 3.168 1.00 92.88 193 ALA A CA 1
ATOM 1596 C C . ALA A 1 193 ? -0.535 -2.363 3.769 1.00 92.88 193 ALA A C 1
ATOM 1598 O O . ALA A 1 193 ? -0.835 -1.978 4.894 1.00 92.88 193 ALA A O 1
ATOM 1599 N N . TYR A 1 194 ? -1.316 -3.193 3.083 1.00 92.38 194 TYR A N 1
ATOM 1600 C CA . TYR A 1 194 ? -2.616 -3.664 3.547 1.00 92.38 194 TYR A CA 1
ATOM 1601 C C . TYR A 1 194 ? -2.511 -4.465 4.853 1.00 92.38 194 TYR A C 1
ATOM 1603 O O . TYR A 1 194 ? -3.216 -4.184 5.823 1.00 92.38 194 TYR A O 1
ATOM 1611 N N . LYS A 1 195 ? -1.581 -5.428 4.927 1.00 92.94 195 LYS A N 1
ATOM 1612 C CA . LYS A 1 195 ? -1.322 -6.218 6.143 1.00 92.94 195 LYS A CA 1
ATOM 1613 C C . LYS A 1 195 ? -0.790 -5.350 7.283 1.00 92.94 195 LYS A C 1
ATOM 1615 O O . LYS A 1 195 ? -1.178 -5.536 8.440 1.00 92.94 195 LYS A O 1
ATOM 1620 N N . GLY A 1 196 ? 0.112 -4.426 6.968 1.00 94.81 196 GLY A N 1
ATOM 1621 C CA . GLY A 1 196 ? 0.684 -3.481 7.915 1.00 94.81 196 GLY A CA 1
ATOM 1622 C C . GLY A 1 196 ? -0.373 -2.549 8.500 1.00 94.81 196 GLY A C 1
ATOM 1623 O O . GLY A 1 196 ? -0.434 -2.398 9.719 1.00 94.81 196 GLY A O 1
ATOM 1624 N N . LEU A 1 197 ? -1.257 -2.019 7.654 1.00 95.19 197 LEU A N 1
ATOM 1625 C CA . LEU A 1 197 ? -2.386 -1.188 8.050 1.00 95.19 197 LEU A CA 1
ATOM 1626 C C . LEU A 1 197 ? -3.390 -1.968 8.904 1.00 95.19 197 LEU A C 1
ATOM 1628 O O . LEU A 1 197 ? -3.784 -1.490 9.963 1.00 95.19 197 LEU A O 1
ATOM 1632 N N . LEU A 1 198 ? -3.752 -3.193 8.511 1.00 94.44 198 LEU A N 1
ATOM 1633 C CA . LEU A 1 198 ? -4.656 -4.033 9.302 1.00 94.44 198 LEU A CA 1
ATOM 1634 C C . LEU A 1 198 ? -4.067 -4.332 10.686 1.00 94.44 198 LEU A C 1
ATOM 1636 O O . LEU A 1 198 ? -4.765 -4.259 11.696 1.00 94.44 198 LEU A O 1
ATOM 1640 N N . THR A 1 199 ? -2.766 -4.622 10.741 1.00 94.44 199 THR A N 1
ATOM 1641 C CA . THR A 1 199 ? -2.043 -4.845 12.001 1.00 94.44 199 THR A CA 1
ATOM 1642 C C . THR A 1 199 ? -2.020 -3.579 12.853 1.00 94.44 199 THR A C 1
ATOM 1644 O O . THR A 1 199 ? -2.233 -3.655 14.062 1.00 94.44 199 THR A O 1
ATOM 1647 N N . PHE A 1 200 ? -1.784 -2.418 12.238 1.00 94.25 200 PHE A N 1
ATOM 1648 C CA . PHE A 1 200 ? -1.823 -1.124 12.910 1.00 94.25 200 PHE A CA 1
ATOM 1649 C C . PHE A 1 200 ? -3.211 -0.852 13.503 1.00 94.25 200 PHE A C 1
ATOM 1651 O O . PHE A 1 200 ? -3.321 -0.665 14.713 1.00 94.25 200 PHE A O 1
ATOM 1658 N N . CYS A 1 201 ? -4.280 -0.944 12.705 1.00 93.62 201 CYS A N 1
ATOM 1659 C CA . CYS A 1 201 ? -5.654 -0.781 13.181 1.00 93.62 201 CYS A CA 1
ATOM 1660 C C . CYS A 1 201 ? -5.993 -1.789 14.287 1.00 93.62 201 CYS A C 1
ATOM 1662 O O . CYS A 1 201 ? -6.525 -1.399 15.321 1.00 93.62 201 CYS A O 1
ATOM 1664 N N . SER A 1 202 ? -5.629 -3.065 14.127 1.00 92.19 202 SER A N 1
ATOM 1665 C CA . SER A 1 202 ? -5.840 -4.082 15.162 1.00 92.19 202 SER A CA 1
ATOM 1666 C C . SER A 1 202 ? -5.157 -3.708 16.474 1.00 92.19 202 SER A C 1
ATOM 1668 O O . SER A 1 202 ? -5.776 -3.857 17.522 1.00 92.19 202 SER A O 1
ATOM 1670 N N . LYS A 1 203 ? -3.928 -3.174 16.431 1.00 90.50 203 LYS A N 1
ATOM 1671 C CA . LYS A 1 203 ? -3.209 -2.718 17.630 1.00 90.50 203 LYS A CA 1
ATOM 1672 C C . LYS A 1 203 ? -3.920 -1.573 18.349 1.00 90.50 203 LYS A C 1
ATOM 1674 O O . LYS A 1 203 ? -3.898 -1.532 19.578 1.00 90.50 203 LYS A O 1
ATOM 1679 N N . LEU A 1 204 ? -4.573 -0.669 17.614 1.00 88.69 204 LEU A N 1
ATOM 1680 C CA . LEU A 1 204 ? -5.372 0.409 18.214 1.00 88.69 204 LEU A CA 1
ATOM 1681 C C . LEU A 1 204 ? -6.550 -0.137 19.023 1.00 88.69 204 LEU A C 1
ATOM 1683 O O . LEU A 1 204 ? -6.878 0.403 20.079 1.00 88.69 204 LEU A O 1
ATOM 1687 N N . PHE A 1 205 ? -7.132 -1.245 18.566 1.00 89.12 205 PHE A N 1
ATOM 1688 C CA . PHE A 1 205 ? -8.228 -1.929 19.241 1.00 89.12 205 PHE A CA 1
ATOM 1689 C C . PHE A 1 205 ? -7.768 -3.065 20.152 1.00 89.12 205 PHE A C 1
ATOM 1691 O O . PHE A 1 205 ? -8.603 -3.867 20.548 1.00 89.12 205 PHE A O 1
ATOM 1698 N N . THR A 1 206 ? -6.490 -3.137 20.532 1.00 86.69 206 THR A N 1
ATOM 1699 C CA . THR A 1 206 ? -6.000 -4.115 21.516 1.00 86.69 206 THR A CA 1
ATOM 1700 C C . THR A 1 206 ? -5.247 -3.458 22.662 1.00 86.69 206 THR A C 1
ATOM 1702 O O . THR A 1 206 ? -4.646 -2.392 22.505 1.00 86.69 206 THR A O 1
ATOM 1705 N N . ASP A 1 207 ? -5.278 -4.075 23.838 1.00 81.12 207 ASP A N 1
ATOM 1706 C CA . ASP A 1 207 ? -4.402 -3.732 24.958 1.00 81.12 207 ASP A CA 1
ATOM 1707 C C . ASP A 1 207 ? -3.070 -4.506 24.926 1.00 81.12 207 ASP A C 1
ATOM 1709 O O . ASP A 1 207 ? -2.793 -5.277 24.006 1.00 81.12 207 ASP A O 1
ATOM 1713 N N . GLU A 1 208 ? -2.218 -4.285 25.930 1.00 76.75 208 GLU A N 1
ATOM 1714 C CA . GLU A 1 208 ? -0.906 -4.940 26.060 1.00 76.75 208 GLU A CA 1
ATOM 1715 C C . GLU A 1 208 ? -0.998 -6.472 26.171 1.00 76.75 208 GLU A C 1
ATOM 1717 O O . GLU A 1 208 ? -0.026 -7.183 25.912 1.00 76.75 208 GLU A O 1
ATOM 1722 N N . ARG A 1 209 ? -2.171 -7.001 26.539 1.00 73.12 209 ARG A N 1
ATOM 1723 C CA . ARG A 1 209 ? -2.449 -8.440 26.628 1.00 73.12 209 ARG A CA 1
ATOM 1724 C C . ARG A 1 209 ? -3.036 -8.998 25.331 1.00 73.12 209 ARG A C 1
ATOM 1726 O O . ARG A 1 209 ? -3.353 -10.186 25.278 1.00 73.12 209 ARG A O 1
ATOM 1733 N N . ASN A 1 210 ? -3.126 -8.172 24.287 1.00 80.25 210 ASN A N 1
ATOM 1734 C CA . ASN A 1 210 ? -3.810 -8.460 23.033 1.00 80.25 210 ASN A CA 1
ATOM 1735 C C . ASN A 1 210 ? -5.319 -8.720 23.223 1.00 80.25 210 ASN A C 1
ATOM 1737 O O . ASN A 1 210 ? -5.937 -9.426 22.421 1.00 80.25 210 ASN A O 1
ATOM 1741 N N . GLU A 1 211 ? -5.919 -8.180 24.290 1.00 80.88 211 GLU A N 1
ATOM 1742 C CA . GLU A 1 211 ? -7.368 -8.201 24.483 1.00 80.88 211 GLU A CA 1
ATOM 1743 C C . GLU A 1 211 ? -8.011 -7.025 23.723 1.00 80.88 211 GLU A C 1
ATOM 1745 O O . GLU A 1 211 ? -7.455 -5.926 23.696 1.00 80.88 211 GLU A O 1
ATOM 1750 N N . PRO A 1 212 ? -9.176 -7.228 23.092 1.00 84.00 212 PRO A N 1
ATOM 1751 C CA . PRO A 1 212 ? -9.890 -6.242 22.314 1.00 84.00 212 PRO A CA 1
ATOM 1752 C C . PRO A 1 212 ? -10.454 -5.134 23.204 1.00 84.00 212 PRO A C 1
ATOM 1754 O O . PRO A 1 212 ? -11.215 -5.365 24.149 1.00 84.00 212 PRO A O 1
ATOM 1757 N N . LYS A 1 213 ? -10.135 -3.898 22.839 1.00 84.62 213 LYS A N 1
ATOM 1758 C CA . LYS A 1 213 ? -10.695 -2.690 23.426 1.00 84.62 213 LYS A CA 1
ATOM 1759 C C . LYS A 1 213 ? -12.057 -2.378 22.809 1.00 84.62 213 LYS A C 1
ATOM 1761 O O . LYS A 1 213 ? -12.323 -2.630 21.634 1.00 84.62 213 LYS A O 1
ATOM 1766 N N . GLN A 1 214 ? -12.924 -1.807 23.627 1.00 82.50 214 GLN A N 1
ATOM 1767 C CA . GLN A 1 214 ? -14.244 -1.319 23.262 1.00 82.50 214 GLN A CA 1
ATOM 1768 C C . GLN A 1 214 ? -14.145 0.133 22.815 1.00 82.50 214 GLN A C 1
ATOM 1770 O O . GLN A 1 214 ? -13.435 0.922 23.440 1.00 82.50 214 GLN A O 1
ATOM 1775 N N . VAL A 1 215 ? -14.856 0.491 21.749 1.00 82.31 215 VAL A N 1
ATOM 1776 C CA . VAL A 1 215 ? -14.934 1.881 21.285 1.00 82.31 215 VAL A CA 1
ATOM 1777 C C . VAL A 1 215 ? -15.960 2.613 22.124 1.00 82.31 215 VAL A C 1
ATOM 1779 O O . VAL A 1 215 ? -17.027 2.060 22.414 1.00 82.31 215 VAL A O 1
ATOM 1782 N N . ALA A 1 216 ? -15.655 3.850 22.515 1.00 73.62 216 ALA A N 1
ATOM 1783 C CA . ALA A 1 216 ? -16.624 4.685 23.209 1.00 73.62 216 ALA A CA 1
ATOM 1784 C C . ALA A 1 216 ? -17.620 5.288 22.203 1.00 73.62 216 ALA A C 1
ATOM 1786 O O . ALA A 1 216 ? -17.576 6.472 21.885 1.00 73.62 216 ALA A O 1
ATOM 1787 N N . ASN A 1 217 ? -18.513 4.448 21.673 1.00 79.69 217 ASN A N 1
ATOM 1788 C CA . ASN A 1 217 ? -19.663 4.891 20.892 1.00 79.69 217 ASN A CA 1
ATOM 1789 C C . ASN A 1 217 ? -20.833 5.170 21.849 1.00 79.69 217 ASN A C 1
ATOM 1791 O O . ASN A 1 217 ? -21.280 4.276 22.571 1.00 79.69 217 ASN A O 1
ATOM 1795 N N . GLN A 1 218 ? -21.325 6.412 21.855 1.00 77.38 218 GLN A N 1
ATOM 1796 C CA . GLN A 1 218 ? -22.368 6.851 22.781 1.00 77.38 218 GLN A CA 1
ATOM 1797 C C . GLN A 1 218 ? -23.662 6.053 22.606 1.00 77.38 218 GLN A C 1
ATOM 1799 O O . GLN A 1 218 ? -24.244 5.623 23.602 1.00 77.38 218 GLN A O 1
ATOM 1804 N N . GLN A 1 219 ? -24.092 5.828 21.363 1.00 82.00 219 GLN A N 1
ATOM 1805 C CA . GLN A 1 219 ? -25.321 5.102 21.070 1.00 82.00 219 GLN A CA 1
ATOM 1806 C C . GLN A 1 219 ? -25.218 3.658 21.565 1.00 82.00 219 GLN A C 1
ATOM 1808 O O . GLN A 1 219 ? -25.995 3.263 22.434 1.00 82.00 219 GLN A O 1
ATOM 1813 N N . PHE A 1 220 ? -24.197 2.922 21.115 1.00 84.81 220 PHE A N 1
ATOM 1814 C CA . PHE A 1 220 ? -23.962 1.535 21.530 1.00 84.81 220 PHE A CA 1
ATOM 1815 C C . PHE A 1 220 ? -23.908 1.389 23.053 1.00 84.81 220 PHE A C 1
ATOM 1817 O O . PHE A 1 220 ? -24.582 0.539 23.629 1.00 84.81 220 PHE A O 1
ATOM 1824 N N . LEU A 1 221 ? -23.121 2.231 23.731 1.00 81.31 221 LEU A N 1
ATOM 1825 C CA . LEU A 1 221 ? -22.958 2.134 25.179 1.00 81.31 221 LEU A CA 1
ATOM 1826 C C . LEU A 1 221 ? -24.238 2.503 25.928 1.00 81.31 221 LEU A C 1
ATOM 1828 O O . LEU A 1 221 ? -24.520 1.911 26.968 1.00 81.31 221 LEU A O 1
ATOM 1832 N N . SER A 1 222 ? -25.023 3.453 25.414 1.00 81.19 222 SER A N 1
ATOM 1833 C CA . SER A 1 222 ? -26.307 3.821 26.011 1.00 81.19 222 SER A CA 1
ATOM 1834 C C . SER A 1 222 ? -27.337 2.698 25.878 1.00 81.19 222 SER A C 1
ATOM 1836 O O . SER A 1 222 ? -28.013 2.369 26.854 1.00 81.19 222 SER A O 1
ATOM 1838 N N . GLU A 1 223 ? -27.402 2.051 24.714 1.00 85.81 223 GLU A N 1
ATOM 1839 C CA . GLU A 1 223 ? -28.284 0.915 24.456 1.00 85.81 223 GLU A CA 1
ATOM 1840 C C . GLU A 1 223 ? -27.856 -0.302 25.280 1.00 85.81 223 GLU A C 1
ATOM 1842 O O . GLU A 1 223 ? -28.695 -0.931 25.924 1.00 85.81 223 GLU A O 1
ATOM 1847 N N . LEU A 1 224 ? -26.549 -0.572 25.360 1.00 84.88 224 LEU A N 1
ATOM 1848 C CA . LEU A 1 224 ? -25.980 -1.603 26.225 1.00 84.88 224 LEU A CA 1
ATOM 1849 C C . LEU A 1 224 ? -26.311 -1.339 27.698 1.00 84.88 224 LEU A C 1
ATOM 1851 O O . LEU A 1 224 ? -26.741 -2.244 28.410 1.00 84.88 224 LEU A O 1
ATOM 1855 N N . HIS A 1 225 ? -26.135 -0.103 28.167 1.00 82.00 225 HIS A N 1
ATOM 1856 C CA . HIS A 1 225 ? -26.465 0.289 29.535 1.00 82.00 225 HIS A CA 1
ATOM 1857 C C . HIS A 1 225 ? -27.945 0.037 29.845 1.00 82.00 225 HIS A C 1
ATOM 1859 O O . HIS A 1 225 ? -28.276 -0.571 30.865 1.00 82.00 225 HIS A O 1
ATOM 1865 N N . GLN A 1 226 ? -28.840 0.455 28.947 1.00 83.69 226 GLN A N 1
ATOM 1866 C CA . GLN A 1 226 ? -30.273 0.225 29.100 1.00 83.69 226 GLN A CA 1
ATOM 1867 C C . GLN A 1 226 ? -30.622 -1.266 29.061 1.00 83.69 226 GLN A C 1
ATOM 1869 O O . GLN A 1 226 ? -31.381 -1.719 29.915 1.00 83.69 226 GLN A O 1
ATOM 1874 N N . ALA A 1 227 ? -30.047 -2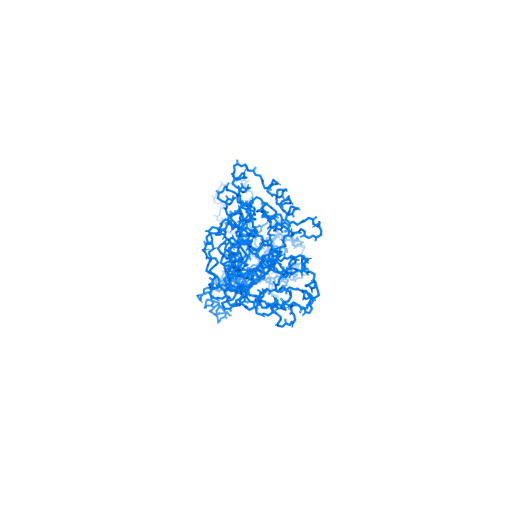.037 28.136 1.00 86.19 227 ALA A N 1
ATOM 1875 C CA . ALA A 1 227 ? -30.240 -3.484 28.046 1.00 86.19 227 ALA A CA 1
ATOM 1876 C C . ALA A 1 227 ? -29.806 -4.187 29.341 1.00 86.19 227 ALA A C 1
ATOM 1878 O O . ALA A 1 227 ? -30.533 -5.026 29.880 1.00 86.19 227 ALA A O 1
ATOM 1879 N N . MET A 1 228 ? -28.665 -3.784 29.908 1.00 83.12 228 MET A N 1
ATOM 1880 C CA . MET A 1 228 ? -28.173 -4.300 31.185 1.00 83.12 228 MET A CA 1
ATOM 1881 C C . MET A 1 228 ? -29.127 -3.993 32.342 1.00 83.12 228 MET A C 1
ATOM 1883 O O . MET A 1 228 ? -29.355 -4.874 33.169 1.00 83.12 228 MET A O 1
ATOM 1887 N N . ILE A 1 229 ? -29.718 -2.793 32.391 1.00 80.94 229 ILE A N 1
ATOM 1888 C CA . ILE A 1 229 ? -30.705 -2.409 33.415 1.00 80.94 229 ILE A CA 1
ATOM 1889 C C . ILE A 1 229 ? -32.026 -3.171 33.236 1.00 80.94 229 ILE A C 1
ATOM 1891 O O . ILE A 1 229 ? -32.550 -3.723 34.206 1.00 80.94 229 ILE A O 1
ATOM 1895 N N . ARG A 1 230 ? -32.564 -3.229 32.009 1.00 84.06 230 ARG A N 1
ATOM 1896 C CA . ARG A 1 230 ? -33.840 -3.900 31.698 1.00 84.06 230 ARG A CA 1
ATOM 1897 C C . ARG A 1 230 ? -33.814 -5.376 32.082 1.00 84.06 230 ARG A C 1
ATOM 1899 O O . ARG A 1 230 ? -34.770 -5.875 32.679 1.00 84.06 230 ARG A O 1
ATOM 1906 N N . ASN A 1 231 ? -32.708 -6.054 31.782 1.00 86.06 231 ASN A N 1
ATOM 1907 C CA . ASN A 1 231 ? -32.548 -7.489 32.011 1.00 86.06 231 ASN A CA 1
ATOM 1908 C C . ASN A 1 231 ? -32.043 -7.837 33.419 1.00 86.06 231 ASN A C 1
ATOM 1910 O O . ASN A 1 231 ? -31.929 -9.015 33.759 1.00 86.06 231 ASN A O 1
ATOM 1914 N N . ALA A 1 232 ? -31.786 -6.844 34.272 1.00 79.88 232 ALA A N 1
ATOM 1915 C CA . ALA A 1 232 ? -31.280 -7.093 35.612 1.00 79.88 232 ALA A CA 1
ATOM 1916 C C . ALA A 1 232 ? -32.320 -7.816 36.507 1.00 79.88 232 ALA A C 1
ATOM 1918 O O . ALA A 1 232 ? -33.531 -7.637 36.321 1.00 79.88 232 ALA A O 1
ATOM 1919 N N . PRO A 1 233 ? -31.906 -8.617 37.508 1.00 79.56 233 PRO A N 1
ATOM 1920 C CA . PRO A 1 233 ? -32.827 -9.289 38.433 1.00 79.56 233 PRO A CA 1
ATOM 1921 C C . PRO A 1 233 ? -33.743 -8.324 39.217 1.00 79.56 233 PRO A C 1
ATOM 1923 O O . PRO A 1 233 ? -33.384 -7.178 39.478 1.00 79.56 233 PRO A O 1
ATOM 1926 N N . ARG A 1 234 ? -34.927 -8.780 39.661 1.00 75.94 234 ARG A N 1
ATOM 1927 C CA . ARG A 1 234 ? -35.906 -7.925 40.380 1.00 75.94 234 ARG A CA 1
ATOM 1928 C C . ARG A 1 234 ? -35.370 -7.323 41.685 1.00 75.94 234 ARG A C 1
ATOM 1930 O O . ARG A 1 234 ? -35.553 -6.134 41.910 1.00 75.94 234 ARG A O 1
ATOM 1937 N N . LEU A 1 235 ? -34.668 -8.118 42.501 1.00 65.50 235 LEU A N 1
ATOM 1938 C CA . LEU A 1 235 ? -34.013 -7.661 43.745 1.00 65.50 235 LEU A CA 1
ATOM 1939 C C . LEU A 1 235 ? -33.023 -6.518 43.502 1.00 65.50 235 LEU A C 1
ATOM 1941 O O . LEU A 1 235 ? -32.796 -5.672 44.355 1.00 65.50 235 LEU A O 1
ATOM 1945 N N . VAL A 1 236 ? -32.444 -6.518 42.311 1.00 64.88 236 VAL A N 1
ATOM 1946 C CA . VAL A 1 236 ? -31.495 -5.532 41.840 1.00 64.88 236 VAL A CA 1
ATOM 1947 C C . VAL A 1 236 ? -32.229 -4.271 41.351 1.00 64.88 236 VAL A C 1
ATOM 1949 O O . VAL A 1 236 ? -31.839 -3.173 41.722 1.00 64.88 236 VAL A O 1
ATOM 1952 N N . ARG A 1 237 ? -33.323 -4.401 40.588 1.00 65.31 237 ARG A N 1
ATOM 1953 C CA . ARG A 1 237 ? -34.133 -3.257 40.119 1.00 65.31 237 ARG A CA 1
ATOM 1954 C C . ARG A 1 237 ? -34.828 -2.479 41.243 1.00 65.31 237 ARG A C 1
ATOM 1956 O O . ARG A 1 237 ? -35.092 -1.299 41.067 1.00 65.31 237 ARG A O 1
ATOM 1963 N N . ALA A 1 238 ? -35.133 -3.128 42.367 1.00 57.66 238 ALA A N 1
ATOM 1964 C CA . ALA A 1 238 ? -35.895 -2.534 43.468 1.00 57.66 238 ALA A CA 1
ATOM 1965 C C . ALA A 1 238 ? -35.116 -1.491 44.298 1.00 57.66 238 ALA A C 1
ATOM 1967 O O . ALA A 1 238 ? -35.725 -0.737 45.050 1.00 57.66 238 ALA A O 1
ATOM 1968 N N . GLY A 1 239 ? -33.786 -1.431 44.186 1.00 57.28 239 GLY A N 1
ATOM 1969 C CA . GLY A 1 239 ? -33.000 -0.380 44.829 1.00 57.28 239 GLY A CA 1
ATOM 1970 C C . GLY A 1 239 ? -32.842 0.833 43.913 1.00 57.28 239 GLY A C 1
ATOM 1971 O O . GLY A 1 239 ? -32.031 0.790 43.003 1.00 57.28 239 GLY A O 1
ATOM 1972 N N . ASP A 1 240 ? -33.498 1.963 44.180 1.00 53.34 240 ASP A N 1
ATOM 1973 C CA . ASP A 1 240 ? -33.345 3.224 43.408 1.00 53.34 240 ASP A CA 1
ATOM 1974 C C . ASP A 1 240 ? -31.897 3.769 43.318 1.00 53.34 240 ASP A C 1
ATOM 1976 O O . ASP A 1 240 ? -31.567 4.684 42.561 1.00 53.34 240 ASP A O 1
ATOM 1980 N N . TRP A 1 241 ? -30.986 3.184 44.088 1.00 58.62 241 TRP A N 1
ATOM 1981 C CA . TRP A 1 241 ? -29.580 3.547 44.196 1.00 58.62 241 TRP A CA 1
ATOM 1982 C C . TRP A 1 241 ? -28.766 3.392 42.896 1.00 58.62 241 TRP A C 1
ATOM 1984 O O . TRP A 1 241 ? -27.782 4.109 42.705 1.00 58.62 241 TRP A O 1
ATOM 1994 N N . ILE A 1 242 ? -29.150 2.490 41.983 1.00 55.69 242 ILE A N 1
ATOM 1995 C CA . ILE A 1 242 ? -28.342 2.166 40.784 1.00 55.69 242 ILE A CA 1
ATOM 1996 C C . ILE A 1 242 ? -28.522 3.193 39.680 1.00 55.69 242 ILE A C 1
ATOM 1998 O O . ILE A 1 242 ? -27.533 3.662 39.108 1.00 55.69 242 ILE A O 1
ATOM 2002 N N . GLY A 1 243 ? -29.776 3.559 39.401 1.00 58.31 243 GLY A N 1
ATOM 2003 C CA . GLY A 1 243 ? -30.084 4.651 38.487 1.00 58.31 243 GLY A CA 1
ATOM 2004 C C . GLY A 1 243 ? -29.381 5.914 38.967 1.00 58.31 243 GLY A C 1
ATOM 2005 O O . GLY A 1 243 ? -28.630 6.522 38.219 1.00 58.31 243 GLY A O 1
ATOM 2006 N N . GLN A 1 244 ? -29.480 6.224 40.263 1.00 62.91 244 GLN A N 1
ATOM 2007 C CA . GLN A 1 244 ? -28.838 7.406 40.832 1.00 62.91 244 GLN A CA 1
ATOM 2008 C C . GLN A 1 244 ? -27.306 7.383 40.740 1.00 62.91 244 GLN A C 1
ATOM 2010 O O . GLN A 1 244 ? -26.721 8.409 40.417 1.00 62.91 244 GLN A O 1
ATOM 2015 N N . LYS A 1 245 ? -26.619 6.261 40.997 1.00 63.53 245 LYS A N 1
ATOM 2016 C CA . LYS A 1 245 ? -25.145 6.213 40.927 1.00 63.53 245 LYS A CA 1
ATOM 2017 C C . LYS A 1 245 ? -24.587 6.224 39.507 1.00 63.53 245 LYS A C 1
ATOM 2019 O O . LYS A 1 245 ? -23.584 6.890 39.272 1.00 63.53 245 LYS A O 1
ATOM 2024 N N . SER A 1 246 ? -25.224 5.514 38.579 1.00 59.06 246 SER A N 1
ATOM 2025 C CA . SER A 1 246 ? -24.839 5.532 37.160 1.00 59.06 246 SER A CA 1
ATOM 2026 C C . SER A 1 246 ? -25.120 6.896 36.528 1.00 59.06 246 SER A C 1
ATOM 2028 O O . SER A 1 246 ? -24.243 7.449 35.868 1.00 59.06 246 SER A O 1
ATOM 2030 N N . LEU A 1 247 ? -26.282 7.493 36.820 1.00 61.34 247 LEU A N 1
ATOM 2031 C CA . LEU A 1 247 ? -26.621 8.854 36.405 1.00 61.34 247 LEU A CA 1
ATOM 2032 C C . LEU A 1 247 ? -25.702 9.888 37.053 1.00 61.34 247 LEU A C 1
ATOM 2034 O O . LEU A 1 247 ? -25.298 10.813 36.366 1.00 61.34 247 LEU A O 1
ATOM 2038 N N . ARG A 1 248 ? -25.313 9.731 38.327 1.00 64.94 248 ARG A N 1
ATOM 2039 C CA . ARG A 1 248 ? -24.316 10.607 38.969 1.00 64.94 248 ARG A CA 1
ATOM 2040 C C . ARG A 1 248 ? -22.950 10.472 38.311 1.00 64.94 248 ARG A C 1
ATOM 2042 O O . ARG A 1 248 ? -22.365 11.494 38.006 1.00 64.94 248 ARG A O 1
ATOM 2049 N N . ALA A 1 249 ? -22.464 9.261 38.033 1.00 61.72 249 ALA A N 1
ATOM 2050 C CA . ALA A 1 249 ? -21.194 9.074 37.328 1.00 61.72 249 ALA A CA 1
ATOM 2051 C C . ALA A 1 249 ? -21.229 9.702 35.923 1.00 61.72 249 ALA A C 1
ATOM 2053 O O . ALA A 1 249 ? -20.315 10.435 35.554 1.00 61.72 249 ALA A O 1
ATOM 2054 N N . ALA A 1 250 ? -22.314 9.490 35.173 1.00 60.22 250 ALA A N 1
ATOM 2055 C CA . ALA A 1 250 ? -22.511 10.104 33.864 1.00 60.22 250 ALA A CA 1
ATOM 2056 C C . ALA A 1 250 ? -22.661 11.637 33.944 1.00 60.22 250 ALA A C 1
ATOM 2058 O O . ALA A 1 250 ? -22.104 12.337 33.107 1.00 60.22 250 ALA A O 1
ATOM 2059 N N . ALA A 1 251 ? -23.359 12.168 34.954 1.00 64.50 251 ALA A N 1
ATOM 2060 C CA . ALA A 1 251 ? -23.529 13.603 35.184 1.00 64.50 251 ALA A CA 1
ATOM 2061 C C . ALA A 1 251 ? -22.222 14.272 35.625 1.00 64.50 251 ALA A C 1
ATOM 2063 O O . ALA A 1 251 ? -21.859 15.296 35.069 1.00 64.50 251 ALA A O 1
ATOM 2064 N N . THR A 1 252 ? -21.450 13.658 36.528 1.00 64.94 252 THR A N 1
ATOM 2065 C CA . THR A 1 252 ? -20.120 14.147 36.928 1.00 64.94 252 THR A CA 1
ATOM 2066 C C . THR A 1 252 ? -19.173 14.210 35.733 1.00 64.94 252 THR A C 1
ATOM 2068 O O . THR A 1 252 ? -18.426 15.175 35.597 1.00 64.94 252 THR A O 1
ATOM 2071 N N . VAL A 1 253 ? -19.228 13.221 34.834 1.00 60.59 253 VAL A N 1
ATOM 2072 C CA . VAL A 1 253 ? -18.458 13.246 33.583 1.00 60.59 253 VAL A CA 1
ATOM 2073 C C . VAL A 1 253 ? -19.007 14.312 32.620 1.00 60.59 253 VAL A C 1
ATOM 2075 O O . VAL A 1 253 ? -18.225 15.050 32.031 1.00 60.59 253 VAL A O 1
ATOM 2078 N N . LYS A 1 254 ? -20.330 14.464 32.490 1.00 64.38 254 LYS A N 1
ATOM 2079 C CA . LYS A 1 254 ? -20.972 15.460 31.611 1.00 64.38 254 LYS A CA 1
ATOM 2080 C C . LYS A 1 254 ? -20.704 16.909 32.037 1.00 64.38 254 LYS A C 1
ATOM 2082 O O . LYS A 1 254 ? -20.314 17.718 31.196 1.00 64.38 254 LYS A O 1
ATOM 2087 N N . ASP A 1 255 ? -20.883 17.233 33.314 1.00 65.00 255 ASP A N 1
ATOM 2088 C CA . ASP A 1 255 ? -20.643 18.573 33.866 1.00 65.00 255 ASP A CA 1
ATOM 2089 C C . ASP A 1 255 ? -19.163 18.954 33.702 1.00 65.00 255 ASP A C 1
ATOM 2091 O O . ASP A 1 255 ? -18.836 20.070 33.298 1.00 65.00 255 ASP A O 1
ATOM 2095 N N . TRP A 1 256 ? -18.265 17.981 33.879 1.00 62.97 256 TRP A N 1
ATOM 2096 C CA . TRP A 1 256 ? -16.836 18.118 33.606 1.00 62.97 256 TRP A CA 1
ATOM 2097 C C . TRP A 1 256 ? -16.516 18.391 32.124 1.00 62.97 256 TRP A C 1
ATOM 2099 O O . TRP A 1 256 ? -15.744 19.305 31.830 1.00 62.97 256 TRP A O 1
ATOM 2109 N N . ILE A 1 257 ? -17.131 17.658 31.185 1.00 58.28 257 ILE A N 1
ATOM 2110 C CA . ILE A 1 257 ? -16.957 17.877 29.734 1.00 58.28 257 ILE A CA 1
ATOM 2111 C C . ILE A 1 257 ? -17.391 19.290 29.353 1.00 58.28 257 ILE A C 1
ATOM 2113 O O . ILE A 1 257 ? -16.673 19.976 28.629 1.00 58.28 257 ILE A O 1
ATOM 2117 N N . SER A 1 258 ? -18.540 19.745 29.863 1.00 61.12 258 SER A N 1
ATOM 2118 C CA . SER A 1 258 ? -19.058 21.084 29.557 1.00 61.12 258 SER A CA 1
ATOM 2119 C C . SER A 1 258 ? -18.106 22.205 30.000 1.00 61.12 258 SER A C 1
ATOM 2121 O O . SER A 1 258 ? -18.013 23.229 29.328 1.00 61.12 258 SER A O 1
ATOM 2123 N N . GLY A 1 259 ? -17.321 21.972 31.060 1.00 58.78 259 GLY A N 1
ATOM 2124 C CA . GLY A 1 259 ? -16.262 22.874 31.520 1.00 58.78 259 GLY A CA 1
ATOM 2125 C C . GLY A 1 259 ? -14.951 22.810 30.723 1.00 58.78 259 GLY A C 1
ATOM 2126 O O . GLY A 1 259 ? -14.142 23.727 30.832 1.00 58.78 259 GLY A O 1
ATOM 2127 N N . LEU A 1 260 ? -14.725 21.760 29.924 1.00 52.78 260 LEU A N 1
ATOM 2128 C CA . LEU A 1 260 ? -13.520 21.578 29.099 1.00 52.78 260 LEU A CA 1
ATOM 2129 C C . LEU A 1 260 ? -13.703 21.978 27.635 1.00 52.78 260 LEU A C 1
ATOM 2131 O O . LEU A 1 260 ? -12.736 22.392 27.002 1.00 52.78 260 LEU A O 1
ATOM 2135 N N . VAL A 1 261 ? -14.925 21.904 27.100 1.00 53.47 261 VAL A N 1
ATOM 2136 C CA . VAL A 1 261 ? -15.244 22.352 25.729 1.00 53.47 261 VAL A CA 1
ATOM 2137 C C . VAL A 1 261 ? -14.951 23.852 25.535 1.00 53.47 261 VAL A C 1
ATOM 2139 O O . VAL A 1 261 ? -14.734 24.296 24.413 1.00 53.47 261 VAL A O 1
ATOM 2142 N N . SER A 1 262 ? -14.852 24.633 26.618 1.00 51.75 262 SER A N 1
ATOM 2143 C CA . SER A 1 262 ? -14.483 26.055 26.578 1.00 51.75 262 SER A CA 1
ATOM 2144 C C . SER A 1 262 ? -12.971 26.335 26.511 1.00 51.75 262 SER A C 1
ATOM 2146 O O . SER A 1 262 ? -12.588 27.490 26.325 1.00 51.75 262 SER A O 1
ATOM 2148 N N . LEU A 1 263 ? -12.091 25.330 26.657 1.00 48.47 263 LEU A N 1
ATOM 2149 C CA . LEU A 1 263 ? -10.637 25.527 26.745 1.00 48.47 263 LEU A CA 1
ATOM 2150 C C . LEU A 1 263 ? -9.859 24.422 26.006 1.00 48.47 263 LEU A C 1
ATOM 2152 O O . LEU A 1 263 ? -9.766 23.280 26.453 1.00 48.47 263 LEU A O 1
ATOM 2156 N N . SER A 1 264 ? -9.225 24.786 24.892 1.00 50.09 264 SER A N 1
ATOM 2157 C CA . SER A 1 264 ? -8.426 23.899 24.038 1.00 50.09 264 SER A CA 1
ATOM 2158 C C . SER A 1 264 ? -7.191 23.329 24.759 1.00 50.09 264 SER A C 1
ATOM 2160 O O . SER A 1 264 ? -6.279 24.075 25.121 1.00 50.09 264 SER A O 1
ATOM 2162 N N . GLY A 1 265 ? -7.111 22.004 24.931 1.00 58.03 265 GLY A N 1
ATOM 2163 C CA . GLY A 1 265 ? -5.869 21.343 25.350 1.00 58.03 265 GLY A CA 1
ATOM 2164 C C . GLY A 1 265 ? -6.014 19.866 25.724 1.00 58.03 265 GLY A C 1
ATOM 2165 O O . GLY A 1 265 ? -6.445 19.536 26.829 1.00 58.03 265 GLY A O 1
ATOM 2166 N N . VAL A 1 266 ? -5.549 18.966 24.851 1.00 58.72 266 VAL A N 1
ATOM 2167 C CA . VAL A 1 266 ? -5.574 17.504 25.071 1.00 58.72 266 VAL A CA 1
ATOM 2168 C C . VAL A 1 266 ? -4.822 17.084 26.344 1.00 58.72 266 VAL A C 1
ATOM 2170 O O . VAL A 1 266 ? -5.268 16.190 27.063 1.00 58.72 266 VAL A O 1
ATOM 2173 N N . GLY A 1 267 ? -3.719 17.764 26.679 1.00 60.88 267 GLY A N 1
ATOM 2174 C CA . GLY A 1 267 ? -2.948 17.489 27.898 1.00 60.88 267 GLY A CA 1
ATOM 2175 C C . GLY A 1 267 ? -3.773 17.633 29.184 1.00 60.88 267 GLY A C 1
ATOM 2176 O O . GLY A 1 267 ? -3.628 16.827 30.103 1.00 60.88 267 GLY A O 1
ATOM 2177 N N . ARG A 1 268 ? -4.716 18.586 29.225 1.00 63.53 268 ARG A N 1
ATOM 2178 C CA . ARG A 1 268 ? -5.617 18.770 30.376 1.00 63.53 268 ARG A CA 1
ATOM 2179 C C . ARG A 1 268 ? -6.718 17.713 30.417 1.00 63.53 268 ARG A C 1
ATOM 2181 O O . ARG A 1 268 ? -7.075 17.276 31.505 1.00 63.53 268 ARG A O 1
ATOM 2188 N N . VAL A 1 269 ? -7.193 17.239 29.261 1.00 56.56 269 VAL A N 1
ATOM 2189 C CA . VAL A 1 269 ? -8.127 16.100 29.166 1.00 56.56 269 VAL A CA 1
ATOM 2190 C C . VAL A 1 269 ? -7.472 14.828 29.708 1.00 56.56 269 VAL A C 1
ATOM 2192 O O . VAL A 1 269 ? -8.080 14.118 30.502 1.00 56.56 269 VAL A O 1
ATOM 2195 N N . ARG A 1 270 ? -6.206 14.572 29.351 1.00 60.06 270 ARG A N 1
ATOM 2196 C CA . ARG A 1 270 ? -5.422 13.422 29.837 1.00 60.06 270 ARG A CA 1
ATOM 2197 C C . ARG A 1 270 ? -5.231 13.464 31.355 1.00 60.06 270 ARG A C 1
ATOM 2199 O O . ARG A 1 270 ? -5.467 12.468 32.036 1.00 60.06 270 ARG A O 1
ATOM 2206 N N . GLN A 1 271 ? -4.851 14.624 31.890 1.00 63.03 271 GLN A N 1
ATOM 2207 C CA . GLN A 1 271 ? -4.648 14.825 33.327 1.00 63.03 271 GLN A CA 1
ATOM 2208 C C . GLN A 1 271 ? -5.964 14.738 34.112 1.00 63.03 271 GLN A C 1
ATOM 2210 O O . GLN A 1 271 ? -6.023 14.126 35.174 1.00 63.03 271 GLN A O 1
ATOM 2215 N N . ALA A 1 272 ? -7.049 15.283 33.571 1.00 56.91 272 ALA A N 1
ATOM 2216 C CA . ALA A 1 272 ? -8.351 15.221 34.213 1.00 56.91 272 ALA A CA 1
ATOM 2217 C C . ALA A 1 272 ? -9.013 13.836 34.100 1.00 56.91 272 ALA A C 1
ATOM 2219 O O . ALA A 1 272 ? -9.667 13.406 35.046 1.00 56.91 272 ALA A O 1
ATOM 2220 N N . TRP A 1 273 ? -8.783 13.089 33.016 1.00 56.47 273 TRP A N 1
ATOM 2221 C CA . TRP A 1 273 ? -9.158 11.676 32.934 1.00 56.47 273 TRP A CA 1
ATOM 2222 C C . TRP A 1 273 ? -8.399 10.837 33.955 1.00 56.47 273 TRP A C 1
ATOM 2224 O O . TRP A 1 273 ? -9.005 9.999 34.612 1.00 56.47 273 TRP A O 1
ATOM 2234 N N . SER A 1 274 ? -7.102 11.099 34.141 1.00 61.53 274 SER A N 1
ATOM 2235 C CA . SER A 1 274 ? -6.340 10.502 35.238 1.00 61.53 274 SER A CA 1
ATOM 2236 C C . SER A 1 274 ? -6.996 10.808 36.588 1.00 61.53 274 SER A C 1
ATOM 2238 O O . SER A 1 274 ? -7.191 9.895 37.381 1.00 61.53 274 SER A O 1
ATOM 2240 N N . ASN A 1 275 ? -7.469 12.037 36.826 1.00 62.09 275 ASN A N 1
ATOM 2241 C CA . ASN A 1 275 ? -8.164 12.397 38.069 1.00 62.09 275 ASN A CA 1
ATOM 2242 C C . ASN A 1 275 ? -9.528 11.702 38.228 1.00 62.09 275 ASN A C 1
ATOM 2244 O O . ASN A 1 275 ? -9.841 11.221 39.313 1.00 62.09 275 ASN A O 1
ATOM 2248 N N . ILE A 1 276 ? -10.333 11.602 37.164 1.00 56.97 276 ILE A N 1
ATOM 2249 C CA . ILE A 1 276 ? -11.594 10.837 37.170 1.00 56.97 276 ILE A CA 1
ATOM 2250 C C . ILE A 1 276 ? -11.301 9.365 37.423 1.00 56.97 276 ILE A C 1
ATOM 2252 O O . ILE A 1 276 ? -11.968 8.743 38.244 1.00 56.97 276 ILE A O 1
ATOM 2256 N N . CYS A 1 277 ? -10.274 8.827 36.769 1.00 55.03 277 CYS A N 1
ATOM 2257 C CA . CYS A 1 277 ? -9.820 7.478 37.021 1.00 55.03 277 CYS A CA 1
ATOM 2258 C C . CYS A 1 277 ? -9.342 7.319 38.453 1.00 55.03 277 CYS A C 1
ATOM 2260 O O . CYS A 1 277 ? -9.644 6.315 39.054 1.00 55.03 277 CYS A O 1
ATOM 2262 N N . THR A 1 278 ? -8.671 8.300 39.040 1.00 62.09 278 THR A N 1
ATOM 2263 C CA . THR A 1 278 ? -8.207 8.224 40.429 1.00 62.09 278 THR A CA 1
ATOM 2264 C C . THR A 1 278 ? -9.383 8.288 41.413 1.00 62.09 278 THR A C 1
ATOM 2266 O O . THR A 1 278 ? -9.397 7.577 42.412 1.00 62.09 278 THR A O 1
ATOM 2269 N N . ASN A 1 279 ? -10.414 9.083 41.107 1.00 59.25 279 ASN A N 1
ATOM 2270 C CA . ASN A 1 279 ? -11.612 9.233 41.939 1.00 59.25 279 ASN A CA 1
ATOM 2271 C C . ASN A 1 279 ? -12.586 8.051 41.817 1.00 59.25 279 ASN A C 1
ATOM 2273 O O . ASN A 1 279 ? -13.216 7.662 42.798 1.00 59.25 279 ASN A O 1
ATOM 2277 N N . LEU A 1 280 ? -12.732 7.487 40.616 1.00 52.97 280 LEU A N 1
ATOM 2278 C CA . LEU A 1 280 ? -13.563 6.308 40.357 1.00 52.97 280 LEU A CA 1
ATOM 2279 C C . LEU A 1 280 ? -12.798 4.994 40.605 1.00 52.97 280 LEU A C 1
ATOM 2281 O O . LEU A 1 280 ? -13.428 3.979 40.901 1.00 52.97 280 LEU A O 1
ATOM 2285 N N . PHE A 1 281 ? -11.462 5.016 40.520 1.00 55.69 281 PHE A N 1
ATOM 2286 C CA . PHE A 1 281 ? -10.531 3.879 40.612 1.00 55.69 281 PHE A CA 1
ATOM 2287 C C . PHE A 1 281 ? -9.295 4.260 41.476 1.00 55.69 281 PHE A C 1
ATOM 2289 O O . PHE A 1 281 ? -8.240 4.637 40.961 1.00 55.69 281 PHE A O 1
ATOM 2296 N N . PRO A 1 282 ? -9.401 4.176 42.815 1.00 51.31 282 PRO A N 1
ATOM 2297 C CA . PRO A 1 282 ? -8.361 4.642 43.744 1.00 51.31 282 PRO A CA 1
ATOM 2298 C C . PRO A 1 282 ? -7.051 3.825 43.738 1.00 51.31 282 PRO A C 1
ATOM 2300 O O . PRO A 1 282 ? -6.072 4.230 44.361 1.00 51.31 282 PRO A O 1
ATOM 2303 N N . SER A 1 283 ? -6.997 2.683 43.052 1.00 52.34 283 SER A N 1
ATOM 2304 C CA . SER A 1 283 ? -5.819 1.814 42.932 1.00 52.34 283 SER A CA 1
ATOM 2305 C C . SER A 1 283 ? -5.025 2.100 41.646 1.00 52.34 283 SER A C 1
ATOM 2307 O O . SER A 1 283 ? -5.539 1.972 40.537 1.00 52.34 283 SER A O 1
ATOM 2309 N N . GLN A 1 284 ? -3.732 2.435 41.777 1.00 43.31 284 GLN A N 1
ATOM 2310 C CA . GLN A 1 284 ? -2.833 2.734 40.642 1.00 43.31 284 GLN A CA 1
ATOM 2311 C C . GLN A 1 284 ? -2.644 1.569 39.652 1.00 43.31 284 GLN A C 1
ATOM 2313 O O . GLN A 1 284 ? -2.431 1.810 38.469 1.00 43.31 284 GLN A O 1
ATOM 2318 N N . THR A 1 285 ? -2.746 0.313 40.100 1.00 46.12 285 THR A N 1
ATOM 2319 C CA . THR A 1 285 ? -2.682 -0.885 39.236 1.00 46.12 285 THR A CA 1
ATOM 2320 C C . THR A 1 285 ? -3.935 -1.103 38.386 1.00 46.12 285 THR A C 1
ATOM 2322 O O . THR A 1 285 ? -3.934 -1.972 37.514 1.00 46.12 285 THR A O 1
ATOM 2325 N N . ASP A 1 286 ? -4.996 -0.333 38.640 1.00 48.22 286 ASP A N 1
ATOM 2326 C CA . ASP A 1 286 ? -6.343 -0.582 38.124 1.00 48.22 286 ASP A CA 1
ATOM 2327 C C . ASP A 1 286 ? -6.803 0.534 37.172 1.00 48.22 286 ASP A C 1
ATOM 2329 O O . ASP A 1 286 ? -7.940 0.517 36.690 1.00 48.22 286 ASP A O 1
ATOM 2333 N N . GLN A 1 287 ? -5.928 1.507 36.888 1.00 49.50 287 GLN A N 1
ATOM 2334 C CA . GLN A 1 287 ? -6.231 2.585 35.956 1.00 49.50 287 GLN A CA 1
ATOM 2335 C C . GLN A 1 287 ? -6.265 2.031 34.522 1.00 49.50 287 GLN A C 1
ATOM 2337 O O . GLN A 1 287 ? -5.274 1.461 34.057 1.00 49.50 287 GLN A O 1
ATOM 2342 N N . PRO A 1 288 ? -7.388 2.174 33.793 1.00 49.75 288 PRO A N 1
ATOM 2343 C CA . PRO A 1 288 ? -7.445 1.772 32.396 1.00 49.75 288 PRO A CA 1
ATOM 2344 C C . PRO A 1 288 ? -6.385 2.540 31.602 1.00 49.75 288 PRO A C 1
ATOM 2346 O O . PRO A 1 288 ? -6.228 3.749 31.789 1.00 49.75 288 PRO A O 1
ATOM 2349 N N . SER A 1 289 ? -5.680 1.839 30.702 1.00 51.84 289 SER A N 1
ATOM 2350 C CA . SER A 1 289 ? -4.773 2.465 29.733 1.00 51.84 289 SER A CA 1
ATOM 2351 C C . SER A 1 289 ? -5.469 3.679 29.132 1.00 51.84 289 SER A C 1
ATOM 2353 O O . SER A 1 289 ? -6.631 3.549 28.732 1.00 51.84 289 SER A O 1
ATOM 2355 N N . LEU A 1 290 ? -4.782 4.823 29.104 1.00 53.62 290 LEU A N 1
ATOM 2356 C CA . LEU A 1 290 ? -5.351 6.091 28.656 1.00 53.62 290 LEU A CA 1
ATOM 2357 C C . LEU A 1 290 ? -6.174 5.873 27.383 1.00 53.62 290 LEU A C 1
ATOM 2359 O O . LEU A 1 290 ? -5.628 5.399 26.385 1.00 53.62 290 LEU A O 1
ATOM 2363 N N . PRO A 1 291 ? -7.486 6.151 27.422 1.00 61.38 291 PRO A N 1
ATOM 2364 C CA . PRO A 1 291 ? -8.375 5.686 26.380 1.00 61.38 291 PRO A CA 1
ATOM 2365 C C . PRO A 1 291 ? -8.189 6.477 25.092 1.00 61.38 291 PRO A C 1
ATOM 2367 O O . PRO A 1 291 ? -8.702 6.058 24.067 1.00 61.38 291 PRO A O 1
ATOM 2370 N N . PHE A 1 292 ? -7.460 7.592 25.128 1.00 68.25 292 PHE A N 1
ATOM 2371 C CA . PHE A 1 292 ? -7.353 8.533 24.029 1.00 68.25 292 PHE A CA 1
ATOM 2372 C C . PHE A 1 292 ? -6.003 8.422 23.336 1.00 68.25 292 PHE A C 1
ATOM 2374 O O . PHE A 1 292 ? -4.971 8.500 24.001 1.00 68.25 292 PHE A O 1
ATOM 2381 N N . LYS A 1 293 ? -6.033 8.320 22.007 1.00 77.38 293 LYS A N 1
ATOM 2382 C CA . LYS A 1 293 ? -4.890 8.670 21.161 1.00 77.38 293 LYS A CA 1
ATOM 2383 C C . LYS A 1 293 ? -5.240 9.865 20.288 1.00 77.38 293 LYS A C 1
ATOM 2385 O O . LYS A 1 293 ? -6.338 9.915 19.720 1.00 77.38 293 LYS A O 1
ATOM 2390 N N . THR A 1 294 ? -4.326 10.825 20.201 1.00 81.69 294 THR A N 1
ATOM 2391 C CA . THR A 1 294 ? -4.468 11.970 19.289 1.00 81.69 294 THR A CA 1
ATOM 2392 C C . THR A 1 294 ? -4.084 11.585 17.867 1.00 81.69 294 THR A C 1
ATOM 2394 O O . THR A 1 294 ? -3.367 10.610 17.646 1.00 81.69 294 THR A O 1
ATOM 2397 N N . ALA A 1 295 ? -4.517 12.382 16.888 1.00 85.75 295 ALA A N 1
ATOM 2398 C CA . ALA A 1 295 ? -4.026 12.234 15.520 1.00 85.75 295 ALA A CA 1
ATOM 2399 C C . ALA A 1 295 ? -2.496 12.386 15.428 1.00 85.75 295 ALA A C 1
ATOM 2401 O O . ALA A 1 295 ? -1.869 11.702 14.630 1.00 85.75 295 ALA A O 1
ATOM 2402 N N . GLU A 1 296 ? -1.896 13.224 16.275 1.00 85.56 296 GLU A N 1
ATOM 2403 C CA . GLU A 1 296 ? -0.447 13.432 16.338 1.00 85.56 296 GLU A CA 1
ATOM 2404 C C . GLU A 1 296 ? 0.309 12.196 16.870 1.00 85.56 296 GLU A C 1
ATOM 2406 O O . GLU A 1 296 ? 1.294 11.774 16.266 1.00 85.56 296 GLU A O 1
ATOM 2411 N N . GLU A 1 297 ? -0.163 11.582 17.962 1.00 87.31 297 GLU A N 1
ATOM 2412 C CA . GLU A 1 297 ? 0.425 10.351 18.521 1.00 87.31 297 GLU A CA 1
ATOM 2413 C C . GLU A 1 297 ? 0.298 9.185 17.526 1.00 87.31 297 GLU A C 1
ATOM 2415 O O . GLU A 1 297 ? 1.223 8.396 17.337 1.00 87.31 297 GLU A O 1
ATOM 2420 N N . LEU A 1 298 ? -0.843 9.092 16.837 1.00 90.81 298 LEU A N 1
ATOM 2421 C CA . LEU A 1 298 ? -1.053 8.094 15.789 1.00 90.81 298 LEU A CA 1
ATOM 2422 C C . LEU A 1 298 ? -0.180 8.354 14.555 1.00 90.81 298 LEU A C 1
ATOM 2424 O O . LEU A 1 298 ? 0.272 7.394 13.934 1.00 90.81 298 LEU A O 1
ATOM 2428 N N . ALA A 1 299 ? 0.061 9.621 14.199 1.00 92.00 299 ALA A N 1
ATOM 2429 C CA . ALA A 1 299 ? 0.945 9.990 13.094 1.00 92.00 299 ALA A CA 1
ATOM 2430 C C . ALA A 1 299 ? 2.380 9.561 13.385 1.00 92.00 299 ALA A C 1
ATOM 2432 O O . ALA A 1 299 ? 3.037 8.992 12.516 1.00 92.00 299 ALA A O 1
ATOM 2433 N N . GLU A 1 300 ? 2.834 9.766 14.621 1.00 92.06 300 GLU A N 1
ATOM 2434 C CA . GLU A 1 300 ? 4.139 9.304 15.082 1.00 92.06 300 GLU A CA 1
ATOM 2435 C C . GLU A 1 300 ? 4.249 7.771 15.011 1.00 92.06 300 GLU A C 1
ATOM 2437 O O . GLU A 1 300 ? 5.193 7.247 14.424 1.00 92.06 300 GLU A O 1
ATOM 2442 N N . GLU A 1 301 ? 3.252 7.025 15.501 1.00 91.94 301 GLU A N 1
ATOM 2443 C CA . GLU A 1 301 ? 3.249 5.556 15.404 1.00 91.94 301 GLU A CA 1
ATOM 2444 C C . GLU A 1 301 ? 3.195 5.034 13.958 1.00 91.94 301 GLU A C 1
ATOM 2446 O O . GLU A 1 301 ? 3.780 3.983 13.654 1.00 91.94 301 GLU A O 1
ATOM 2451 N N . LEU A 1 302 ? 2.493 5.744 13.065 1.00 92.69 302 LEU A N 1
ATOM 2452 C CA . LEU A 1 302 ? 2.429 5.417 11.640 1.00 92.69 302 LEU A CA 1
ATOM 2453 C C . LEU A 1 302 ? 3.749 5.700 10.925 1.00 92.69 302 LEU A C 1
ATOM 2455 O O . LEU A 1 302 ? 4.154 4.905 10.079 1.00 92.69 302 LEU A O 1
ATOM 2459 N N . GLN A 1 303 ? 4.458 6.765 11.296 1.00 93.31 303 GLN A N 1
ATOM 2460 C CA . GLN A 1 303 ? 5.732 7.140 10.682 1.00 93.31 303 GLN A CA 1
ATOM 2461 C C . GLN A 1 303 ? 6.804 6.044 10.822 1.00 93.31 303 GLN A C 1
ATOM 2463 O O . GLN A 1 303 ? 7.644 5.875 9.939 1.00 93.31 303 GLN A O 1
ATOM 2468 N N . TYR A 1 304 ? 6.756 5.252 11.898 1.00 91.88 304 TYR A N 1
ATOM 2469 C CA . TYR A 1 304 ? 7.674 4.127 12.113 1.00 91.88 304 TYR A CA 1
ATOM 2470 C C . TYR A 1 304 ? 7.276 2.838 11.377 1.00 91.88 304 TYR A C 1
ATOM 2472 O O . TYR A 1 304 ? 7.994 1.833 11.449 1.00 91.88 304 TYR A O 1
ATOM 2480 N N . GLN A 1 305 ? 6.142 2.816 10.674 1.00 93.44 305 GLN A N 1
ATOM 2481 C CA . GLN A 1 305 ? 5.725 1.634 9.930 1.00 93.44 305 GLN A CA 1
ATOM 2482 C C . GLN A 1 305 ? 6.536 1.482 8.643 1.00 93.44 305 GLN A C 1
ATOM 2484 O O . GLN A 1 305 ? 6.633 2.396 7.834 1.00 93.44 305 GLN A O 1
ATOM 2489 N N . ARG A 1 306 ? 7.060 0.276 8.397 1.00 91.75 306 ARG A N 1
ATOM 2490 C CA . ARG A 1 306 ? 7.899 -0.012 7.216 1.00 91.75 306 ARG A CA 1
ATOM 2491 C C . ARG A 1 306 ? 7.205 0.226 5.872 1.00 91.75 306 ARG A C 1
ATOM 2493 O O . ARG A 1 306 ? 7.887 0.451 4.882 1.00 91.75 306 ARG A O 1
ATOM 2500 N N . TRP A 1 307 ? 5.880 0.113 5.841 1.00 91.44 307 TRP A N 1
ATOM 2501 C CA . TRP A 1 307 ? 5.069 0.270 4.635 1.00 91.44 307 TRP A CA 1
ATOM 2502 C C . TRP A 1 307 ? 4.678 1.728 4.352 1.00 91.44 307 TRP A C 1
ATOM 2504 O O . TRP A 1 307 ? 4.126 2.007 3.291 1.00 91.44 307 TRP A O 1
ATOM 2514 N N . ILE A 1 308 ? 4.969 2.654 5.272 1.00 92.94 308 ILE A N 1
ATOM 2515 C CA . ILE A 1 308 ? 4.822 4.089 5.038 1.00 92.94 308 ILE A CA 1
ATOM 2516 C C . ILE A 1 308 ? 6.106 4.609 4.369 1.00 92.94 308 ILE A C 1
ATOM 2518 O O . ILE A 1 308 ? 7.208 4.350 4.862 1.00 92.94 308 ILE A O 1
ATOM 2522 N N . PRO A 1 309 ? 6.006 5.339 3.244 1.00 90.75 309 PRO A N 1
ATOM 2523 C CA . PRO A 1 309 ? 7.161 5.943 2.597 1.00 90.75 309 PRO A CA 1
ATOM 2524 C C . PRO A 1 309 ? 7.871 6.920 3.528 1.00 90.75 309 PRO A C 1
ATOM 2526 O O . PRO A 1 309 ? 7.244 7.768 4.156 1.00 90.75 309 PRO A O 1
ATOM 2529 N N . LYS A 1 310 ? 9.205 6.883 3.534 1.00 90.12 310 LYS A N 1
ATOM 2530 C CA . LYS A 1 310 ? 10.025 7.842 4.296 1.00 90.12 310 LYS A CA 1
ATOM 2531 C C . LYS A 1 310 ? 9.855 9.294 3.834 1.00 90.12 310 LYS A C 1
ATOM 2533 O O . LYS A 1 310 ? 10.266 10.204 4.540 1.00 90.12 310 LYS A O 1
ATOM 2538 N N . THR A 1 311 ? 9.308 9.495 2.637 1.00 90.12 311 THR A N 1
ATOM 2539 C CA . THR A 1 311 ? 9.008 10.812 2.069 1.00 90.12 311 THR A CA 1
ATOM 2540 C C . THR A 1 311 ? 7.777 11.459 2.694 1.00 90.12 311 THR A C 1
ATOM 2542 O O . THR A 1 311 ? 7.630 12.668 2.571 1.00 90.12 311 THR A O 1
ATOM 2545 N N . CYS A 1 312 ? 6.900 10.685 3.343 1.00 91.25 312 CYS A N 1
ATOM 2546 C CA . CYS A 1 312 ? 5.713 11.220 4.001 1.00 91.25 312 CYS A CA 1
ATOM 2547 C C . CYS A 1 312 ? 6.110 11.969 5.275 1.00 91.25 312 CYS A C 1
ATOM 2549 O O . CYS A 1 312 ? 6.765 11.418 6.166 1.00 91.25 312 CYS A O 1
ATOM 2551 N N . THR A 1 313 ? 5.701 13.229 5.361 1.00 93.56 313 THR A N 1
ATOM 2552 C CA . THR A 1 313 ? 5.943 14.071 6.532 1.00 93.56 313 THR A CA 1
ATOM 2553 C C . THR A 1 313 ? 4.959 13.740 7.655 1.00 93.56 313 THR A C 1
ATOM 2555 O O . THR A 1 313 ? 3.860 13.224 7.431 1.00 93.56 313 THR A O 1
ATOM 2558 N N . ARG A 1 314 ? 5.345 14.048 8.899 1.00 93.00 314 ARG A N 1
ATOM 2559 C CA . ARG A 1 314 ? 4.477 13.854 10.071 1.00 93.00 314 ARG A CA 1
ATOM 2560 C C . ARG A 1 314 ? 3.183 14.665 9.958 1.00 93.00 314 ARG A C 1
ATOM 2562 O O . ARG A 1 314 ? 2.126 14.154 10.315 1.00 93.00 314 ARG A O 1
ATOM 2569 N N . ASP A 1 315 ? 3.263 15.876 9.413 1.00 91.69 315 ASP A N 1
ATOM 2570 C CA . ASP A 1 315 ? 2.122 16.784 9.273 1.00 91.69 315 ASP A CA 1
ATOM 2571 C C . ASP A 1 315 ? 1.089 16.249 8.269 1.00 91.69 315 ASP A C 1
ATOM 2573 O O . ASP A 1 315 ? -0.113 16.288 8.536 1.00 91.69 315 ASP A O 1
ATOM 2577 N N . GLU A 1 316 ? 1.538 15.665 7.152 1.00 93.00 316 GLU A N 1
ATOM 2578 C CA . GLU A 1 316 ? 0.658 14.994 6.182 1.00 93.00 316 GLU A CA 1
ATOM 2579 C C . GLU A 1 316 ? -0.057 13.788 6.804 1.00 93.00 316 GLU A C 1
ATOM 2581 O O . GLU A 1 316 ? -1.266 13.618 6.626 1.00 93.00 316 GLU A O 1
ATOM 2586 N N . LEU A 1 317 ? 0.670 12.966 7.573 1.00 93.56 317 LEU A N 1
ATOM 2587 C CA . LEU A 1 317 ? 0.087 11.831 8.293 1.00 93.56 317 LEU A CA 1
ATOM 2588 C C . LEU A 1 317 ? -0.916 12.299 9.352 1.00 93.56 317 LEU A C 1
ATOM 2590 O O . LEU A 1 317 ? -2.001 11.732 9.461 1.00 93.56 317 LEU A O 1
ATOM 2594 N N . GLN A 1 318 ? -0.594 13.352 10.103 1.00 92.56 318 GLN A N 1
ATOM 2595 C CA . GLN A 1 318 ? -1.493 13.927 11.099 1.00 92.56 318 GLN A CA 1
ATOM 2596 C C . GLN A 1 318 ? -2.768 14.473 10.455 1.00 92.56 318 GLN A C 1
ATOM 2598 O O . GLN A 1 318 ? -3.857 14.208 10.967 1.00 92.56 318 GLN A O 1
ATOM 2603 N N . ALA A 1 319 ? -2.664 15.195 9.337 1.00 91.00 319 ALA A N 1
ATOM 2604 C CA . ALA A 1 319 ? -3.822 15.693 8.599 1.00 91.00 319 ALA A CA 1
ATOM 2605 C C . ALA A 1 319 ? -4.706 14.535 8.104 1.00 91.00 319 ALA A C 1
ATOM 2607 O O . ALA A 1 319 ? -5.920 14.549 8.318 1.00 91.00 319 ALA A O 1
ATOM 2608 N N . LEU A 1 320 ? -4.096 13.488 7.533 1.00 93.69 320 LEU A N 1
ATOM 2609 C CA . LEU A 1 320 ? -4.799 12.284 7.084 1.00 93.69 320 LEU A CA 1
ATOM 2610 C C . LEU A 1 320 ? -5.543 11.595 8.229 1.00 93.69 320 LEU A C 1
ATOM 2612 O O . LEU A 1 320 ? -6.726 11.285 8.103 1.00 93.69 320 LEU A O 1
ATOM 2616 N N . ILE A 1 321 ? -4.867 11.355 9.354 1.00 93.06 321 ILE A N 1
ATOM 2617 C CA . ILE A 1 321 ? -5.468 10.679 10.510 1.00 93.06 321 ILE A CA 1
ATOM 2618 C C . ILE A 1 321 ? -6.578 11.533 11.103 1.00 93.06 321 ILE A C 1
ATOM 2620 O O . ILE A 1 321 ? -7.610 10.993 11.491 1.00 93.06 321 ILE A O 1
ATOM 2624 N N . SER A 1 322 ? -6.387 12.851 11.157 1.00 90.56 322 SER A N 1
ATOM 2625 C CA . SER A 1 322 ? -7.417 13.773 11.630 1.00 90.56 322 SER A CA 1
ATOM 2626 C C . SER A 1 322 ? -8.685 13.617 10.791 1.00 90.56 322 SER A C 1
ATOM 2628 O O . SER A 1 322 ? -9.750 13.370 11.349 1.00 90.56 322 SER A O 1
ATOM 2630 N N . GLU A 1 323 ? -8.575 13.640 9.462 1.00 90.81 323 GLU A N 1
ATOM 2631 C CA . GLU A 1 323 ? -9.723 13.484 8.561 1.00 90.81 323 GLU A CA 1
ATOM 2632 C C . GLU A 1 323 ? -10.385 12.098 8.678 1.00 90.81 323 GLU A C 1
ATOM 2634 O O . GLU A 1 323 ? -11.617 11.986 8.725 1.00 90.81 323 GLU A O 1
ATOM 2639 N N . VAL A 1 324 ? -9.582 11.033 8.795 1.00 92.69 324 VAL A N 1
ATOM 2640 C CA . VAL A 1 324 ? -10.073 9.664 9.021 1.00 92.69 324 VAL A CA 1
ATOM 2641 C C . VAL A 1 324 ? -10.841 9.574 10.339 1.00 92.69 324 VAL A C 1
ATOM 2643 O O . VAL A 1 324 ? -11.952 9.045 10.360 1.00 92.69 324 VAL A O 1
ATOM 2646 N N . LEU A 1 325 ? -10.295 10.109 11.434 1.00 90.12 325 LEU A N 1
ATOM 2647 C CA . LEU A 1 325 ? -10.942 10.087 12.746 1.00 90.12 325 LEU A CA 1
ATOM 2648 C C . LEU A 1 325 ? -12.196 10.965 12.787 1.00 90.12 325 LEU A C 1
ATOM 2650 O O . LEU A 1 325 ? -13.202 10.535 13.348 1.00 90.12 325 LEU A O 1
ATOM 2654 N N . LEU A 1 326 ? -12.176 12.152 12.171 1.00 88.00 326 LEU A N 1
ATOM 2655 C CA . LEU A 1 326 ? -13.368 12.997 12.028 1.00 88.00 326 LEU A CA 1
ATOM 2656 C C . LEU A 1 326 ? -14.473 12.251 11.286 1.00 88.00 326 LEU A C 1
ATOM 2658 O O . LEU A 1 326 ? -15.616 12.222 11.741 1.00 88.00 326 LEU A O 1
ATOM 2662 N N . THR A 1 327 ? -14.133 11.616 10.165 1.00 89.00 327 THR A N 1
ATOM 2663 C CA . THR A 1 327 ? -15.092 10.856 9.359 1.00 89.00 327 THR A CA 1
ATOM 2664 C C . THR A 1 327 ? -15.621 9.648 10.125 1.00 89.00 327 THR A C 1
ATOM 2666 O O . THR A 1 327 ? -16.830 9.418 10.139 1.00 89.00 327 THR A O 1
ATOM 2669 N N . PHE A 1 328 ? -14.742 8.911 10.806 1.00 89.62 328 PHE A N 1
ATOM 2670 C CA . PHE A 1 328 ? -15.111 7.772 11.639 1.00 89.62 328 PHE A CA 1
ATOM 2671 C C . PHE A 1 328 ? -16.094 8.179 12.742 1.00 89.62 328 PHE A C 1
ATOM 2673 O O . PHE A 1 328 ? -17.150 7.573 12.876 1.00 89.62 328 PHE A O 1
ATOM 2680 N N . LEU A 1 329 ? -15.790 9.235 13.495 1.00 83.50 329 LEU A N 1
ATOM 2681 C CA . LEU A 1 329 ? -16.591 9.630 14.656 1.00 83.50 329 LEU A CA 1
ATOM 2682 C C . LEU A 1 329 ? -17.900 10.330 14.273 1.00 83.50 329 LEU A C 1
ATOM 2684 O O . LEU A 1 329 ? -18.892 10.160 14.974 1.00 83.50 329 LEU A O 1
ATOM 2688 N N . LYS A 1 330 ? -17.927 11.098 13.173 1.00 82.62 330 LYS A N 1
ATOM 2689 C CA . LYS A 1 330 ? -19.121 11.862 12.764 1.00 82.62 330 LYS A CA 1
ATOM 2690 C C . LYS A 1 330 ? -20.048 11.119 11.809 1.00 82.62 330 LYS A C 1
ATOM 2692 O O . LYS A 1 330 ? -21.238 11.409 11.792 1.00 82.62 330 LYS A O 1
ATOM 2697 N N . ARG A 1 331 ? -19.516 10.242 10.948 1.00 82.12 331 ARG A N 1
ATOM 2698 C CA . ARG A 1 331 ? -20.267 9.692 9.802 1.00 82.12 331 ARG A CA 1
ATOM 2699 C C . ARG A 1 331 ? -20.423 8.176 9.815 1.00 82.12 331 ARG A C 1
ATOM 2701 O O . ARG A 1 331 ? -21.186 7.658 9.002 1.00 82.12 331 ARG A O 1
ATOM 2708 N N . VAL A 1 332 ? -19.711 7.454 10.680 1.00 82.12 332 VAL A N 1
ATOM 2709 C CA . VAL A 1 332 ? -19.862 5.999 10.787 1.00 82.12 332 VAL A CA 1
ATOM 2710 C C . VAL A 1 332 ? -20.848 5.672 11.900 1.00 82.12 332 VAL A C 1
ATOM 2712 O O . VAL A 1 332 ? -20.523 5.697 13.085 1.00 82.12 332 VAL A O 1
ATOM 2715 N N . GLU A 1 333 ? -22.060 5.300 11.505 1.00 79.12 333 GLU A N 1
ATOM 2716 C CA . GLU A 1 333 ? -23.053 4.745 12.419 1.00 79.12 333 GLU A CA 1
ATOM 2717 C C . GLU A 1 333 ? -22.824 3.240 12.591 1.00 79.12 333 GLU A C 1
ATOM 2719 O O . GLU A 1 333 ? -23.112 2.432 11.702 1.00 79.12 333 GLU A O 1
ATOM 2724 N N . LEU A 1 334 ? -22.316 2.842 13.758 1.00 80.31 334 LEU A N 1
ATOM 2725 C CA . LEU A 1 334 ? -22.230 1.432 14.136 1.00 80.31 334 LEU A CA 1
ATOM 2726 C C . LEU A 1 334 ? -23.617 0.949 14.571 1.00 80.31 334 LEU A C 1
ATOM 2728 O O . LEU A 1 334 ? -23.976 1.005 15.747 1.00 80.31 334 LEU A O 1
ATOM 2732 N N . LYS A 1 335 ? -24.418 0.501 13.601 1.00 79.06 335 LYS A N 1
ATOM 2733 C CA . LYS A 1 335 ? -25.743 -0.063 13.871 1.00 79.06 335 LYS A CA 1
ATOM 2734 C C . LYS A 1 335 ? -25.602 -1.320 14.717 1.00 79.06 335 LYS A C 1
ATOM 2736 O O . LYS A 1 335 ? -24.943 -2.275 14.311 1.00 79.06 335 LYS A O 1
ATOM 2741 N N . THR A 1 336 ? -26.256 -1.310 15.868 1.00 79.44 336 THR A N 1
ATOM 2742 C CA . THR A 1 336 ? -26.346 -2.470 16.750 1.00 79.44 336 THR A CA 1
ATOM 2743 C C . THR A 1 336 ? -27.807 -2.866 16.872 1.00 79.44 336 THR A C 1
ATOM 2745 O O . THR A 1 336 ? -28.663 -1.994 16.981 1.00 79.44 336 THR A O 1
ATOM 2748 N N . ASP A 1 337 ? -28.107 -4.163 16.800 1.00 85.56 337 ASP A N 1
ATOM 2749 C CA . ASP A 1 337 ? -29.465 -4.658 17.021 1.00 85.56 337 ASP A CA 1
ATOM 2750 C C . ASP A 1 337 ? -29.774 -4.636 18.531 1.00 85.56 337 ASP A C 1
ATOM 2752 O O . ASP A 1 337 ? -29.121 -5.357 19.299 1.00 85.56 337 ASP A O 1
ATOM 2756 N N . PRO A 1 338 ? -30.770 -3.851 18.987 1.00 85.44 338 PRO A N 1
ATOM 2757 C CA . PRO A 1 338 ? -31.154 -3.812 20.393 1.00 85.44 338 PRO A CA 1
ATOM 2758 C C . PRO A 1 338 ? -31.549 -5.189 20.941 1.00 85.44 338 PRO A C 1
ATOM 2760 O O . PRO A 1 338 ? -31.314 -5.465 22.117 1.00 85.44 338 PRO A O 1
ATOM 2763 N N . GLN A 1 339 ? -32.103 -6.074 20.101 1.00 88.25 339 GLN A N 1
ATOM 2764 C CA . GLN A 1 339 ? -32.488 -7.422 20.522 1.00 88.25 339 GLN A CA 1
ATOM 2765 C C . GLN A 1 339 ? -31.269 -8.298 20.819 1.00 88.25 339 GLN A C 1
ATOM 2767 O O . GLN A 1 339 ? -31.294 -9.085 21.766 1.00 88.25 339 GLN A O 1
ATOM 2772 N N . GLU A 1 340 ? -30.192 -8.168 20.040 1.00 87.19 340 GLU A N 1
ATOM 2773 C CA . GLU A 1 340 ? -28.937 -8.877 20.308 1.00 87.19 340 GLU A CA 1
ATOM 2774 C C . GLU A 1 340 ? -28.286 -8.371 21.603 1.00 87.19 340 GLU A C 1
ATOM 2776 O O . GLU A 1 340 ? -27.802 -9.182 22.396 1.00 87.19 340 GLU A O 1
ATOM 2781 N N . LEU A 1 341 ? -28.343 -7.060 21.875 1.00 87.12 341 LEU A N 1
ATOM 2782 C CA . LEU A 1 341 ? -27.876 -6.487 23.144 1.00 87.12 341 LEU A CA 1
ATOM 2783 C C . LEU A 1 341 ? -28.698 -6.964 24.342 1.00 87.12 341 LEU A C 1
ATOM 2785 O O . LEU A 1 341 ? -28.125 -7.281 25.385 1.00 87.12 341 LEU A O 1
ATOM 2789 N N . ASP A 1 342 ? -30.023 -7.044 24.203 1.00 88.56 342 ASP A N 1
ATOM 2790 C CA . ASP A 1 342 ? -30.902 -7.562 25.253 1.00 88.56 342 ASP A CA 1
ATOM 2791 C C . ASP A 1 342 ? -30.632 -9.046 25.529 1.00 88.56 342 ASP A C 1
ATOM 2793 O O . ASP A 1 342 ? -30.510 -9.428 26.692 1.00 88.56 342 ASP A O 1
ATOM 2797 N N . ARG A 1 343 ? -30.446 -9.870 24.487 1.00 87.62 343 ARG A N 1
ATOM 2798 C CA . ARG A 1 343 ? -30.044 -11.280 24.644 1.00 87.62 343 ARG A CA 1
ATOM 2799 C C . ARG A 1 343 ? -28.695 -11.399 25.340 1.00 87.62 343 ARG A C 1
ATOM 2801 O O . ARG A 1 343 ? -28.568 -12.155 26.295 1.00 87.62 343 ARG A O 1
ATOM 2808 N N . MET A 1 344 ? -27.713 -10.603 24.925 1.00 85.12 344 MET A N 1
ATOM 2809 C CA . MET A 1 344 ? -26.387 -10.587 25.541 1.00 85.12 344 MET A CA 1
ATOM 2810 C C . MET A 1 344 ? -26.449 -10.181 27.023 1.00 85.12 344 MET A C 1
ATOM 2812 O O . MET A 1 344 ? -25.791 -10.796 27.864 1.00 85.12 344 MET A O 1
ATOM 2816 N N . ALA A 1 345 ? -27.250 -9.167 27.362 1.00 84.62 345 ALA A N 1
ATOM 2817 C CA . ALA A 1 345 ? -27.469 -8.742 28.740 1.00 84.62 345 ALA A CA 1
ATOM 2818 C C . ALA A 1 345 ? -28.213 -9.810 29.557 1.00 84.62 345 ALA A C 1
ATOM 2820 O O . ALA A 1 345 ? -27.862 -10.069 30.708 1.00 84.62 345 ALA A O 1
ATOM 2821 N N . GLN A 1 346 ? -29.220 -10.460 28.974 1.00 86.75 346 GLN A N 1
ATOM 2822 C CA . GLN A 1 346 ? -29.948 -11.556 29.604 1.00 86.75 346 GLN A CA 1
ATOM 2823 C C . GLN A 1 346 ? -29.026 -12.746 29.884 1.00 86.75 346 GLN A C 1
ATOM 2825 O O . GLN A 1 346 ? -28.987 -13.213 31.021 1.00 86.75 346 GLN A O 1
ATOM 2830 N N . ASP A 1 347 ? -28.245 -13.186 28.897 1.00 82.88 347 ASP A N 1
ATOM 2831 C CA . ASP A 1 347 ? -27.280 -14.283 29.021 1.00 82.88 347 ASP A CA 1
ATOM 2832 C C . ASP A 1 347 ? -26.200 -13.982 30.057 1.00 82.88 347 ASP A C 1
ATOM 2834 O O . ASP A 1 347 ? -25.779 -14.865 30.809 1.00 82.88 347 ASP A O 1
ATOM 2838 N N . PHE A 1 348 ? -25.772 -12.722 30.143 1.00 81.06 348 PHE A N 1
ATOM 2839 C CA . PHE A 1 348 ? -24.897 -12.271 31.214 1.00 81.06 348 PHE A CA 1
ATOM 2840 C C . PHE A 1 348 ? -25.558 -12.478 32.585 1.00 81.06 348 PHE A C 1
ATOM 2842 O O . PHE A 1 348 ? -24.972 -13.099 33.469 1.00 81.06 348 PHE A O 1
ATOM 2849 N N . TRP A 1 349 ? -26.798 -12.016 32.775 1.00 77.88 349 TRP A N 1
ATOM 2850 C CA . TRP A 1 349 ? -27.489 -12.108 34.065 1.00 77.88 349 TRP A CA 1
ATOM 2851 C C . TRP A 1 349 ? -27.892 -13.526 34.468 1.00 77.88 349 TRP A C 1
ATOM 2853 O O . TRP A 1 349 ? -27.900 -13.839 35.664 1.00 77.88 349 TRP A O 1
ATOM 2863 N N . THR A 1 350 ? -28.270 -14.381 33.522 1.00 81.12 350 THR A N 1
ATOM 2864 C CA . THR A 1 350 ? -28.720 -15.752 33.801 1.00 81.12 350 THR A CA 1
ATOM 2865 C C . THR A 1 350 ? -27.563 -16.620 34.277 1.00 81.12 350 THR A C 1
ATOM 2867 O O . THR A 1 350 ? -27.709 -17.295 35.296 1.00 81.12 350 THR A O 1
ATOM 2870 N N . ASN A 1 351 ? -26.407 -16.508 33.623 1.00 76.38 351 ASN A N 1
ATOM 2871 C CA . ASN A 1 351 ? -25.254 -17.383 33.821 1.00 76.38 351 ASN A CA 1
ATOM 2872 C C . ASN A 1 351 ? -24.309 -16.958 34.967 1.00 76.38 351 ASN A C 1
ATOM 2874 O O . ASN A 1 351 ? -23.305 -17.623 35.218 1.00 76.38 351 ASN A O 1
ATOM 2878 N N . LEU A 1 352 ? -24.604 -15.866 35.680 1.00 72.88 352 LEU A N 1
ATOM 2879 C CA . LEU A 1 352 ? -23.871 -15.485 36.892 1.00 72.88 352 LEU A CA 1
ATOM 2880 C C . LEU A 1 352 ? -24.280 -16.348 38.110 1.00 72.88 352 LEU A C 1
ATOM 2882 O O . LEU A 1 352 ? -25.471 -16.588 38.315 1.00 72.88 352 LEU A O 1
ATOM 2886 N N . PRO A 1 353 ? -23.351 -16.757 38.992 1.00 73.00 353 PRO A N 1
ATOM 2887 C CA . PRO A 1 353 ? -23.685 -17.390 40.271 1.00 73.00 353 PRO A CA 1
ATOM 2888 C C . PRO A 1 353 ? -24.478 -16.446 41.192 1.00 73.00 353 PRO A C 1
ATOM 2890 O O . PRO A 1 353 ? -24.205 -15.249 41.256 1.00 73.00 353 PRO A O 1
ATOM 2893 N N . GLY A 1 354 ? -25.459 -16.962 41.943 1.00 69.88 354 GLY A N 1
ATOM 2894 C CA . GLY A 1 354 ? -26.445 -16.148 42.681 1.00 69.88 354 GLY A CA 1
ATOM 2895 C C . GLY A 1 354 ? -25.867 -15.066 43.610 1.00 69.88 354 GLY A C 1
ATOM 2896 O O . GLY A 1 354 ? -26.333 -13.929 43.582 1.00 69.88 354 GLY A O 1
ATOM 2897 N N . TRP A 1 355 ? -24.820 -15.375 44.384 1.00 64.50 355 TRP A N 1
ATOM 2898 C CA . TRP A 1 355 ? -24.157 -14.395 45.265 1.00 64.50 355 TRP A CA 1
ATOM 2899 C C . TRP A 1 355 ? -23.228 -13.430 44.507 1.00 64.50 355 TRP A C 1
ATOM 2901 O O . TRP A 1 355 ? -23.014 -12.289 44.923 1.00 64.50 355 TRP A O 1
ATOM 2911 N N . GLU A 1 356 ? -22.716 -13.852 43.352 1.00 65.81 356 GLU A N 1
ATOM 2912 C CA . GLU A 1 356 ? -21.912 -13.009 42.467 1.00 65.81 356 GLU A CA 1
ATOM 2913 C C . GLU A 1 356 ? -22.775 -11.983 41.726 1.00 65.81 356 GLU A C 1
ATOM 2915 O O . GLU A 1 356 ? -22.329 -10.849 41.557 1.00 65.81 356 GLU A O 1
ATOM 2920 N N . LYS A 1 357 ? -24.040 -12.309 41.403 1.00 68.19 357 LYS A N 1
ATOM 2921 C CA . LYS A 1 357 ? -25.010 -11.346 40.839 1.00 68.19 357 LYS A CA 1
ATOM 2922 C C . LYS A 1 357 ? -25.113 -10.086 41.690 1.00 68.19 357 LYS A C 1
ATOM 2924 O O . LYS A 1 357 ? -25.158 -8.997 41.138 1.00 68.19 357 LYS A O 1
ATOM 2929 N N . PHE A 1 358 ? -25.104 -10.214 43.018 1.00 63.56 358 PHE A N 1
ATOM 2930 C CA . PHE A 1 358 ? -25.197 -9.067 43.923 1.00 63.56 358 PHE A CA 1
ATOM 2931 C C . PHE A 1 358 ? -23.884 -8.264 44.002 1.00 63.56 358 PHE A C 1
ATOM 2933 O O . PHE A 1 358 ? -23.907 -7.035 43.936 1.00 63.56 358 PHE A O 1
ATOM 2940 N N . LYS A 1 359 ? -22.722 -8.935 44.075 1.00 62.34 359 LYS A N 1
ATOM 2941 C CA . LYS A 1 359 ? -21.400 -8.275 44.160 1.00 62.34 359 LYS A CA 1
ATOM 2942 C C . LYS A 1 359 ? -20.990 -7.564 42.866 1.00 62.34 359 LYS A C 1
ATOM 2944 O O . LYS A 1 359 ? -20.500 -6.439 42.920 1.00 62.34 359 LYS A O 1
ATOM 2949 N N . ILE A 1 360 ? -21.202 -8.210 41.720 1.00 61.81 360 ILE A N 1
ATOM 2950 C CA . ILE A 1 360 ? -20.872 -7.697 40.377 1.00 61.81 360 ILE A CA 1
ATOM 2951 C C . ILE A 1 360 ? -21.779 -6.517 40.007 1.00 61.81 360 ILE A C 1
ATOM 2953 O O . ILE A 1 360 ? -21.376 -5.592 39.300 1.00 61.81 360 ILE A O 1
ATOM 2957 N N . PHE A 1 361 ? -23.002 -6.526 40.534 1.00 59.53 361 PHE A N 1
ATOM 2958 C CA . PHE A 1 361 ? -23.980 -5.479 40.310 1.00 59.53 361 PHE A CA 1
ATOM 2959 C C . PHE A 1 361 ? -23.808 -4.270 41.245 1.00 59.53 361 PHE A C 1
ATOM 2961 O O . PHE A 1 361 ? -23.907 -3.131 40.798 1.00 59.53 361 PHE A O 1
ATOM 2968 N N . GLY A 1 362 ? -23.495 -4.495 42.527 1.00 54.12 362 GLY A N 1
ATOM 2969 C CA . GLY A 1 362 ? -23.410 -3.431 43.533 1.00 54.12 362 GLY A CA 1
ATOM 2970 C C . GLY A 1 362 ? -22.235 -2.458 43.368 1.00 54.12 362 GLY A C 1
ATOM 2971 O O . GLY A 1 362 ? -22.248 -1.393 43.985 1.00 54.12 362 GLY A O 1
ATOM 2972 N N . LYS A 1 363 ? -21.215 -2.789 42.564 1.00 56.06 363 LYS A N 1
ATOM 2973 C CA . LYS A 1 363 ? -20.032 -1.926 42.396 1.00 56.06 363 LYS A CA 1
ATOM 2974 C C . LYS A 1 363 ? -19.604 -1.653 40.960 1.00 56.06 363 LYS A C 1
ATOM 2976 O O . LYS A 1 363 ? -18.915 -0.659 40.760 1.00 56.06 363 LYS A O 1
ATOM 2981 N N . SER A 1 364 ? -19.970 -2.480 39.981 1.00 61.22 364 SER A N 1
ATOM 2982 C CA . SER A 1 364 ? -19.062 -2.627 38.850 1.00 61.22 364 SER A CA 1
ATOM 2983 C C . SER A 1 364 ? -19.661 -2.302 37.468 1.00 61.22 364 SER A C 1
ATOM 2985 O O . SER A 1 364 ? -19.402 -1.230 36.921 1.00 61.22 364 SER A O 1
ATOM 2987 N N . VAL A 1 365 ? -20.380 -3.228 36.835 1.00 65.00 365 VAL A N 1
ATOM 2988 C CA . VAL A 1 365 ? -20.495 -3.205 35.358 1.00 65.00 365 VAL A CA 1
ATOM 2989 C C . VAL A 1 365 ? -21.343 -2.043 34.844 1.00 65.00 365 VAL A C 1
ATOM 2991 O O . VAL A 1 365 ? -20.927 -1.332 33.938 1.00 65.00 365 VAL A O 1
ATOM 2994 N N . VAL A 1 366 ? -22.501 -1.801 35.460 1.00 67.69 366 VAL A N 1
ATOM 2995 C CA . VAL A 1 366 ? -23.420 -0.718 35.065 1.00 67.69 366 VAL A CA 1
ATOM 2996 C C . VAL A 1 366 ? -22.787 0.656 35.294 1.00 67.69 366 VAL A C 1
ATOM 2998 O O . VAL A 1 366 ? -22.931 1.545 34.461 1.00 67.69 366 VAL A O 1
ATOM 3001 N N . VAL A 1 367 ? -22.029 0.816 36.385 1.00 65.38 367 VAL A N 1
ATOM 3002 C CA . VAL A 1 367 ? -21.303 2.059 36.690 1.00 65.38 367 VAL A CA 1
ATOM 3003 C C . VAL A 1 367 ? -20.234 2.331 35.634 1.00 65.38 367 VAL A C 1
ATOM 3005 O O . VAL A 1 367 ? -20.104 3.467 35.191 1.00 65.38 367 VAL A O 1
ATOM 3008 N N . VAL A 1 368 ? -19.517 1.302 35.174 1.00 65.38 368 VAL A N 1
ATOM 3009 C CA . VAL A 1 368 ? -18.500 1.460 34.125 1.00 65.38 368 VAL A CA 1
ATOM 3010 C C . VAL A 1 368 ? -19.088 1.697 32.756 1.00 65.38 368 VAL A C 1
ATOM 3012 O O . VAL A 1 368 ? -18.592 2.569 32.051 1.00 65.38 368 VAL A O 1
ATOM 3015 N N . VAL A 1 369 ? -20.148 0.982 32.378 1.00 69.19 369 VAL A N 1
ATOM 3016 C CA . VAL A 1 369 ? -20.829 1.276 31.114 1.00 69.19 369 VAL A CA 1
ATOM 3017 C C . VAL A 1 369 ? -21.389 2.702 31.161 1.00 69.19 369 VAL A C 1
ATOM 3019 O O . VAL A 1 369 ? -21.189 3.450 30.214 1.00 69.19 369 VAL A O 1
ATOM 3022 N N . GLY A 1 370 ? -21.976 3.137 32.282 1.00 66.69 370 GLY A N 1
ATOM 3023 C CA . GLY A 1 370 ? -22.429 4.520 32.474 1.00 66.69 370 GLY A CA 1
ATOM 3024 C C . GLY A 1 370 ? -21.299 5.557 32.394 1.00 66.69 370 GLY A C 1
ATOM 3025 O O . GLY A 1 370 ? -21.444 6.577 31.721 1.00 66.69 370 GLY A O 1
ATOM 3026 N N . ALA A 1 371 ? -20.143 5.287 33.007 1.00 66.69 371 ALA A N 1
ATOM 3027 C CA . ALA A 1 371 ? -18.957 6.137 32.885 1.00 66.69 371 ALA A CA 1
ATOM 3028 C C . ALA A 1 371 ? -18.429 6.181 31.438 1.00 66.69 371 ALA A C 1
ATOM 3030 O O . ALA A 1 371 ? -18.060 7.246 30.947 1.00 66.69 371 ALA A O 1
ATOM 3031 N N . ALA A 1 372 ? -18.454 5.049 30.730 1.00 68.56 372 ALA A N 1
ATOM 3032 C CA . ALA A 1 372 ? -18.076 4.957 29.325 1.00 68.56 372 ALA A CA 1
ATOM 3033 C C . ALA A 1 372 ? -19.058 5.710 28.405 1.00 68.56 372 ALA A C 1
ATOM 3035 O O . ALA A 1 372 ? -18.625 6.322 27.431 1.00 68.56 372 ALA A O 1
ATOM 3036 N N . VAL A 1 373 ? -20.361 5.730 28.721 1.00 69.56 373 VAL A N 1
ATOM 3037 C CA . VAL A 1 373 ? -21.347 6.585 28.029 1.00 69.56 373 VAL A CA 1
ATOM 3038 C C . VAL A 1 373 ? -20.981 8.059 28.199 1.00 69.56 373 VAL A C 1
ATOM 3040 O O . VAL A 1 373 ? -20.952 8.798 27.217 1.00 69.56 373 VAL A O 1
ATOM 3043 N N . GLY A 1 374 ? -20.662 8.482 29.428 1.00 65.88 374 GLY A N 1
ATOM 3044 C CA . GLY A 1 374 ? -20.204 9.847 29.699 1.00 65.88 374 GLY A CA 1
ATOM 3045 C C . GLY A 1 374 ? -18.947 10.200 28.900 1.00 65.88 374 GLY A C 1
ATOM 3046 O O . GLY A 1 374 ? -18.883 11.256 28.279 1.00 65.88 374 GLY A O 1
ATOM 3047 N N . LEU A 1 375 ? -17.978 9.284 28.846 1.00 66.25 375 LEU A N 1
ATOM 3048 C CA . LEU A 1 375 ? -16.768 9.437 28.039 1.00 66.25 375 LEU A CA 1
ATOM 3049 C C . LEU A 1 375 ? -17.048 9.614 26.549 1.00 66.25 375 LEU A C 1
ATOM 3051 O O . LEU A 1 375 ? -16.485 10.509 25.923 1.00 66.25 375 LEU A O 1
ATOM 3055 N N . ALA A 1 376 ? -17.898 8.756 25.988 1.00 69.94 376 ALA A N 1
ATOM 3056 C CA . ALA A 1 376 ? -18.266 8.807 24.581 1.00 69.94 376 ALA A CA 1
ATOM 3057 C C . ALA A 1 376 ? -18.902 10.157 24.220 1.00 69.94 376 ALA A C 1
ATOM 3059 O O . ALA A 1 376 ? -18.555 10.762 23.204 1.00 69.94 376 ALA A O 1
ATOM 3060 N N . ALA A 1 377 ? -19.772 10.673 25.095 1.00 67.62 377 ALA A N 1
ATOM 3061 C CA . ALA A 1 377 ? -20.352 12.004 24.940 1.00 67.62 377 ALA A CA 1
ATOM 3062 C C . ALA A 1 377 ? -19.274 13.106 24.968 1.00 67.62 377 ALA A C 1
ATOM 3064 O O . ALA A 1 377 ? -19.333 14.054 24.188 1.00 67.62 377 ALA A O 1
ATOM 3065 N N . GLY A 1 378 ? -18.249 12.959 25.814 1.00 66.25 378 GLY A N 1
ATOM 3066 C CA . GLY A 1 378 ? -17.129 13.901 25.898 1.00 66.25 378 GLY A CA 1
ATOM 3067 C C . GLY A 1 378 ? -16.251 13.942 24.663 1.00 66.25 378 GLY A C 1
ATOM 3068 O O . GLY A 1 378 ? -15.898 15.016 24.184 1.00 66.25 378 GLY A O 1
ATOM 3069 N N . VAL A 1 379 ? -15.932 12.771 24.122 1.00 66.31 379 VAL A N 1
ATOM 3070 C CA . VAL A 1 379 ? -15.160 12.645 22.881 1.00 66.31 379 VAL A CA 1
ATOM 3071 C C . VAL A 1 379 ? -15.914 13.284 21.726 1.00 66.31 379 VAL A C 1
ATOM 3073 O O . VAL A 1 379 ? -15.328 14.061 20.979 1.00 66.31 379 VAL A O 1
ATOM 3076 N N . THR A 1 380 ? -17.216 13.016 21.629 1.00 67.75 380 THR A N 1
ATOM 3077 C CA . THR A 1 380 ? -18.080 13.606 20.599 1.00 67.75 380 THR A CA 1
ATOM 3078 C C . THR A 1 380 ? -18.062 15.137 20.684 1.00 67.75 380 THR A C 1
ATOM 3080 O O . THR A 1 380 ? -17.816 15.805 19.684 1.00 67.75 380 THR A O 1
ATOM 3083 N N . ALA A 1 381 ? -18.191 15.702 21.890 1.00 59.47 381 ALA A N 1
ATOM 3084 C CA . ALA A 1 381 ? -18.139 17.150 22.093 1.00 59.47 381 ALA A CA 1
ATOM 3085 C C . ALA A 1 381 ? -16.774 17.775 21.733 1.00 59.47 381 ALA A C 1
ATOM 3087 O O . ALA A 1 381 ? -16.720 18.856 21.150 1.00 59.47 381 ALA A O 1
ATOM 3088 N N . LEU A 1 382 ? -15.660 17.103 22.045 1.00 63.56 382 LEU A N 1
ATOM 3089 C CA . LEU A 1 382 ? -14.312 17.579 21.696 1.00 63.56 382 LEU A CA 1
ATOM 3090 C C . LEU A 1 382 ? -14.051 17.553 20.185 1.00 63.56 382 LEU A C 1
ATOM 3092 O O . LEU A 1 382 ? -13.398 18.451 19.653 1.00 63.56 382 LEU A O 1
ATOM 3096 N N . VAL A 1 383 ? -14.598 16.554 19.497 1.00 62.56 383 VAL A N 1
ATOM 3097 C CA . VAL A 1 383 ? -14.549 16.429 18.036 1.00 62.56 383 VAL A CA 1
ATOM 3098 C C . VAL A 1 383 ? -15.329 17.548 17.347 1.00 62.56 383 VAL A C 1
ATOM 3100 O O . VAL A 1 383 ? -14.897 18.058 16.310 1.00 62.56 383 VAL A O 1
ATOM 3103 N N . ASP A 1 384 ? -16.439 17.991 17.930 1.00 56.78 384 ASP A N 1
ATOM 3104 C CA . ASP A 1 384 ? -17.166 19.166 17.443 1.00 56.78 384 ASP A CA 1
ATOM 3105 C C . ASP A 1 384 ? -16.448 20.486 17.755 1.00 56.78 384 ASP A C 1
ATOM 3107 O O . ASP A 1 384 ? -16.537 21.425 16.967 1.00 56.78 384 ASP A O 1
ATOM 3111 N N . GLY A 1 385 ? -15.643 20.525 18.821 1.00 57.00 385 GLY A N 1
ATOM 3112 C CA . GLY A 1 385 ? -14.720 21.621 19.136 1.00 57.00 385 GLY A CA 1
ATOM 3113 C C . GLY A 1 385 ? -13.407 21.631 18.335 1.00 57.00 385 GLY A C 1
ATOM 3114 O O . GLY A 1 385 ? -12.552 22.474 18.598 1.00 57.00 385 GLY A O 1
ATOM 3115 N N . GLY A 1 386 ? -13.221 20.710 17.379 1.00 56.31 386 GLY A N 1
ATOM 3116 C CA . GLY A 1 386 ? -12.069 20.675 16.465 1.00 56.31 386 GLY A CA 1
ATOM 3117 C C . GLY A 1 386 ? -10.900 19.766 16.874 1.00 56.31 386 GLY A C 1
ATOM 3118 O O . GLY A 1 386 ? -9.899 19.726 16.164 1.00 56.31 386 GLY A O 1
ATOM 3119 N N . ALA A 1 387 ? -10.998 19.010 17.974 1.00 63.69 387 ALA A N 1
ATOM 3120 C CA . ALA A 1 387 ? -9.961 18.060 18.391 1.00 63.69 387 ALA A CA 1
ATOM 3121 C C . ALA A 1 387 ? -10.299 16.616 17.978 1.00 63.69 387 ALA A C 1
ATOM 3123 O O . ALA A 1 387 ? -11.327 16.070 18.368 1.00 63.69 387 ALA A O 1
ATOM 3124 N N . THR A 1 388 ? -9.409 15.945 17.245 1.00 68.94 388 THR A N 1
ATOM 3125 C CA . THR A 1 388 ? -9.598 14.546 16.816 1.00 68.94 388 THR A CA 1
ATOM 3126 C C . THR A 1 388 ? -8.997 13.557 17.805 1.00 68.94 388 THR A C 1
ATOM 3128 O O . THR A 1 388 ? -7.772 13.469 17.937 1.00 68.94 388 THR A O 1
ATOM 3131 N N . LEU A 1 389 ? -9.858 12.798 18.486 1.00 71.19 389 LEU A N 1
ATOM 3132 C CA . LEU A 1 389 ? -9.474 11.843 19.525 1.00 71.19 389 LEU A CA 1
ATOM 3133 C C . LEU A 1 389 ? -10.134 10.488 19.280 1.00 71.19 389 LEU A C 1
ATOM 3135 O O . LEU A 1 389 ? -11.359 10.383 19.270 1.00 71.19 389 LEU A O 1
ATOM 3139 N N . LEU A 1 390 ? -9.330 9.433 19.149 1.00 74.94 390 LEU A N 1
ATOM 3140 C CA . LEU A 1 390 ? -9.847 8.067 19.170 1.00 74.94 390 LEU A CA 1
ATOM 3141 C C . LEU A 1 390 ? -9.932 7.596 20.618 1.00 74.94 390 LEU A C 1
ATOM 3143 O O . LEU A 1 390 ? -8.913 7.596 21.305 1.00 74.94 390 LEU A O 1
ATOM 3147 N N . SER A 1 391 ? -11.118 7.171 21.063 1.00 70.50 391 SER A N 1
ATOM 3148 C CA . SER A 1 391 ? -11.328 6.660 22.418 1.00 70.50 391 SER A CA 1
ATOM 3149 C C . SER A 1 391 ? -11.608 5.157 22.447 1.00 70.50 391 SER A C 1
ATOM 3151 O O . SER A 1 391 ? -12.551 4.663 21.824 1.00 70.50 391 SER A O 1
ATOM 3153 N N . THR A 1 392 ? -10.787 4.411 23.182 1.00 72.88 392 THR A N 1
ATOM 3154 C CA . THR A 1 392 ? -10.928 2.962 23.352 1.00 72.88 392 THR A CA 1
ATOM 3155 C C . THR A 1 392 ? -10.635 2.554 24.792 1.00 72.88 392 THR A C 1
ATOM 3157 O O . THR A 1 392 ? -9.748 3.110 25.427 1.00 72.88 392 THR A O 1
ATOM 3160 N N . PHE A 1 393 ? -11.356 1.579 25.339 1.00 69.44 393 PHE A N 1
ATOM 3161 C CA . PHE A 1 393 ? -11.142 1.115 26.715 1.00 69.44 393 PHE A CA 1
ATOM 3162 C C . PHE A 1 393 ? -11.240 -0.409 26.820 1.00 69.44 393 PHE A C 1
ATOM 3164 O O . PHE A 1 393 ? -12.022 -1.042 26.117 1.00 69.44 393 PHE A O 1
ATOM 3171 N N . SER A 1 394 ? -10.454 -1.024 27.705 1.00 70.38 394 SER A N 1
ATOM 3172 C CA . SER A 1 394 ? -10.492 -2.478 27.927 1.00 70.38 394 SER A CA 1
ATOM 3173 C C . SER A 1 394 ? -11.480 -2.815 29.050 1.00 70.38 394 SER A C 1
ATOM 3175 O O . SER A 1 394 ? -11.160 -2.695 30.234 1.00 70.38 394 SER A O 1
ATOM 3177 N N . LEU A 1 395 ? -12.709 -3.212 28.689 1.00 69.62 395 LEU A N 1
ATOM 3178 C CA . LEU A 1 395 ? -13.732 -3.590 29.676 1.00 69.62 395 LEU A CA 1
ATOM 3179 C C . LEU A 1 395 ? -13.352 -4.883 30.418 1.00 69.62 395 LEU A C 1
ATOM 3181 O O . LEU A 1 395 ? -13.635 -5.017 31.607 1.00 69.62 395 LEU A O 1
ATOM 3185 N N . THR A 1 396 ? -12.696 -5.829 29.745 1.00 65.19 396 THR A N 1
ATOM 3186 C CA . THR A 1 396 ? -12.285 -7.113 30.334 1.00 65.19 396 THR A CA 1
ATOM 3187 C C . THR A 1 396 ? -11.189 -6.964 31.362 1.00 65.19 396 THR A C 1
ATOM 3189 O O . THR A 1 396 ? -11.351 -7.464 32.474 1.00 65.19 396 THR A O 1
ATOM 3192 N N . SER A 1 397 ? -10.124 -6.227 31.038 1.00 65.12 397 SER A N 1
ATOM 3193 C CA . SER A 1 397 ? -9.063 -5.918 32.000 1.00 65.12 397 SER A CA 1
ATOM 3194 C C . SER A 1 397 ? -9.636 -5.247 33.249 1.00 65.12 397 SER A C 1
ATOM 3196 O O . SER A 1 397 ? -9.243 -5.561 34.375 1.00 65.12 397 SER A O 1
ATOM 3198 N N . TRP A 1 398 ? -10.634 -4.384 33.074 1.00 64.50 398 TRP A N 1
ATOM 3199 C CA . TRP A 1 398 ? -11.306 -3.733 34.185 1.00 64.50 398 TRP A CA 1
ATOM 3200 C C . TRP A 1 398 ? -12.148 -4.703 35.042 1.00 64.50 398 TRP A C 1
ATOM 3202 O O . TRP A 1 398 ? -12.015 -4.710 36.272 1.00 64.50 398 TRP A O 1
ATOM 3212 N N . LEU A 1 399 ? -12.964 -5.560 34.411 1.00 65.06 399 LEU A N 1
ATOM 3213 C CA . LEU A 1 399 ? -13.769 -6.584 35.095 1.00 65.06 399 LEU A CA 1
ATOM 3214 C C . LEU A 1 399 ? -12.889 -7.573 35.868 1.00 65.06 399 LEU A C 1
ATOM 3216 O O . LEU A 1 399 ? -13.193 -7.906 37.014 1.00 65.06 399 LEU A O 1
ATOM 3220 N N . ALA A 1 400 ? -11.783 -8.004 35.255 1.00 62.69 400 ALA A N 1
ATOM 3221 C CA . ALA A 1 400 ? -10.807 -8.909 35.853 1.00 62.69 400 ALA A CA 1
ATOM 3222 C C . ALA A 1 400 ? -10.216 -8.338 37.143 1.00 62.69 400 ALA A C 1
ATOM 3224 O O . ALA A 1 400 ? -9.979 -9.061 38.108 1.00 62.69 400 ALA A O 1
ATOM 3225 N N . THR A 1 401 ? -9.962 -7.033 37.153 1.00 60.94 401 THR A N 1
ATOM 3226 C CA . THR A 1 401 ? -9.233 -6.373 38.235 1.00 60.94 401 THR A CA 1
ATOM 3227 C C . THR A 1 401 ? -10.139 -6.051 39.423 1.00 60.94 401 THR A C 1
ATOM 3229 O O . THR A 1 401 ? -9.737 -6.255 40.567 1.00 60.94 401 THR A O 1
ATOM 3232 N N . ASN A 1 402 ? -11.386 -5.645 39.164 1.00 55.34 402 ASN A N 1
ATOM 3233 C CA . ASN A 1 402 ? -12.297 -5.119 40.188 1.00 55.34 402 ASN A CA 1
ATOM 3234 C C . ASN A 1 402 ? -13.249 -6.154 40.805 1.00 55.34 402 ASN A C 1
ATOM 3236 O O . ASN A 1 402 ? -13.937 -5.856 41.784 1.00 55.34 402 ASN A O 1
ATOM 3240 N N . ILE A 1 403 ? -13.320 -7.368 40.257 1.00 57.38 403 ILE A N 1
ATOM 3241 C CA . ILE A 1 403 ? -14.190 -8.423 40.779 1.00 57.38 403 ILE A CA 1
ATOM 3242 C C . ILE A 1 403 ? -13.313 -9.569 41.296 1.00 57.38 403 ILE A C 1
ATOM 3244 O O . ILE A 1 403 ? -12.739 -10.347 40.534 1.00 57.38 403 ILE A O 1
ATOM 3248 N N . ALA A 1 404 ? -13.205 -9.676 42.624 1.00 45.38 404 ALA A N 1
ATOM 3249 C CA . ALA A 1 404 ? -12.487 -10.767 43.281 1.00 45.38 404 ALA A CA 1
ATOM 3250 C C . ALA A 1 404 ? -13.127 -12.120 42.907 1.00 45.38 404 ALA A C 1
ATOM 3252 O O . ALA A 1 404 ? -14.310 -12.329 43.162 1.00 45.38 404 ALA A O 1
ATOM 3253 N N . GLY A 1 405 ? -12.348 -13.004 42.273 1.00 50.81 405 GLY A N 1
ATOM 3254 C CA . GLY A 1 405 ? -12.808 -14.269 41.675 1.00 50.81 405 GLY A CA 1
ATOM 3255 C C . GLY A 1 405 ? -12.769 -14.276 40.141 1.00 50.81 405 GLY A C 1
ATOM 3256 O O . GLY A 1 405 ? -12.555 -15.323 39.534 1.00 50.81 405 GLY A O 1
ATOM 3257 N N . LEU A 1 406 ? -12.838 -13.103 39.500 1.00 52.56 406 LEU A N 1
ATOM 3258 C CA . LEU A 1 406 ? -12.815 -13.001 38.040 1.00 52.56 406 LEU A CA 1
ATOM 3259 C C . LEU A 1 406 ? -11.415 -13.053 37.432 1.00 52.56 406 LEU A C 1
ATOM 3261 O O . LEU A 1 406 ? -11.309 -13.435 36.277 1.00 52.56 406 LEU A O 1
ATOM 3265 N N . LYS A 1 407 ? -10.343 -12.767 38.187 1.00 51.72 407 LYS A N 1
ATOM 3266 C CA . LYS A 1 407 ? -8.953 -12.952 37.710 1.00 51.72 407 LYS A CA 1
ATOM 3267 C C . LYS A 1 407 ? -8.678 -14.387 37.244 1.00 51.72 407 LYS A C 1
ATOM 3269 O O . LYS A 1 407 ? -7.970 -14.585 36.261 1.00 51.72 407 LYS A O 1
ATOM 3274 N N . ALA A 1 408 ? -9.252 -15.377 37.934 1.00 45.75 408 ALA A N 1
ATOM 3275 C CA . ALA A 1 408 ? -9.141 -16.790 37.569 1.00 45.75 408 ALA A CA 1
ATOM 3276 C C . ALA A 1 408 ? -10.015 -17.137 36.352 1.00 45.75 408 ALA A C 1
ATOM 3278 O O . ALA A 1 408 ? -9.616 -17.934 35.506 1.00 45.75 408 ALA A O 1
ATOM 3279 N N . LEU A 1 409 ? -11.177 -16.487 36.226 1.00 44.44 409 LEU A N 1
ATOM 3280 C CA . LEU A 1 409 ? -12.064 -16.646 35.081 1.00 44.44 409 LEU A CA 1
ATOM 3281 C C . LEU A 1 409 ? -11.501 -15.958 33.837 1.00 44.44 409 LEU A C 1
ATOM 3283 O O . LEU A 1 409 ? -11.465 -16.596 32.808 1.00 44.44 409 LEU A O 1
ATOM 3287 N N . THR A 1 410 ? -10.962 -14.740 33.873 1.00 45.28 410 THR A N 1
ATOM 3288 C CA . THR A 1 410 ? -10.463 -14.044 32.669 1.00 45.28 410 THR A CA 1
ATOM 3289 C C . THR A 1 410 ? -9.323 -14.769 31.950 1.00 45.28 410 THR A C 1
ATOM 3291 O O . THR A 1 410 ? -9.240 -14.695 30.728 1.00 45.28 410 THR A O 1
ATOM 3294 N N . VAL A 1 411 ? -8.505 -15.548 32.667 1.00 43.47 411 VAL A N 1
ATOM 3295 C CA . VAL A 1 411 ? -7.476 -16.417 32.059 1.00 43.47 411 VAL A CA 1
ATOM 3296 C C . VAL A 1 411 ? -8.089 -17.686 31.426 1.00 43.47 411 VAL A C 1
ATOM 3298 O O . VAL A 1 411 ? -7.533 -18.222 30.468 1.00 43.47 411 VAL A O 1
ATOM 3301 N N . ALA A 1 412 ? -9.263 -18.127 31.894 1.00 38.69 412 ALA A N 1
ATOM 3302 C CA . ALA A 1 412 ? -10.006 -19.301 31.411 1.00 38.69 412 ALA A CA 1
ATOM 3303 C C . ALA A 1 412 ? -11.222 -18.977 30.499 1.00 38.69 412 ALA A C 1
ATOM 3305 O O . ALA A 1 412 ? -11.754 -19.860 29.830 1.00 38.69 412 ALA A O 1
ATOM 3306 N N . VAL A 1 413 ? -11.662 -17.716 30.430 1.00 45.06 413 VAL A N 1
ATOM 3307 C CA . VAL A 1 413 ? -12.915 -17.236 29.800 1.00 45.06 413 VAL A CA 1
ATOM 3308 C C . VAL A 1 413 ? -12.835 -17.236 28.277 1.00 45.06 413 VAL A C 1
ATOM 3310 O O . VAL A 1 413 ? -13.858 -17.267 27.596 1.00 45.06 413 VAL A O 1
ATOM 3313 N N . ILE A 1 414 ? -11.628 -17.315 27.720 1.00 48.31 414 ILE A N 1
ATOM 3314 C CA . ILE A 1 414 ? -11.455 -17.562 26.289 1.00 48.31 414 ILE A CA 1
ATOM 3315 C C . ILE A 1 414 ? -11.607 -19.071 25.959 1.00 48.31 414 ILE A C 1
ATOM 3317 O O . ILE A 1 414 ? -11.612 -19.445 24.788 1.00 48.31 414 ILE A O 1
ATOM 3321 N N . GLY A 1 415 ? -11.826 -19.947 26.952 1.00 36.16 415 GLY A N 1
ATOM 3322 C CA . GLY A 1 415 ? -11.912 -21.404 26.779 1.00 36.16 415 GLY A CA 1
ATOM 3323 C C . GLY A 1 415 ? -13.268 -22.068 27.061 1.00 36.16 415 GLY A C 1
ATOM 3324 O O . GLY A 1 415 ? -13.550 -23.100 26.464 1.00 36.16 415 GLY A O 1
ATOM 3325 N N . THR A 1 416 ? -14.140 -21.526 27.915 1.00 38.97 416 THR A N 1
ATOM 3326 C CA . THR A 1 416 ? -15.359 -22.249 28.346 1.00 38.97 416 THR A CA 1
ATOM 3327 C C . THR A 1 416 ? -16.594 -21.350 28.341 1.00 38.97 416 THR A C 1
ATOM 3329 O O . THR A 1 416 ? -16.490 -20.161 28.642 1.00 38.97 416 THR A O 1
ATOM 3332 N N . GLY A 1 417 ? -17.756 -21.908 27.966 1.00 47.75 417 GLY A N 1
ATOM 3333 C CA . GLY A 1 417 ? -19.067 -21.254 27.775 1.00 47.75 417 GLY A CA 1
ATOM 3334 C C . GLY A 1 417 ? -19.696 -20.617 29.023 1.00 47.75 417 GLY A C 1
ATOM 3335 O O . GLY A 1 417 ? -20.871 -20.807 29.305 1.00 47.75 417 GLY A O 1
ATOM 3336 N N . SER A 1 418 ? -18.904 -19.873 29.784 1.00 61.25 418 SER A N 1
ATOM 3337 C CA . SER A 1 418 ? -19.319 -19.048 30.909 1.00 61.25 418 SER A CA 1
ATOM 3338 C C . SER A 1 418 ? -20.024 -17.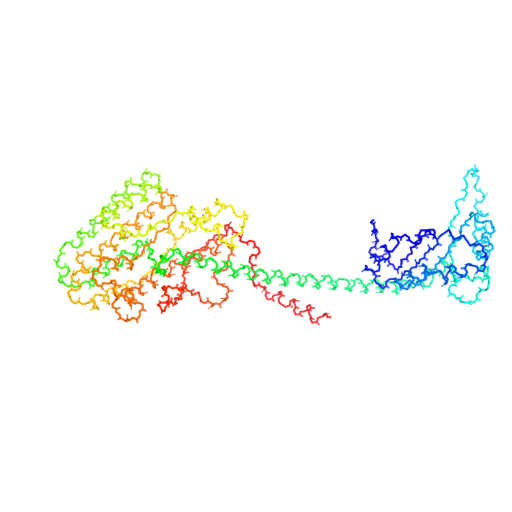774 30.425 1.00 61.25 418 SER A C 1
ATOM 3340 O O . SER A 1 418 ? -19.737 -17.268 29.336 1.00 61.25 418 SER A O 1
ATOM 3342 N N . ALA A 1 419 ? -20.901 -17.216 31.269 1.00 62.25 419 ALA A N 1
ATOM 3343 C CA . ALA A 1 419 ? -21.625 -15.950 31.060 1.00 62.25 419 ALA A CA 1
ATOM 3344 C C . ALA A 1 419 ? -20.761 -14.843 30.439 1.00 62.25 419 ALA A C 1
ATOM 3346 O O . ALA A 1 419 ? -21.164 -14.127 29.524 1.00 62.25 419 ALA A O 1
ATOM 3347 N N . PHE A 1 420 ? -19.538 -14.723 30.961 1.00 64.69 420 PHE A N 1
ATOM 3348 C CA . PHE A 1 420 ? -18.584 -13.696 30.581 1.00 64.69 420 PHE A CA 1
ATOM 3349 C C . PHE A 1 420 ? -17.983 -13.928 29.201 1.00 64.69 420 PHE A C 1
ATOM 3351 O O . PHE A 1 420 ? -17.730 -12.952 28.506 1.00 64.69 420 PHE A O 1
ATOM 3358 N N . GLY A 1 421 ? -17.788 -15.181 28.780 1.00 67.56 421 GLY A N 1
ATOM 3359 C CA . GLY A 1 421 ? -17.287 -15.498 27.442 1.00 67.56 421 GLY A CA 1
ATOM 3360 C C . GLY A 1 421 ? -18.291 -15.128 26.349 1.00 67.56 421 GLY A C 1
ATOM 3361 O O . GLY A 1 421 ? -17.897 -14.580 25.320 1.00 67.56 421 GLY A O 1
ATOM 3362 N N . VAL A 1 422 ? -19.585 -15.364 26.598 1.00 71.38 422 VAL A N 1
ATOM 3363 C CA . VAL A 1 422 ? -20.680 -14.978 25.688 1.00 71.38 422 VAL A CA 1
ATOM 3364 C C . VAL A 1 422 ? -20.835 -13.459 25.644 1.00 71.38 422 VAL A C 1
ATOM 3366 O O . VAL A 1 422 ? -20.819 -12.876 24.562 1.00 71.38 422 VAL A O 1
ATOM 3369 N N . TYR A 1 423 ? -20.891 -12.808 26.810 1.00 74.75 423 TYR A N 1
ATOM 3370 C CA . TYR A 1 423 ? -20.979 -11.349 26.914 1.00 74.75 423 TYR A CA 1
ATOM 3371 C C . TYR A 1 423 ? -19.797 -10.649 26.229 1.00 74.75 423 TYR A C 1
ATOM 3373 O O . TYR A 1 423 ? -19.973 -9.744 25.419 1.00 74.75 423 TYR A O 1
ATOM 3381 N N . TYR A 1 424 ? -18.576 -11.114 26.487 1.00 76.56 424 TYR A N 1
ATOM 3382 C CA . TYR A 1 424 ? -17.374 -10.596 25.844 1.00 76.56 424 TYR A CA 1
ATOM 3383 C C . TYR A 1 424 ? -17.363 -10.835 24.331 1.00 76.56 424 TYR A C 1
ATOM 3385 O O . TYR A 1 424 ? -17.048 -9.922 23.571 1.00 76.56 424 TYR A O 1
ATOM 3393 N N . GLY A 1 425 ? -17.744 -12.034 23.880 1.00 80.06 425 GLY A N 1
ATOM 3394 C CA . GLY A 1 425 ? -17.881 -12.332 22.455 1.00 80.06 425 GLY A CA 1
ATOM 3395 C C . GLY A 1 425 ? -18.870 -11.391 21.761 1.00 80.06 425 GLY A C 1
ATOM 3396 O O . GLY A 1 425 ? -18.582 -10.910 20.667 1.00 80.06 425 GLY A O 1
ATOM 3397 N N . GLY A 1 426 ? -19.986 -11.070 22.423 1.00 82.12 426 GLY A N 1
ATOM 3398 C CA . GLY A 1 426 ? -20.963 -10.093 21.948 1.00 82.12 426 GLY A CA 1
ATOM 3399 C C . GLY A 1 426 ? -20.395 -8.675 21.864 1.00 82.12 426 GLY A C 1
ATOM 3400 O O . GLY A 1 426 ? -20.529 -8.030 20.828 1.00 82.12 426 GLY A O 1
ATOM 3401 N N . LEU A 1 427 ? -19.671 -8.206 22.885 1.00 83.75 427 LEU A N 1
ATOM 3402 C CA . LEU A 1 427 ? -19.009 -6.894 22.848 1.00 83.75 427 LEU A CA 1
ATOM 3403 C C . LEU A 1 427 ? -18.015 -6.771 21.686 1.00 83.75 427 LEU A C 1
ATOM 3405 O O . LEU A 1 427 ? -18.013 -5.780 20.958 1.00 83.75 427 LEU A O 1
ATOM 3409 N N . VAL A 1 428 ? -17.202 -7.805 21.465 1.00 88.06 428 VAL A N 1
ATOM 3410 C CA . VAL A 1 428 ? -16.266 -7.841 20.335 1.00 88.06 428 VAL A CA 1
ATOM 3411 C C . VAL A 1 428 ? -17.024 -7.828 19.006 1.00 88.06 428 VAL A C 1
ATOM 3413 O O . VAL A 1 428 ? -16.693 -7.033 18.126 1.00 88.06 428 VAL A O 1
ATOM 3416 N N . LYS A 1 429 ? -18.067 -8.657 18.871 1.00 88.75 429 LYS A N 1
ATOM 3417 C CA . LYS A 1 429 ? -18.875 -8.785 17.649 1.00 88.75 429 LYS A CA 1
ATOM 3418 C C . LYS A 1 429 ? -19.629 -7.503 17.288 1.00 88.75 429 LYS A C 1
ATOM 3420 O O . LYS A 1 429 ? -19.687 -7.165 16.110 1.00 88.75 429 LYS A O 1
ATOM 3425 N N . HIS A 1 430 ? -20.201 -6.814 18.273 1.00 87.88 430 HIS A N 1
ATOM 3426 C CA . HIS A 1 430 ? -21.131 -5.704 18.048 1.00 87.88 430 HIS A CA 1
ATOM 3427 C C . HIS A 1 430 ? -20.492 -4.316 18.164 1.00 87.88 430 HIS A C 1
ATOM 3429 O O . HIS A 1 430 ? -21.063 -3.357 17.658 1.00 87.88 430 HIS A O 1
ATOM 3435 N N . ASN A 1 431 ? -19.305 -4.194 18.765 1.00 88.69 431 ASN A N 1
ATOM 3436 C CA . ASN A 1 431 ? -18.622 -2.908 18.920 1.00 88.69 431 ASN A CA 1
ATOM 3437 C C . ASN A 1 431 ? -17.224 -2.918 18.291 1.00 88.69 431 ASN A C 1
ATOM 3439 O O . ASN A 1 431 ? -16.972 -2.203 17.322 1.00 88.69 431 ASN A O 1
ATOM 3443 N N . THR A 1 432 ? -16.319 -3.768 18.790 1.00 89.88 432 THR A N 1
ATOM 3444 C CA . THR A 1 432 ? -14.907 -3.732 18.375 1.00 89.88 432 THR A CA 1
ATOM 3445 C C . THR A 1 432 ? -14.702 -4.089 16.903 1.00 89.88 432 THR A C 1
ATOM 3447 O O . THR A 1 432 ? -14.025 -3.348 16.196 1.00 89.88 432 THR A O 1
ATOM 3450 N N . LEU A 1 433 ? -15.260 -5.207 16.416 1.00 92.62 433 LEU A N 1
ATOM 3451 C CA . LEU A 1 433 ? -15.038 -5.648 15.031 1.00 92.62 433 LEU A CA 1
ATOM 3452 C C . LEU A 1 433 ? -15.643 -4.682 13.997 1.00 92.62 433 LEU A C 1
ATOM 3454 O O . LEU A 1 433 ? -14.928 -4.348 13.052 1.00 92.62 433 LEU A O 1
ATOM 3458 N N . PRO A 1 434 ? -16.896 -4.195 14.144 1.00 92.62 434 PRO A N 1
ATOM 3459 C CA . PRO A 1 434 ? -17.449 -3.197 13.232 1.00 92.62 434 PRO A CA 1
ATOM 3460 C C . PRO A 1 434 ? -16.649 -1.892 13.227 1.00 92.62 434 PRO A C 1
ATOM 3462 O O . PRO A 1 434 ? -16.370 -1.346 12.161 1.00 92.62 434 PRO A O 1
ATOM 3465 N N . ALA A 1 435 ? -16.223 -1.414 14.398 1.00 91.69 435 ALA A N 1
ATOM 3466 C CA . ALA A 1 435 ? -15.407 -0.211 14.496 1.00 91.69 435 ALA A CA 1
ATOM 3467 C C . ALA A 1 435 ? -14.033 -0.370 13.833 1.00 91.69 435 ALA A C 1
ATOM 3469 O O . ALA A 1 435 ? -13.605 0.507 13.085 1.00 91.69 435 ALA A O 1
ATOM 3470 N N . LEU A 1 436 ? -13.359 -1.498 14.077 1.00 93.88 436 LEU A N 1
ATOM 3471 C CA . LEU A 1 436 ? -12.073 -1.819 13.462 1.00 93.88 436 LEU A CA 1
ATOM 3472 C C . LEU A 1 436 ? -12.211 -1.902 11.944 1.00 93.88 436 LEU A C 1
ATOM 3474 O O . LEU A 1 436 ? -11.429 -1.270 11.238 1.00 93.88 436 LEU A O 1
ATOM 3478 N N . ALA A 1 437 ? -13.218 -2.625 11.446 1.00 94.12 437 ALA A N 1
ATOM 3479 C CA . ALA A 1 437 ? -13.487 -2.741 10.017 1.00 94.12 437 ALA A CA 1
ATOM 3480 C C . ALA A 1 437 ? -13.732 -1.367 9.379 1.00 94.12 437 ALA A C 1
ATOM 3482 O O . ALA A 1 437 ? -13.150 -1.055 8.343 1.00 94.12 437 ALA A O 1
ATOM 3483 N N . ALA A 1 438 ? -14.540 -0.521 10.024 1.00 93.88 438 ALA A N 1
ATOM 3484 C CA . ALA A 1 438 ? -14.832 0.805 9.508 1.00 93.88 438 ALA A CA 1
ATOM 3485 C C . ALA A 1 438 ? -13.604 1.722 9.487 1.00 93.88 438 ALA A C 1
ATOM 3487 O O . ALA A 1 438 ? -13.342 2.367 8.473 1.00 93.88 438 ALA A O 1
ATOM 3488 N N . LEU A 1 439 ? -12.825 1.745 10.573 1.00 94.25 439 LEU A N 1
ATOM 3489 C CA . LEU A 1 439 ? -11.594 2.529 10.641 1.00 94.25 439 LEU A CA 1
ATOM 3490 C C . LEU A 1 439 ? -10.577 2.049 9.597 1.00 94.25 439 LEU A C 1
ATOM 3492 O O . LEU A 1 439 ? -9.972 2.862 8.905 1.00 94.25 439 LEU A O 1
ATOM 3496 N N . PHE A 1 440 ? -10.430 0.732 9.447 1.00 95.12 440 PHE A N 1
ATOM 3497 C CA . PHE A 1 440 ? -9.568 0.129 8.437 1.00 95.12 440 PHE A CA 1
ATOM 3498 C C . PHE A 1 440 ? -9.976 0.548 7.020 1.00 95.12 440 PHE A C 1
ATOM 3500 O O . PHE A 1 440 ? -9.124 0.988 6.255 1.00 95.12 440 PHE A O 1
ATOM 3507 N N . TYR A 1 441 ? -11.268 0.494 6.682 1.00 94.25 441 TYR A N 1
ATOM 3508 C CA . TYR A 1 441 ? -11.757 0.925 5.369 1.00 94.25 441 TYR A CA 1
ATOM 3509 C C . TYR A 1 441 ? -11.535 2.414 5.100 1.00 94.25 441 TYR A C 1
ATOM 3511 O O . TYR A 1 441 ? -11.156 2.764 3.986 1.00 94.25 441 TYR A O 1
ATOM 3519 N N . LEU A 1 442 ? -11.710 3.282 6.101 1.00 94.75 442 LEU A N 1
ATOM 3520 C CA . LEU A 1 442 ? -11.401 4.708 5.955 1.00 94.75 442 LEU A CA 1
ATOM 3521 C C . LEU A 1 442 ? -9.911 4.946 5.705 1.00 94.75 442 LEU A C 1
ATOM 3523 O O . LEU A 1 442 ? -9.560 5.761 4.857 1.00 94.75 442 LEU A O 1
ATOM 3527 N N . PHE A 1 443 ? -9.030 4.222 6.400 1.00 95.25 443 PHE A N 1
ATOM 3528 C CA . PHE A 1 443 ? -7.599 4.297 6.119 1.00 95.25 443 PHE A CA 1
ATOM 3529 C C . PHE A 1 443 ? -7.250 3.744 4.738 1.00 95.25 443 PHE A C 1
ATOM 3531 O O . PHE A 1 443 ? -6.428 4.344 4.051 1.00 95.25 443 PHE A O 1
ATOM 3538 N N . CYS A 1 444 ? -7.867 2.638 4.307 1.00 92.88 444 CYS A N 1
ATOM 3539 C CA . CYS A 1 444 ? -7.681 2.119 2.955 1.00 92.88 444 CYS A CA 1
ATOM 3540 C C . CYS A 1 444 ? -8.005 3.195 1.915 1.00 92.88 444 CYS A C 1
ATOM 3542 O O . CYS A 1 444 ? -7.155 3.499 1.084 1.00 92.88 444 CYS A O 1
ATOM 3544 N N . ASP A 1 445 ? -9.170 3.833 2.021 1.00 92.44 445 ASP A N 1
ATOM 3545 C CA . ASP A 1 445 ? -9.563 4.926 1.133 1.00 92.44 445 ASP A CA 1
ATOM 3546 C C . ASP A 1 445 ? -8.572 6.104 1.191 1.00 92.44 445 ASP A C 1
ATOM 3548 O O . ASP A 1 445 ? -8.136 6.601 0.151 1.00 92.44 445 ASP A O 1
ATOM 3552 N N . ALA A 1 446 ? -8.161 6.519 2.396 1.00 93.06 446 ALA A N 1
ATOM 3553 C CA . ALA A 1 446 ? -7.232 7.633 2.593 1.00 93.06 446 ALA A CA 1
ATOM 3554 C C . ALA A 1 446 ? -5.864 7.390 1.932 1.00 93.06 446 ALA A C 1
ATOM 3556 O O . ALA A 1 446 ? -5.299 8.312 1.335 1.00 93.06 446 ALA A O 1
ATOM 3557 N N . PHE A 1 447 ? -5.361 6.154 2.021 1.00 91.81 447 PHE A N 1
ATOM 3558 C CA . PHE A 1 447 ? -4.092 5.719 1.432 1.00 91.81 447 PHE A CA 1
ATOM 3559 C C . PHE A 1 447 ? -4.208 5.279 -0.040 1.00 91.81 447 PHE A C 1
ATOM 3561 O O . PHE A 1 447 ? -3.193 5.046 -0.698 1.00 91.81 447 PHE A O 1
ATOM 3568 N N . GLY A 1 448 ? -5.426 5.168 -0.582 1.00 89.19 448 GLY A N 1
ATOM 3569 C CA . GLY A 1 448 ? -5.678 4.643 -1.929 1.00 89.19 448 GLY A CA 1
ATOM 3570 C C . GLY A 1 448 ? -5.529 3.126 -2.060 1.00 89.19 448 GLY A C 1
ATOM 3571 O O . GLY A 1 448 ? -5.337 2.614 -3.162 1.00 89.19 448 GLY A O 1
ATOM 3572 N N . LEU A 1 449 ? -5.596 2.396 -0.948 1.00 90.25 449 LEU A N 1
ATOM 3573 C CA . LEU A 1 449 ? -5.599 0.939 -0.934 1.00 90.25 449 LEU A CA 1
ATOM 3574 C C . LEU A 1 449 ? -7.018 0.407 -1.192 1.00 90.25 449 LEU A C 1
ATOM 3576 O O . LEU A 1 449 ? -7.999 1.000 -0.738 1.00 90.25 449 LEU A O 1
ATOM 3580 N N . PRO A 1 450 ? -7.164 -0.742 -1.871 1.00 88.00 450 PRO A N 1
ATOM 3581 C CA . PRO A 1 450 ? -8.471 -1.367 -2.014 1.00 88.00 450 PRO A CA 1
ATOM 3582 C C . PRO A 1 450 ? -8.971 -1.852 -0.646 1.00 88.00 450 PRO A C 1
ATOM 3584 O O . PRO A 1 450 ? -8.189 -2.374 0.143 1.00 88.00 450 PRO A O 1
ATOM 3587 N N . ARG A 1 451 ? -10.276 -1.733 -0.368 1.00 87.69 451 ARG A N 1
ATOM 3588 C CA . ARG A 1 451 ? -10.881 -2.254 0.877 1.00 87.69 451 ARG A CA 1
ATOM 3589 C C . ARG A 1 451 ? -10.831 -3.789 0.957 1.00 87.69 451 ARG A C 1
ATOM 3591 O O . ARG A 1 451 ? -10.705 -4.340 2.049 1.00 87.69 451 ARG A O 1
ATOM 3598 N N . GLU A 1 452 ? -10.879 -4.471 -0.190 1.00 85.12 452 GLU A N 1
ATOM 3599 C CA . GLU A 1 452 ? -10.721 -5.926 -0.345 1.00 85.12 452 GLU A CA 1
ATOM 3600 C C . GLU A 1 452 ? -9.584 -6.210 -1.346 1.00 85.12 452 GLU A C 1
ATOM 3602 O O . GLU A 1 452 ? -9.606 -5.684 -2.458 1.00 85.12 452 GLU A O 1
ATOM 3607 N N . LEU A 1 453 ? -8.595 -7.037 -0.977 1.00 80.19 453 LEU A N 1
ATOM 3608 C CA . LEU A 1 453 ? -7.504 -7.424 -1.890 1.00 80.19 453 LEU A CA 1
ATOM 3609 C C . LEU A 1 453 ? -7.996 -8.348 -3.011 1.00 80.19 453 LEU A C 1
ATOM 3611 O O . LEU A 1 453 ? -7.586 -8.205 -4.163 1.00 80.19 453 LEU A O 1
ATOM 3615 N N . ARG A 1 454 ? -8.880 -9.292 -2.677 1.00 79.75 454 ARG A N 1
ATOM 3616 C CA . ARG A 1 454 ? -9.547 -10.183 -3.629 1.00 79.75 454 ARG A CA 1
ATOM 3617 C C . ARG A 1 454 ? -11.056 -10.137 -3.401 1.00 79.75 454 ARG A C 1
ATOM 3619 O O . ARG A 1 454 ? -11.479 -10.131 -2.244 1.00 79.75 454 ARG A O 1
ATOM 3626 N N . PRO A 1 455 ? -11.875 -10.153 -4.467 1.00 75.31 455 PRO A N 1
ATOM 3627 C CA . PRO A 1 455 ? -13.325 -10.185 -4.323 1.00 75.31 455 PRO A CA 1
ATOM 3628 C C . PRO A 1 455 ? -13.770 -11.348 -3.428 1.00 75.31 455 PRO A C 1
ATOM 3630 O O . PRO A 1 455 ? -13.500 -12.510 -3.732 1.00 75.31 455 PRO A O 1
ATOM 3633 N N . GLY A 1 456 ? -14.443 -11.034 -2.318 1.00 76.06 456 GLY A N 1
ATOM 3634 C CA . GLY A 1 456 ? -14.968 -12.041 -1.390 1.00 76.06 456 GLY A CA 1
ATOM 3635 C C . GLY A 1 456 ? -13.975 -12.565 -0.347 1.00 76.06 456 GLY A C 1
ATOM 3636 O O . GLY A 1 456 ? -14.372 -13.371 0.499 1.00 76.06 456 GLY A O 1
ATOM 3637 N N . GLU A 1 457 ? -12.725 -12.096 -0.349 1.00 81.38 457 GLU A N 1
ATOM 3638 C CA . GLU A 1 457 ? -11.780 -12.383 0.729 1.00 81.38 457 GLU A CA 1
ATOM 3639 C C . GLU A 1 457 ? -12.257 -11.719 2.024 1.00 81.38 457 GLU A C 1
ATOM 3641 O O . GLU A 1 457 ? -12.490 -10.510 2.090 1.00 81.38 457 GLU A O 1
ATOM 3646 N N . ARG A 1 458 ? -12.452 -12.533 3.064 1.00 82.31 458 ARG A N 1
ATOM 3647 C CA . ARG A 1 458 ? -12.888 -12.050 4.372 1.00 82.31 458 ARG A CA 1
ATOM 3648 C C . ARG A 1 458 ? -11.670 -11.741 5.226 1.00 82.31 458 ARG A C 1
ATOM 3650 O O . ARG A 1 458 ? -10.795 -12.586 5.388 1.00 82.31 458 ARG A O 1
ATOM 3657 N N . LEU A 1 459 ? -11.642 -10.543 5.796 1.00 87.31 459 LEU A N 1
ATOM 3658 C CA . LEU A 1 459 ? -10.555 -10.123 6.667 1.00 87.31 459 LEU A CA 1
ATOM 3659 C C . LEU A 1 459 ? -10.675 -10.789 8.029 1.00 87.31 459 LEU A C 1
ATOM 3661 O O . LEU A 1 459 ? -11.751 -10.783 8.624 1.00 87.31 459 LEU A O 1
ATOM 3665 N N . CYS A 1 460 ? -9.559 -11.294 8.540 1.00 90.44 460 CYS A N 1
ATOM 3666 C CA . CYS A 1 460 ? -9.491 -11.898 9.859 1.00 90.44 460 CYS A CA 1
ATOM 3667 C C . CYS A 1 460 ? -8.536 -11.123 10.766 1.00 90.44 460 CYS A C 1
ATOM 3669 O O . CYS A 1 460 ? -7.447 -10.723 10.355 1.00 90.44 460 CYS A O 1
ATOM 3671 N N . VAL A 1 461 ? -8.928 -10.958 12.026 1.00 91.62 461 VAL A N 1
ATOM 3672 C CA . VAL A 1 461 ? -8.090 -10.418 13.102 1.00 91.62 461 VAL A CA 1
ATOM 3673 C C . VAL A 1 461 ? -8.030 -11.417 14.246 1.00 91.62 461 VAL A C 1
ATOM 3675 O O . VAL A 1 461 ? -8.956 -12.201 14.451 1.00 91.62 461 VAL A O 1
ATOM 3678 N N . LYS A 1 462 ? -6.925 -11.419 14.993 1.00 90.44 462 LYS A N 1
ATOM 3679 C CA . LYS A 1 462 ? -6.710 -12.374 16.081 1.00 90.44 462 LYS A CA 1
ATOM 3680 C C . LYS A 1 462 ? -6.547 -11.659 17.414 1.00 90.44 462 LYS A C 1
ATOM 3682 O O . LYS A 1 462 ? -5.585 -10.917 17.598 1.00 90.44 462 LYS A O 1
ATOM 3687 N N . PHE A 1 463 ? -7.433 -11.953 18.359 1.00 87.19 463 PHE A N 1
ATOM 3688 C CA . PHE A 1 463 ? -7.372 -11.429 19.726 1.00 87.19 463 PHE A CA 1
ATOM 3689 C C . PHE A 1 463 ? -7.009 -12.531 20.723 1.00 87.19 463 PHE A C 1
ATOM 3691 O O . PHE A 1 463 ? -7.302 -13.702 20.490 1.00 87.19 463 PHE A O 1
ATOM 3698 N N . GLY A 1 464 ? -6.385 -12.163 21.841 1.00 80.69 464 GLY A N 1
ATOM 3699 C CA . GLY A 1 464 ? -5.918 -13.080 22.885 1.00 80.69 464 GLY A CA 1
ATOM 3700 C C . GLY A 1 464 ? -4.444 -13.480 22.747 1.00 80.69 464 GLY A C 1
ATOM 3701 O O . GLY A 1 464 ? -3.742 -13.045 21.830 1.00 80.69 464 GLY A O 1
ATOM 3702 N N . ARG A 1 465 ? -3.961 -14.311 23.681 1.00 77.69 465 ARG A N 1
ATOM 3703 C CA . ARG A 1 465 ? -2.546 -14.703 23.813 1.00 77.69 465 ARG A CA 1
ATOM 3704 C C . ARG A 1 465 ? -2.387 -16.222 23.917 1.00 77.69 465 ARG A C 1
ATOM 3706 O O . ARG A 1 465 ? -3.155 -16.882 24.615 1.00 77.69 465 ARG A O 1
ATOM 3713 N N . GLY A 1 466 ? -1.351 -16.763 23.273 1.00 78.31 466 GLY A N 1
ATOM 3714 C CA . GLY A 1 466 ? -1.020 -18.192 23.323 1.00 78.31 466 GLY A CA 1
ATOM 3715 C C . GLY A 1 466 ? -2.163 -19.072 22.809 1.00 78.31 466 GLY A C 1
ATOM 3716 O O . GLY A 1 466 ? -2.796 -18.742 21.809 1.00 78.31 466 GLY A O 1
ATOM 3717 N N . ASN A 1 467 ? -2.469 -20.153 23.529 1.00 73.75 467 ASN A N 1
ATOM 3718 C CA . ASN A 1 467 ? -3.529 -21.108 23.165 1.00 73.75 467 ASN A CA 1
ATOM 3719 C C . ASN A 1 467 ? -4.951 -20.519 23.226 1.00 73.75 467 ASN A C 1
ATOM 3721 O O . ASN A 1 467 ? -5.890 -21.131 22.731 1.00 73.75 467 ASN A O 1
ATOM 3725 N N . ASN A 1 468 ? -5.107 -19.328 23.808 1.00 71.56 468 ASN A N 1
ATOM 3726 C CA . ASN A 1 468 ? -6.377 -18.616 23.911 1.00 71.56 468 ASN A CA 1
ATOM 3727 C C . ASN A 1 468 ? -6.568 -17.590 22.782 1.00 71.56 468 ASN A C 1
ATOM 3729 O O . ASN A 1 468 ? -7.435 -16.726 22.872 1.00 71.56 468 ASN A O 1
ATOM 3733 N N . GLN A 1 469 ? -5.742 -17.616 21.736 1.00 81.25 469 GLN A N 1
ATOM 3734 C CA . GLN A 1 469 ? -5.931 -16.722 20.603 1.00 81.25 469 GLN A CA 1
ATOM 3735 C C . GLN A 1 469 ? -7.152 -17.162 19.783 1.00 81.25 469 GLN A C 1
ATOM 3737 O O . GLN A 1 469 ? -7.236 -18.305 19.339 1.00 81.25 469 GLN A O 1
ATOM 3742 N N . ARG A 1 470 ? -8.100 -16.249 19.566 1.00 82.25 470 ARG A N 1
ATOM 3743 C CA . ARG A 1 470 ? -9.286 -16.473 18.734 1.00 82.25 470 ARG A CA 1
ATOM 3744 C C . ARG A 1 470 ? -9.222 -15.616 17.485 1.00 82.25 470 ARG A C 1
ATOM 3746 O O . ARG A 1 470 ? -8.868 -14.439 17.542 1.00 82.25 470 ARG A O 1
ATOM 3753 N N . GLU A 1 471 ? -9.582 -16.229 16.369 1.00 89.50 471 GLU A N 1
ATOM 3754 C CA . GLU A 1 471 ? -9.693 -15.566 15.081 1.00 89.50 471 GLU A CA 1
ATOM 3755 C C . GLU A 1 471 ? -11.125 -15.080 14.870 1.00 89.50 471 GLU A C 1
ATOM 3757 O O . GLU A 1 471 ? -12.088 -15.822 15.067 1.00 89.50 471 GLU A O 1
ATOM 3762 N N . PHE A 1 472 ? -11.253 -13.814 14.494 1.00 90.38 472 PHE A N 1
ATOM 3763 C CA . PHE A 1 472 ? -12.517 -13.148 14.244 1.00 90.38 472 PHE A CA 1
ATOM 3764 C C . PHE A 1 472 ? -12.526 -12.606 12.829 1.00 90.38 472 PHE A C 1
ATOM 3766 O O . PHE A 1 472 ? -11.575 -11.960 12.393 1.00 90.38 472 PHE A O 1
ATOM 3773 N N . VAL A 1 473 ? -13.635 -12.829 12.136 1.00 91.38 473 VAL A N 1
ATOM 3774 C CA . VAL A 1 473 ? -13.856 -12.278 10.806 1.00 91.38 473 VAL A CA 1
ATOM 3775 C C . VAL A 1 473 ? -14.421 -10.867 10.944 1.00 91.38 473 VAL A C 1
ATOM 3777 O O . VAL A 1 473 ? -15.418 -10.667 11.640 1.00 91.38 473 VAL A O 1
ATOM 3780 N N . LEU A 1 474 ? -13.801 -9.893 10.281 1.00 91.25 474 LEU A N 1
ATOM 3781 C CA . LEU A 1 474 ? -14.306 -8.527 10.238 1.00 91.25 474 LEU A CA 1
ATOM 3782 C C . LEU A 1 474 ? -15.616 -8.473 9.440 1.00 91.25 474 LEU A C 1
ATOM 3784 O O . LEU A 1 474 ? -15.687 -9.008 8.327 1.00 91.25 474 LEU A O 1
ATOM 3788 N N . PRO A 1 475 ? -16.663 -7.834 9.986 1.00 91.00 475 PRO A N 1
ATOM 3789 C CA . PRO A 1 475 ? -17.922 -7.676 9.282 1.00 91.00 475 PRO A CA 1
ATOM 3790 C C . PRO A 1 475 ? -17.771 -6.674 8.135 1.00 91.00 475 PRO A C 1
ATOM 3792 O O . PRO A 1 475 ? -16.957 -5.752 8.187 1.00 91.00 475 PRO A O 1
ATOM 3795 N N . LYS A 1 476 ? -18.617 -6.816 7.112 1.00 87.50 476 LYS A N 1
ATOM 3796 C CA . LYS A 1 476 ? -18.770 -5.773 6.097 1.00 87.50 476 LYS A CA 1
ATOM 3797 C C . LYS A 1 476 ? -19.536 -4.609 6.715 1.00 87.50 476 LYS A C 1
ATOM 3799 O O . LYS A 1 476 ? -20.688 -4.773 7.109 1.00 87.50 476 LYS A O 1
ATOM 3804 N N . VAL A 1 477 ? -18.893 -3.450 6.792 1.00 88.19 477 VAL A N 1
ATOM 3805 C CA . VAL A 1 477 ? -19.494 -2.222 7.318 1.00 88.19 477 VAL A CA 1
ATOM 3806 C C . VAL A 1 477 ? -19.685 -1.230 6.181 1.00 88.19 477 VAL A C 1
ATOM 3808 O O . VAL A 1 477 ? -18.795 -1.038 5.350 1.00 88.19 477 VAL A O 1
ATOM 3811 N N . ALA A 1 478 ? -20.861 -0.607 6.135 1.00 87.19 478 ALA A N 1
ATOM 3812 C CA . ALA A 1 478 ? -21.119 0.501 5.231 1.00 87.19 478 ALA A CA 1
ATOM 3813 C C . ALA A 1 478 ? -20.396 1.743 5.763 1.00 87.19 478 ALA A C 1
ATOM 3815 O O . ALA A 1 478 ? -20.713 2.244 6.838 1.00 87.19 478 ALA A O 1
ATOM 3816 N N . VAL A 1 479 ? -19.405 2.211 5.012 1.00 88.12 479 VAL A N 1
ATOM 3817 C CA . VAL A 1 479 ? -18.568 3.357 5.374 1.00 88.12 479 VAL A CA 1
ATOM 3818 C C . VAL A 1 479 ? -18.591 4.343 4.212 1.00 88.12 479 VAL A C 1
ATOM 3820 O O . VAL A 1 479 ? -18.394 3.895 3.070 1.00 88.12 479 VAL A O 1
ATOM 3823 N N . PRO A 1 480 ? -18.814 5.649 4.461 1.00 89.06 480 PRO A N 1
ATOM 3824 C CA . PRO A 1 480 ? -18.752 6.656 3.409 1.00 89.06 480 PRO A CA 1
ATOM 3825 C C . PRO A 1 480 ? -17.396 6.592 2.705 1.00 89.06 480 PRO A C 1
ATOM 3827 O O . PRO A 1 480 ? -16.377 6.338 3.343 1.00 89.06 480 PRO A O 1
ATOM 3830 N N . ALA A 1 481 ? -17.384 6.783 1.387 1.00 81.69 481 ALA A N 1
ATOM 3831 C CA . ALA A 1 481 ? -16.127 6.866 0.656 1.00 81.69 481 ALA A CA 1
ATOM 3832 C C . ALA A 1 481 ? -15.346 8.087 1.151 1.00 81.69 481 ALA A C 1
ATOM 3834 O O . ALA A 1 481 ? -15.882 9.200 1.167 1.00 81.69 481 ALA A O 1
ATOM 3835 N N . LEU A 1 482 ? -14.100 7.873 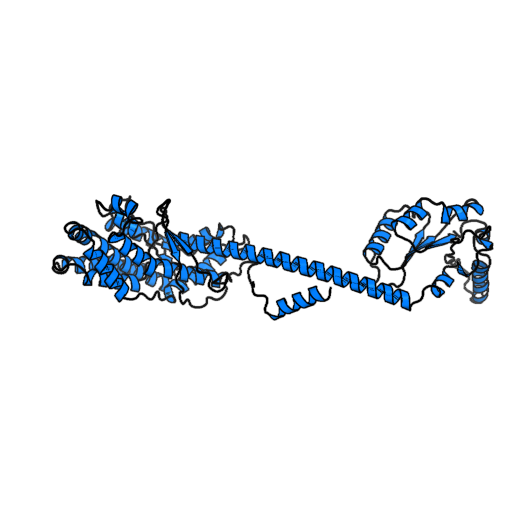1.564 1.00 86.81 482 LEU A N 1
ATOM 3836 C CA . LEU A 1 482 ? -13.189 8.964 1.871 1.00 86.81 482 LEU A CA 1
ATOM 3837 C C . LEU A 1 482 ? -12.386 9.302 0.614 1.00 86.81 482 LEU A C 1
ATOM 3839 O O . LEU A 1 482 ? -12.002 8.419 -0.153 1.00 86.81 482 LEU A O 1
ATOM 3843 N N . ARG A 1 483 ? -12.150 10.593 0.365 1.00 87.50 483 ARG A N 1
ATOM 3844 C CA . ARG A 1 483 ? -11.264 10.993 -0.731 1.00 87.50 483 ARG A CA 1
ATOM 3845 C C . ARG A 1 483 ? -9.856 10.483 -0.423 1.00 87.50 483 ARG A C 1
ATOM 3847 O O . ARG A 1 483 ? -9.426 10.526 0.723 1.00 87.50 483 ARG A O 1
ATOM 3854 N N . GLN A 1 484 ? -9.134 10.057 -1.450 1.00 85.75 484 GLN A N 1
ATOM 3855 C CA . GLN A 1 484 ? -7.716 9.748 -1.323 1.00 85.75 484 GLN A CA 1
ATOM 3856 C C . GLN A 1 484 ? -6.942 11.008 -0.905 1.00 85.75 484 GLN A C 1
ATOM 3858 O O . GLN A 1 484 ? -7.035 12.040 -1.575 1.00 85.75 484 GLN A O 1
ATOM 3863 N N . ILE A 1 485 ? -6.208 10.919 0.207 1.00 87.56 485 ILE A N 1
ATOM 3864 C CA . ILE A 1 485 ? -5.448 12.036 0.792 1.00 87.56 485 ILE A CA 1
ATOM 3865 C C . ILE A 1 485 ? -3.959 11.838 0.523 1.00 87.56 485 ILE A C 1
ATOM 3867 O O . ILE A 1 485 ? -3.303 12.744 0.019 1.00 87.56 485 ILE A O 1
ATOM 3871 N N . LEU A 1 486 ? -3.441 10.642 0.819 1.00 89.06 486 LEU A N 1
ATOM 3872 C CA . LEU A 1 486 ? -2.018 10.327 0.717 1.00 89.06 486 LEU A CA 1
ATOM 3873 C C . LEU A 1 486 ? -1.825 8.999 -0.033 1.00 89.06 486 LEU A C 1
ATOM 3875 O O . LEU A 1 486 ? -1.721 7.951 0.605 1.00 89.06 486 LEU A O 1
ATOM 3879 N N . PRO A 1 487 ? -1.809 9.013 -1.382 1.00 86.31 487 PRO A N 1
ATOM 3880 C CA . PRO A 1 487 ? -1.517 7.820 -2.169 1.00 86.31 487 PRO A CA 1
ATOM 3881 C C . PRO A 1 487 ? -0.191 7.196 -1.744 1.00 86.31 487 PRO A C 1
ATOM 3883 O O . PRO A 1 487 ? 0.841 7.871 -1.750 1.00 86.31 487 PRO A O 1
ATOM 3886 N N . LEU A 1 488 ? -0.190 5.898 -1.451 1.00 86.62 488 LEU A N 1
ATOM 3887 C CA . LEU A 1 488 ? 1.069 5.180 -1.286 1.00 86.62 488 LEU A CA 1
ATOM 3888 C C . LEU A 1 488 ? 1.720 4.963 -2.672 1.00 86.62 488 LEU A C 1
ATOM 3890 O O . LEU A 1 488 ? 1.055 4.500 -3.605 1.00 86.62 488 LEU A O 1
ATOM 3894 N N . PRO A 1 489 ? 3.014 5.286 -2.847 1.00 83.31 489 PRO A N 1
ATOM 3895 C CA . PRO A 1 489 ? 3.719 5.099 -4.107 1.00 83.31 489 PRO A CA 1
ATOM 3896 C C . PRO A 1 489 ? 3.826 3.612 -4.436 1.00 83.31 489 PRO A C 1
ATOM 3898 O O . PRO A 1 489 ? 3.957 2.778 -3.542 1.00 83.31 489 PRO A O 1
ATOM 3901 N N . ASN A 1 490 ? 3.805 3.279 -5.729 1.00 79.00 490 ASN A N 1
ATOM 3902 C CA . ASN A 1 490 ? 3.854 1.894 -6.209 1.00 79.00 490 ASN A CA 1
ATOM 3903 C C . ASN A 1 490 ? 2.768 0.998 -5.588 1.00 79.00 490 ASN A C 1
ATOM 3905 O O . ASN A 1 490 ? 2.954 -0.212 -5.465 1.00 79.00 490 ASN A O 1
ATOM 3909 N N . THR A 1 491 ? 1.635 1.591 -5.208 1.00 73.56 491 THR A N 1
ATOM 3910 C CA . THR A 1 491 ? 0.412 0.878 -4.847 1.00 73.56 491 THR A CA 1
ATOM 3911 C C . THR A 1 491 ? -0.696 1.293 -5.810 1.00 73.56 491 THR A C 1
ATOM 3913 O O . THR A 1 491 ? -0.732 2.435 -6.265 1.00 73.56 491 THR A O 1
ATOM 3916 N N . GLY A 1 492 ? -1.588 0.364 -6.150 1.00 62.53 492 GLY A N 1
ATOM 3917 C CA . GLY A 1 492 ? -2.746 0.649 -6.999 1.00 62.53 492 GLY A CA 1
ATOM 3918 C C . GLY A 1 492 ? -2.786 -0.108 -8.333 1.00 62.53 492 GLY A C 1
ATOM 3919 O O . GLY A 1 492 ? -1.793 -0.239 -9.036 1.00 62.53 492 GLY A O 1
ATOM 3920 N N . ILE A 1 493 ? -4.010 -0.552 -8.649 1.00 57.09 493 ILE A N 1
ATOM 3921 C CA . ILE A 1 493 ? -4.537 -1.187 -9.875 1.00 57.09 493 ILE A CA 1
ATOM 3922 C C . ILE A 1 493 ? -4.017 -2.610 -10.199 1.00 57.09 493 ILE A C 1
ATOM 3924 O O . ILE A 1 493 ? -3.211 -2.835 -11.094 1.00 57.09 493 ILE A O 1
ATOM 3928 N N . TRP A 1 494 ? -4.612 -3.605 -9.520 1.00 55.31 494 TRP A N 1
ATOM 3929 C CA . TRP A 1 494 ? -4.519 -5.060 -9.807 1.00 55.31 494 TRP A CA 1
ATOM 3930 C C . TRP A 1 494 ? -5.352 -5.513 -11.000 1.00 55.31 494 TRP A C 1
ATOM 3932 O O . TRP A 1 494 ? -5.118 -6.578 -11.580 1.00 55.31 494 TRP A O 1
ATOM 3942 N N . ASN A 1 495 ? -6.382 -4.736 -11.317 1.00 48.88 495 ASN A N 1
ATOM 3943 C CA . ASN A 1 495 ? -7.346 -5.100 -12.328 1.00 48.88 495 ASN A CA 1
ATOM 3944 C C . ASN A 1 495 ? -6.862 -4.525 -13.647 1.00 48.88 495 ASN A C 1
ATOM 3946 O O . ASN A 1 495 ? -7.232 -3.416 -14.021 1.00 48.88 495 ASN A O 1
ATOM 3950 N N . TRP A 1 496 ? -6.053 -5.307 -14.363 1.00 47.94 496 TRP A N 1
ATOM 3951 C CA . TRP A 1 496 ? -6.060 -5.204 -15.815 1.00 47.94 496 TRP A CA 1
ATOM 3952 C C . TRP A 1 496 ? -7.525 -5.243 -16.228 1.00 47.94 496 TRP A C 1
ATOM 3954 O O . TRP A 1 496 ? -8.241 -6.190 -15.875 1.00 47.94 496 TRP A O 1
ATOM 3964 N N . THR A 1 497 ? -7.988 -4.205 -16.916 1.00 56.47 497 THR A N 1
ATOM 3965 C CA . THR A 1 497 ? -9.272 -4.310 -17.588 1.00 56.47 497 THR A CA 1
ATOM 3966 C C . THR A 1 497 ? -9.212 -5.529 -18.508 1.00 56.47 497 THR A C 1
ATOM 3968 O O . THR A 1 497 ? -8.131 -5.969 -18.925 1.00 56.47 497 THR A O 1
ATOM 3971 N N . LYS A 1 498 ? -10.368 -6.136 -18.777 1.00 55.62 498 LYS A N 1
ATOM 3972 C CA . LYS A 1 498 ? -10.460 -7.320 -19.639 1.00 55.62 498 LYS A CA 1
ATOM 3973 C C . LYS A 1 498 ? -9.699 -7.102 -20.958 1.00 55.62 498 LYS A C 1
ATOM 3975 O O . LYS A 1 498 ? -8.978 -7.995 -21.392 1.00 55.62 498 LYS A O 1
ATOM 3980 N N . GLU A 1 499 ? -9.758 -5.877 -21.484 1.00 57.34 499 GLU A N 1
ATOM 3981 C CA . GLU A 1 499 ? -9.074 -5.461 -22.710 1.00 57.34 499 GLU A CA 1
ATOM 3982 C C . GLU A 1 499 ? -7.557 -5.682 -22.675 1.00 57.34 499 GLU A C 1
ATOM 3984 O O . GLU A 1 499 ? -6.966 -6.053 -23.687 1.00 57.34 499 GLU A O 1
ATOM 3989 N N . ILE A 1 500 ? -6.897 -5.481 -21.530 1.00 56.03 500 ILE A N 1
ATOM 3990 C CA . ILE A 1 500 ? -5.437 -5.586 -21.488 1.00 56.03 500 ILE A CA 1
ATOM 3991 C C . ILE A 1 500 ? -4.967 -7.041 -21.320 1.00 56.03 500 ILE A C 1
ATOM 3993 O O . ILE A 1 500 ? -3.883 -7.401 -21.778 1.00 56.03 500 ILE A O 1
ATOM 3997 N N . ARG A 1 501 ? -5.800 -7.918 -20.735 1.00 58.97 501 ARG A N 1
ATOM 3998 C CA . ARG A 1 501 ? -5.553 -9.372 -20.793 1.00 58.97 501 ARG A CA 1
ATOM 3999 C C . ARG A 1 501 ? -5.678 -9.897 -22.221 1.00 58.97 501 ARG A C 1
ATOM 4001 O O . ARG A 1 501 ? -4.802 -10.635 -22.653 1.00 58.97 501 ARG A O 1
ATOM 4008 N N . GLU A 1 502 ? -6.708 -9.464 -22.945 1.00 66.62 502 GLU A N 1
ATOM 4009 C CA . GLU A 1 502 ? -6.918 -9.835 -24.351 1.00 66.62 502 GLU A CA 1
ATOM 4010 C C . GLU A 1 502 ? -5.745 -9.361 -25.236 1.00 66.62 502 GLU A C 1
ATOM 4012 O O . GLU A 1 502 ? -5.241 -10.114 -26.067 1.00 66.62 502 GLU A O 1
ATOM 4017 N N . TRP A 1 503 ? -5.214 -8.155 -24.996 1.00 62.84 503 TRP A N 1
ATOM 4018 C CA . TRP A 1 503 ? -4.004 -7.666 -25.675 1.00 62.84 503 TRP A CA 1
ATOM 4019 C C . TRP A 1 503 ? -2.755 -8.514 -25.407 1.00 62.84 503 TRP A C 1
ATOM 4021 O O . TRP A 1 503 ? -1.922 -8.683 -26.298 1.00 62.84 503 TRP A O 1
ATOM 4031 N N . ARG A 1 504 ? -2.611 -9.047 -24.190 1.00 57.34 504 ARG A N 1
ATOM 4032 C CA . ARG A 1 504 ? -1.478 -9.899 -23.804 1.00 57.34 504 ARG A CA 1
ATOM 4033 C C . ARG A 1 504 ? -1.509 -11.238 -24.532 1.00 57.34 504 ARG A C 1
ATOM 4035 O O . ARG A 1 504 ? -0.474 -11.667 -25.030 1.00 57.34 504 ARG A O 1
ATOM 4042 N N . GLU A 1 505 ? -2.676 -11.871 -24.604 1.00 67.62 505 GLU A N 1
ATOM 4043 C CA . GLU A 1 505 ? -2.858 -13.133 -25.333 1.00 67.62 505 GLU A CA 1
ATOM 4044 C C . GLU A 1 505 ? -2.532 -12.941 -26.820 1.00 67.62 505 GLU A C 1
ATOM 4046 O O . GLU A 1 505 ? -1.727 -13.681 -27.376 1.00 67.62 505 GLU A O 1
ATOM 4051 N N . LEU A 1 506 ? -3.004 -11.845 -27.421 1.00 61.06 506 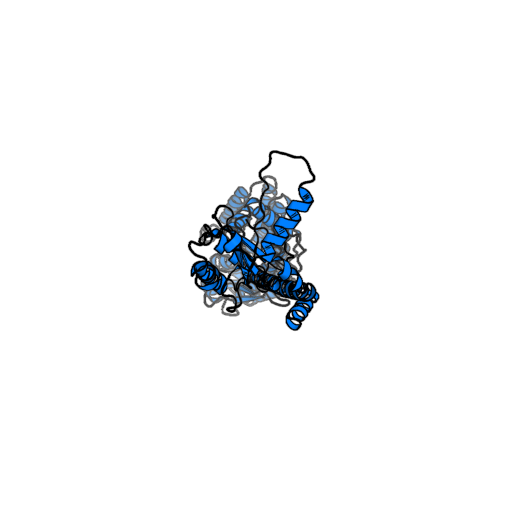LEU A N 1
ATOM 4052 C CA . LEU A 1 506 ? -2.684 -11.495 -28.808 1.00 61.06 506 LEU A CA 1
ATOM 4053 C C . LEU A 1 506 ? -1.193 -11.213 -29.052 1.00 61.06 506 LEU A C 1
ATOM 4055 O O . LEU A 1 506 ? -0.682 -11.532 -30.127 1.00 61.06 506 LEU A O 1
ATOM 4059 N N . ALA A 1 507 ? -0.498 -10.593 -28.095 1.00 58.00 507 ALA A N 1
ATOM 4060 C CA . ALA A 1 507 ? 0.927 -10.287 -28.218 1.00 58.00 507 ALA A CA 1
ATOM 4061 C C . ALA A 1 507 ? 1.806 -11.543 -28.111 1.00 58.00 507 ALA A C 1
ATOM 4063 O O . ALA A 1 507 ? 2.807 -11.627 -28.817 1.00 58.00 507 ALA A O 1
ATOM 4064 N N . TYR A 1 508 ? 1.415 -12.506 -27.269 1.00 57.69 508 TYR A N 1
ATOM 4065 C CA . TYR A 1 508 ? 2.117 -13.781 -27.096 1.00 57.69 508 TYR A CA 1
ATOM 4066 C C . TYR A 1 508 ? 1.808 -14.794 -28.206 1.00 57.69 508 TYR A C 1
ATOM 4068 O O . TYR A 1 508 ? 2.696 -15.536 -28.609 1.00 57.69 508 TYR A O 1
ATOM 4076 N N . GLU A 1 509 ? 0.580 -14.830 -28.732 1.00 61.81 509 GLU A N 1
ATOM 4077 C CA . GLU A 1 509 ? 0.206 -15.756 -29.815 1.00 61.81 509 GLU A CA 1
ATOM 4078 C C . GLU A 1 509 ? 0.768 -15.350 -31.186 1.00 61.81 509 GLU A C 1
ATOM 4080 O O . GLU A 1 509 ? 0.844 -16.174 -32.097 1.00 61.81 509 GLU A O 1
ATOM 4085 N N . ARG A 1 510 ? 1.144 -14.076 -31.361 1.00 49.09 510 ARG A N 1
ATOM 4086 C CA . ARG A 1 510 ? 1.676 -13.538 -32.629 1.00 49.09 510 ARG A CA 1
ATOM 4087 C C . ARG A 1 510 ? 3.189 -13.296 -32.631 1.00 49.09 510 ARG A C 1
ATOM 4089 O O . ARG A 1 510 ? 3.712 -12.809 -33.638 1.00 49.09 510 ARG A O 1
ATOM 4096 N N . SER A 1 511 ? 3.874 -13.598 -31.530 1.00 41.38 511 SER A N 1
ATOM 4097 C CA . SER A 1 511 ? 5.339 -13.579 -31.397 1.00 41.38 511 SER A CA 1
ATOM 4098 C C . SER A 1 511 ? 5.915 -14.975 -31.528 1.00 41.38 511 SER A C 1
ATOM 4100 O O . SER A 1 511 ? 7.000 -15.084 -32.142 1.00 41.38 511 SER A O 1
#

Radius of gyration: 44.39 Å; chains: 1; bounding box: 93×52×114 Å